Protein AF-A0A957U4Z9-F1 (afdb_monomer)

Foldseek 3Di:
DVLADDCDPPCHRVVLVVQLVVLCVPDDDQSSNQSSSVVSVVVDGPQVLLQLQLQLLQQQQAPPRVDCSSHDDDPCPDDDPDDPDRDDAAELEEADAVRKSKDFFDKAFASGKHKYKYFYDPPQQKKKKKKAWPDAQKWKKKWWDQVRHTPDIDIDRDRIDMAMEGPQPTGMMMMMMHHHRGMTTMMIMIHGAFKEKDWPDDAQLFAAEQEALAFGFKAKIKIFIARHDPPHQTYPDDALVQKWKDWQNHTWDFPHWDADPRITITITGHHRDDGWAFTKMKMFGHRHPDPHGRYIDIHGRRYTYYNFAEAEEEQAEQEQVCPPLCQLVLSLLLQLLLLVRHDALHWYKYFYDFLARPPPIRAIDGQDVVVHSSVVSSVVSVPGHHYHHHEPQRSLQVVLVSLVVHPSPGPAYEYEARELAPHDHPPHCVVRLVSSLVSLFAYEFEHEADNGPQVNSQVSRVSNQFYYYYDHSDDPPDPDNDDDDDDDDDDDCSVSSNVSSSSSSCRVPCRRVRDDPPDDD

Secondary structure (DSSP, 8-state):
-TT-S--STTSTTHHHHHHHHHHTTT--HHHHHHHHHHHTT-S--HHHHHHHHHHHHHHTTSBS-SSGGG----TTTTT-SS--PPP--EEEEEEBBTB-EEEEEEEE-TT-EEEEEEEE-TT--EEEEEEEEEESSEEEEEEEEETTEEEEEEEE--SEEEEEEE-SS--EEEEEEEE-SS-EEEEEEEEEE--EEEEEESBTTB-EE---TTS--EEEEEEEEESSSTTSPBEES--GGGEEEEETTEEEEEEEEEEETTEEEEEEEPPP-SSSEEEEEEEEEEPTTS--EEEEEEEEEEEEE-S--EEEEEEEE-SSGGGSTTHHHHHHHHHHHHHHHPPTT-EEEEEEESSSB-SPPEEEEE--TTTTHHHHHHHHHHH----S---HHHHHHHHHHHHHT-SS--SEEEEEEEE-----SSSPHHHHHHHHHHTTPPEEEEEESTTS-HHHHHHHHHHHT--EEEE------------------PPPTHHHHHHHHHHHHHHHHHHTT--------

Sequence (521 aa):
EQFGTDPDEPELGVDALLRLWEAAVTLDDIAALNQALTTLGAGTNFDAAFRKFVAANWLKDLANQPSSEFNYVDEDEPGNPAAYGPIFPTNLGTISSGAPGVRNDQTITRYGARYYSAVPDANCPVVNATFHTDSGPAFYHIATQKGTTLNSFHSTTAGDWSLSFFNDGLTRVVAMAGSTNAGAQADITVQCVNPTVDIKLPNSGAVAHVGPFNGPGKFLAQVLVTDGSPNGPVVAGLTVNDFKAKVNGQNALVTGGGFIQQQYWLVIQAPNQTLDGIYDLEINLEQSGTATVIGTDTNTASIEYSGNNVDHVLVIDRSGSMSTDEKLVAAKDAGKFYVDI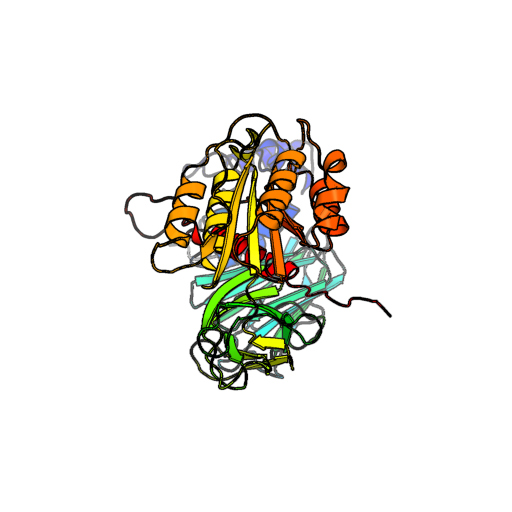TRNSDGLAVVAYNEDVSPPPFDMTSVTTVPDVRGNAKDYIQGLTASGFTSIGDGLDEAVDQRTLSPTGNPICSYVLLSDGMENSSQFWADVQTDVVNSGCPVTAIAFGESSDETLMQNIATATGGAYFYNDVFVSSTVAAAGADILIPAPSATGMRLALGNIYEYAQSDSEGRQRIFSEN

Nearest PDB structures (foldseek):
  8if4-assembly1_A  TM=7.675E-01  e=2.002E-07  Homo sapiens
  8x93-assembly1_B  TM=7.868E-01  e=5.433E-07  Homo sapiens
  8hmb-assembly1_E  TM=7.553E-01  e=1.865E-06  Homo sapiens
  8fd7-assembly1_D  TM=6.341E-01  e=3.163E-06  Oryctolagus cuniculus
  8hma-assembly1_F  TM=6.129E-01  e=1.024E-05  Homo sapiens

pLDDT: mean 82.13, std 17.83, range [22.62, 98.31]

Structure (mmCIF, N/CA/C/O backbone):
data_AF-A0A957U4Z9-F1
#
_entry.id   AF-A0A957U4Z9-F1
#
loop_
_atom_site.group_PDB
_atom_site.id
_atom_site.type_symbol
_atom_site.label_atom_id
_atom_site.label_alt_id
_atom_site.label_comp_id
_atom_site.label_asym_id
_atom_site.label_entity_id
_atom_site.label_seq_id
_atom_site.pdbx_PDB_ins_code
_atom_site.Cartn_x
_atom_site.Cartn_y
_atom_site.Cartn_z
_atom_site.occupancy
_atom_site.B_iso_or_equiv
_atom_site.auth_seq_id
_atom_site.auth_comp_id
_atom_site.auth_asym_id
_atom_site.auth_atom_id
_atom_site.pdbx_PDB_model_num
ATOM 1 N N . GLU A 1 1 ? 9.521 -6.893 -36.440 1.00 68.56 1 GLU A N 1
ATOM 2 C CA . GLU A 1 1 ? 8.417 -7.586 -35.741 1.00 68.56 1 GLU A CA 1
ATOM 3 C C . GLU A 1 1 ? 7.542 -6.594 -34.949 1.00 68.56 1 GLU A C 1
ATOM 5 O O . GLU A 1 1 ? 6.627 -6.037 -35.537 1.00 68.56 1 GLU A O 1
ATOM 10 N N . GLN A 1 2 ? 7.819 -6.280 -33.670 1.00 73.81 2 GLN A N 1
ATOM 11 C CA . GLN A 1 2 ? 6.823 -5.753 -32.694 1.00 73.81 2 GLN A CA 1
ATOM 12 C C . GLN A 1 2 ? 5.907 -4.568 -33.087 1.00 73.81 2 GLN A C 1
ATOM 14 O O . GLN A 1 2 ? 4.799 -4.484 -32.562 1.00 73.81 2 GLN A O 1
ATOM 19 N N . PHE A 1 3 ? 6.352 -3.618 -33.919 1.00 81.31 3 PHE A N 1
ATOM 20 C CA . PHE A 1 3 ? 5.555 -2.429 -34.288 1.00 81.31 3 PHE A CA 1
ATOM 21 C C . PHE A 1 3 ? 4.849 -2.545 -35.640 1.00 81.31 3 PHE A C 1
ATOM 23 O O . PHE A 1 3 ? 4.162 -1.609 -36.050 1.00 81.31 3 PHE A O 1
ATOM 30 N N . GLY A 1 4 ? 5.064 -3.647 -36.351 1.00 79.25 4 GLY A N 1
ATOM 31 C CA . GLY A 1 4 ? 4.357 -3.932 -37.585 1.00 79.25 4 GLY A CA 1
ATOM 32 C C . GLY A 1 4 ? 2.969 -4.513 -37.334 1.00 79.25 4 GLY A C 1
ATOM 33 O O . GLY A 1 4 ? 2.634 -4.925 -36.224 1.00 79.25 4 GLY A O 1
ATOM 34 N N . THR A 1 5 ? 2.147 -4.502 -38.376 1.00 77.81 5 THR A N 1
ATOM 35 C CA . THR A 1 5 ? 0.746 -4.944 -38.336 1.00 77.81 5 THR A CA 1
ATOM 36 C C . THR A 1 5 ? 0.514 -6.300 -38.998 1.00 77.81 5 THR A C 1
ATOM 38 O O . THR A 1 5 ? -0.567 -6.865 -38.838 1.00 77.81 5 THR A O 1
ATOM 41 N N . ASP A 1 6 ? 1.517 -6.829 -39.705 1.00 78.94 6 ASP A N 1
ATOM 42 C CA . ASP A 1 6 ? 1.491 -8.170 -40.291 1.00 78.94 6 ASP A CA 1
ATOM 43 C C . ASP A 1 6 ? 1.859 -9.227 -39.225 1.00 78.94 6 ASP A C 1
ATOM 45 O O . ASP A 1 6 ? 2.954 -9.125 -38.660 1.00 78.94 6 ASP A O 1
ATOM 49 N N . PRO A 1 7 ? 0.967 -10.180 -38.877 1.00 70.94 7 PRO A N 1
ATOM 50 C CA . PRO A 1 7 ? 1.167 -11.108 -37.763 1.00 70.94 7 PRO A CA 1
ATOM 51 C C . PRO A 1 7 ? 1.780 -12.463 -38.159 1.00 70.94 7 PRO A C 1
ATOM 53 O O . PRO A 1 7 ? 2.032 -13.274 -37.267 1.00 70.94 7 PRO A O 1
ATOM 56 N N . ASP A 1 8 ? 1.958 -12.740 -39.455 1.00 74.56 8 ASP A N 1
ATOM 57 C CA . ASP A 1 8 ? 2.297 -14.072 -39.966 1.00 74.56 8 ASP A CA 1
ATOM 58 C C . ASP A 1 8 ? 3.769 -14.168 -40.418 1.00 74.56 8 ASP A C 1
ATOM 60 O O . ASP A 1 8 ? 4.293 -13.294 -41.100 1.00 74.56 8 ASP A O 1
ATOM 64 N N . GLU A 1 9 ? 4.444 -15.268 -40.075 1.00 66.12 9 GLU A N 1
ATOM 65 C CA . GLU A 1 9 ? 5.783 -15.605 -40.587 1.00 66.12 9 GLU A CA 1
ATOM 66 C C . GLU A 1 9 ? 5.729 -16.077 -42.055 1.00 66.12 9 GLU A C 1
ATOM 68 O O . GLU A 1 9 ? 4.879 -16.921 -42.374 1.00 66.12 9 GLU A O 1
ATOM 73 N N . PRO A 1 10 ? 6.667 -15.673 -42.942 1.00 70.19 10 PRO A N 1
ATOM 74 C CA . PRO A 1 10 ? 7.902 -14.908 -42.698 1.00 70.19 10 PRO A CA 1
ATOM 75 C C . PRO A 1 10 ? 7.772 -13.373 -42.802 1.00 70.19 10 PRO A C 1
ATOM 77 O O . PRO A 1 10 ? 8.781 -12.669 -42.878 1.00 70.19 10 PRO A O 1
ATOM 80 N N . GLU A 1 11 ? 6.557 -12.833 -42.893 1.00 73.56 11 GLU A N 1
ATOM 81 C CA . GLU A 1 11 ? 6.304 -11.399 -43.069 1.00 73.56 11 GLU A CA 1
ATOM 82 C C . GLU A 1 11 ? 6.150 -10.610 -41.744 1.00 73.56 11 GLU A C 1
ATOM 84 O O . GLU A 1 11 ? 5.909 -9.399 -41.786 1.00 73.56 11 GLU A O 1
ATOM 89 N N . LEU A 1 12 ? 6.359 -11.249 -40.581 1.00 77.00 12 LEU A N 1
ATOM 90 C CA . LEU A 1 12 ? 6.072 -10.725 -39.237 1.00 77.00 12 LEU A CA 1
ATOM 91 C C . LEU A 1 12 ? 6.651 -9.319 -38.989 1.00 77.00 12 LEU A C 1
ATOM 93 O O . LEU A 1 12 ? 7.830 -9.093 -38.701 1.00 77.00 12 LEU A O 1
ATOM 97 N N . GLY A 1 13 ? 5.771 -8.325 -39.060 1.00 77.31 13 GLY A N 1
ATOM 98 C CA . GLY A 1 13 ? 6.096 -6.913 -38.907 1.00 77.31 13 GLY A CA 1
ATOM 99 C C . GLY A 1 13 ? 7.096 -6.330 -39.918 1.00 77.31 13 GLY A C 1
ATOM 100 O O . GLY A 1 13 ? 7.739 -5.314 -39.625 1.00 77.31 13 GLY A O 1
ATOM 101 N N . VAL A 1 14 ? 7.235 -6.933 -41.104 1.00 84.50 14 VAL A N 1
ATOM 102 C CA . VAL A 1 14 ? 8.032 -6.409 -42.232 1.00 84.50 14 VAL A CA 1
ATOM 103 C C . VAL A 1 14 ? 7.467 -5.079 -42.752 1.00 84.50 14 VAL A C 1
ATOM 105 O O . VAL A 1 14 ? 8.212 -4.222 -43.237 1.00 84.50 14 VAL A O 1
ATOM 108 N N . ASP A 1 15 ? 6.165 -4.839 -42.585 1.00 85.69 15 ASP A N 1
ATOM 109 C CA . ASP A 1 15 ? 5.520 -3.563 -42.901 1.00 85.69 15 ASP A CA 1
ATOM 110 C C . ASP A 1 15 ? 6.114 -2.382 -42.107 1.00 85.69 15 ASP A C 1
ATOM 112 O O . ASP A 1 15 ? 6.201 -1.273 -42.639 1.00 85.69 15 ASP A O 1
ATOM 116 N N . ALA A 1 16 ? 6.630 -2.606 -40.892 1.00 87.62 16 ALA A N 1
ATOM 117 C CA . ALA A 1 16 ? 7.338 -1.570 -40.140 1.00 87.62 16 ALA A CA 1
ATOM 118 C C . ALA A 1 16 ? 8.650 -1.130 -40.819 1.00 87.62 16 ALA A C 1
ATOM 120 O O . ALA A 1 16 ? 8.973 0.063 -40.829 1.00 87.62 16 ALA A O 1
ATOM 121 N N . LEU A 1 17 ? 9.378 -2.062 -41.449 1.00 87.31 17 LEU A N 1
ATOM 122 C CA . LEU A 1 17 ? 10.571 -1.751 -42.246 1.00 87.31 17 LEU A CA 1
ATOM 123 C C . LEU A 1 17 ? 10.201 -0.990 -43.526 1.00 87.31 17 LEU A C 1
ATOM 125 O O . LEU A 1 17 ? 10.903 -0.050 -43.902 1.00 87.31 17 LEU A O 1
ATOM 129 N N . LEU A 1 18 ? 9.071 -1.333 -44.157 1.00 89.56 18 LEU A N 1
ATOM 130 C CA . LEU A 1 18 ? 8.537 -0.574 -45.290 1.00 89.56 18 LEU A CA 1
ATOM 131 C C . LEU A 1 18 ? 8.203 0.871 -44.885 1.00 89.56 18 LEU A C 1
ATOM 133 O O . LEU A 1 18 ? 8.622 1.799 -45.575 1.00 89.56 18 LEU A O 1
ATOM 137 N N . ARG A 1 19 ? 7.530 1.090 -43.745 1.00 91.06 19 ARG A N 1
ATOM 138 C CA . ARG A 1 19 ? 7.235 2.448 -43.245 1.00 91.06 19 ARG A CA 1
ATOM 139 C C . ARG A 1 19 ? 8.490 3.253 -42.929 1.00 91.06 19 ARG A C 1
ATOM 141 O O . ARG A 1 19 ? 8.528 4.451 -43.213 1.00 91.06 19 ARG A O 1
ATOM 148 N N . LEU A 1 20 ? 9.522 2.613 -42.377 1.00 91.88 20 LEU A N 1
ATOM 149 C CA . LEU A 1 20 ? 10.824 3.248 -42.165 1.00 91.88 20 LEU A CA 1
ATOM 150 C C . LEU A 1 20 ? 11.467 3.662 -43.494 1.00 91.88 20 LEU A C 1
ATOM 152 O O . LEU A 1 20 ? 11.928 4.796 -43.616 1.00 91.88 20 LEU A O 1
ATOM 156 N N . TRP A 1 21 ? 11.451 2.781 -44.497 1.00 92.06 21 TRP A N 1
ATOM 157 C CA . TRP A 1 21 ? 11.981 3.071 -45.830 1.00 92.06 21 TRP A CA 1
ATOM 158 C C . TRP A 1 21 ? 11.231 4.220 -46.522 1.00 92.06 21 TRP A C 1
ATOM 160 O O . TRP A 1 21 ? 11.865 5.109 -47.085 1.00 92.06 21 TRP A O 1
ATOM 170 N N . GLU A 1 22 ? 9.896 4.245 -46.446 1.00 93.69 22 GLU A N 1
ATOM 171 C CA . GLU A 1 22 ? 9.065 5.339 -46.970 1.00 93.69 22 GLU A CA 1
ATOM 172 C C . GLU A 1 22 ? 9.407 6.686 -46.310 1.00 93.69 22 GLU A C 1
ATOM 174 O O . GLU A 1 22 ? 9.583 7.691 -47.002 1.00 93.69 22 GLU A O 1
ATOM 179 N N . ALA A 1 23 ? 9.551 6.716 -44.980 1.00 92.75 23 ALA A N 1
ATOM 180 C CA . ALA A 1 23 ? 9.894 7.930 -44.242 1.00 92.75 23 ALA A CA 1
ATOM 181 C C . ALA A 1 23 ? 11.322 8.427 -44.546 1.00 92.75 23 ALA A C 1
ATOM 183 O O . ALA A 1 23 ? 11.536 9.634 -44.710 1.00 92.75 23 ALA A O 1
ATOM 184 N N . ALA A 1 24 ? 12.277 7.501 -44.694 1.00 93.75 24 ALA A N 1
ATOM 185 C CA . ALA A 1 24 ? 13.687 7.780 -44.978 1.00 93.75 24 ALA A CA 1
ATOM 186 C C . ALA A 1 24 ? 13.943 8.460 -46.341 1.00 93.75 24 ALA A C 1
ATOM 188 O O . ALA A 1 24 ? 15.037 8.953 -46.597 1.00 93.75 24 ALA A O 1
ATOM 189 N N . VAL A 1 25 ? 12.936 8.543 -47.219 1.00 93.19 25 VAL A N 1
ATOM 190 C CA . VAL A 1 25 ? 13.009 9.322 -48.472 1.00 93.19 25 VAL A CA 1
ATOM 191 C C . VAL A 1 25 ? 13.071 10.837 -48.211 1.00 93.19 25 VAL A C 1
ATOM 193 O O . VAL A 1 25 ? 13.544 11.588 -49.064 1.00 93.19 25 VAL A O 1
ATOM 196 N N . THR A 1 26 ? 12.569 11.306 -47.062 1.00 92.69 26 THR A N 1
ATOM 197 C CA . THR A 1 26 ? 12.407 12.747 -46.763 1.00 92.69 26 THR A CA 1
ATOM 198 C C . THR A 1 26 ? 12.941 13.188 -45.400 1.00 92.69 26 THR A C 1
ATOM 200 O O . THR A 1 26 ? 13.009 14.389 -45.138 1.00 92.69 26 THR A O 1
ATOM 203 N N . LEU A 1 27 ? 13.316 12.240 -44.542 1.00 93.25 27 LEU A N 1
ATOM 204 C CA . LEU A 1 27 ? 13.799 12.452 -43.180 1.00 93.25 27 LEU A CA 1
ATOM 205 C C . LEU A 1 27 ? 15.026 11.564 -42.937 1.00 93.25 27 LEU A C 1
ATOM 207 O O . LEU A 1 27 ? 15.074 10.448 -43.440 1.00 93.25 27 LEU A O 1
ATOM 211 N N . ASP A 1 28 ? 15.968 12.026 -42.117 1.00 87.25 28 ASP A N 1
ATOM 212 C CA . ASP A 1 28 ? 17.172 11.265 -41.756 1.00 87.25 28 ASP A CA 1
ATOM 213 C C . ASP A 1 28 ? 17.069 10.640 -40.349 1.00 87.25 28 ASP A C 1
ATOM 215 O O . ASP A 1 28 ? 16.304 11.093 -39.487 1.00 87.25 28 ASP A O 1
ATOM 219 N N . ASP A 1 29 ? 17.888 9.613 -40.102 1.00 86.31 29 ASP A N 1
ATOM 220 C CA . ASP A 1 29 ? 18.079 8.941 -38.810 1.00 86.31 29 ASP A CA 1
ATOM 221 C C . ASP A 1 29 ? 16.753 8.653 -38.053 1.00 86.31 29 ASP A C 1
ATOM 223 O O . ASP A 1 29 ? 15.838 7.975 -38.522 1.00 86.31 29 ASP A O 1
ATOM 227 N N . ILE A 1 30 ? 16.653 9.183 -36.833 1.00 89.50 30 ILE A N 1
ATOM 228 C CA . ILE A 1 30 ? 15.582 8.956 -35.861 1.00 89.50 30 ILE A CA 1
ATOM 229 C C . ILE A 1 30 ? 14.307 9.712 -36.253 1.00 89.50 30 ILE A C 1
ATOM 231 O O . ILE A 1 30 ? 13.218 9.339 -35.818 1.00 89.50 30 ILE A O 1
ATOM 235 N N . ALA A 1 31 ? 14.406 10.754 -37.087 1.00 90.56 31 ALA A N 1
ATOM 236 C CA . ALA A 1 31 ? 13.230 11.468 -37.575 1.00 90.56 31 ALA A CA 1
ATOM 237 C C . ALA A 1 31 ? 12.406 10.577 -38.517 1.00 90.56 31 ALA A C 1
ATOM 239 O O . ALA A 1 31 ? 11.185 10.511 -38.367 1.00 90.56 31 ALA A O 1
ATOM 240 N N . ALA A 1 32 ? 13.066 9.821 -39.404 1.00 93.19 32 ALA A N 1
ATOM 241 C CA . ALA A 1 32 ? 12.405 8.820 -40.241 1.00 93.19 32 ALA A CA 1
ATOM 242 C C . ALA A 1 32 ? 11.730 7.727 -39.397 1.00 93.19 32 ALA A C 1
ATOM 244 O O . ALA A 1 32 ? 10.567 7.396 -39.622 1.00 93.19 32 ALA A O 1
ATOM 245 N N . LEU A 1 33 ? 12.421 7.219 -38.373 1.00 91.44 33 LEU A N 1
ATOM 246 C CA . LEU A 1 33 ? 11.884 6.171 -37.502 1.00 91.44 33 LEU A CA 1
ATOM 247 C C . LEU A 1 33 ? 10.695 6.645 -36.652 1.00 91.44 33 LEU A C 1
ATOM 249 O O . LEU A 1 33 ? 9.692 5.943 -36.555 1.00 91.44 33 LEU A O 1
ATOM 253 N N . ASN A 1 34 ? 10.744 7.860 -36.103 1.00 91.31 34 ASN A N 1
ATOM 254 C CA . ASN A 1 34 ? 9.603 8.450 -35.396 1.00 91.31 34 ASN A CA 1
ATOM 255 C C . ASN A 1 34 ? 8.402 8.687 -36.328 1.00 91.31 34 ASN A C 1
ATOM 257 O O . ASN A 1 34 ? 7.260 8.460 -35.924 1.00 91.31 34 ASN A O 1
ATOM 261 N N . GLN A 1 35 ? 8.636 9.095 -37.580 1.00 93.25 35 GLN A N 1
ATOM 262 C CA . GLN A 1 35 ? 7.577 9.223 -38.584 1.00 93.25 35 GLN A CA 1
ATOM 263 C C . GLN A 1 35 ? 6.963 7.860 -38.945 1.00 93.25 35 GLN A C 1
ATOM 265 O O . GLN A 1 35 ? 5.740 7.756 -39.057 1.00 93.25 35 GLN A O 1
ATOM 270 N N . ALA A 1 36 ? 7.776 6.807 -39.072 1.00 91.38 36 ALA A N 1
ATOM 271 C CA . ALA A 1 36 ? 7.303 5.444 -39.304 1.00 91.38 36 ALA A CA 1
ATOM 272 C C . ALA A 1 36 ? 6.439 4.931 -38.138 1.00 91.38 36 ALA A C 1
ATOM 274 O O . ALA A 1 36 ? 5.298 4.537 -38.363 1.00 91.38 36 ALA A O 1
ATOM 275 N N . LEU A 1 37 ? 6.921 5.041 -36.892 1.00 88.62 37 LEU A N 1
ATOM 276 C CA . LEU A 1 37 ? 6.173 4.672 -35.678 1.00 88.62 37 LEU A CA 1
ATOM 277 C C . LEU A 1 37 ? 4.843 5.437 -35.551 1.00 88.62 37 LEU A C 1
ATOM 279 O O . LEU A 1 37 ? 3.821 4.852 -35.195 1.00 88.62 37 LEU A O 1
ATOM 283 N N . THR A 1 38 ? 4.836 6.728 -35.901 1.00 89.94 38 THR A N 1
ATOM 284 C CA . THR A 1 38 ? 3.615 7.554 -35.935 1.00 89.94 38 THR A CA 1
ATOM 285 C C . THR A 1 38 ? 2.633 7.056 -36.999 1.00 89.94 38 THR A C 1
ATOM 287 O O . THR A 1 38 ? 1.434 6.979 -36.748 1.00 89.94 38 THR A O 1
ATOM 290 N N . THR A 1 39 ? 3.138 6.674 -38.176 1.00 89.44 39 THR A N 1
ATOM 291 C CA . THR A 1 39 ? 2.331 6.170 -39.304 1.00 89.44 39 THR A CA 1
ATOM 292 C C . THR A 1 39 ? 1.735 4.786 -39.017 1.00 89.44 39 THR A C 1
ATOM 294 O O . THR A 1 39 ? 0.626 4.500 -39.456 1.00 89.44 39 THR A O 1
ATOM 297 N N . LEU A 1 40 ? 2.442 3.953 -38.247 1.00 87.31 40 LEU A N 1
ATOM 298 C CA . LEU A 1 40 ? 1.971 2.653 -37.745 1.00 87.31 40 LEU A CA 1
ATOM 299 C C . LEU A 1 40 ? 0.978 2.783 -36.575 1.00 87.31 40 LEU A C 1
ATOM 301 O O . LEU A 1 40 ? 0.394 1.791 -36.155 1.00 87.31 40 LEU A O 1
ATOM 305 N N . GLY A 1 41 ? 0.786 3.987 -36.022 1.00 84.00 41 GLY A N 1
ATOM 306 C CA . GLY A 1 41 ? -0.073 4.198 -34.855 1.00 84.00 41 GLY A CA 1
ATOM 307 C C . GLY A 1 41 ? 0.497 3.630 -33.549 1.00 84.00 41 GLY A C 1
ATOM 308 O O . GLY A 1 41 ? -0.249 3.452 -32.593 1.00 84.00 41 GLY A O 1
ATOM 309 N N . ALA A 1 42 ? 1.811 3.384 -33.473 1.00 80.50 42 ALA A N 1
ATOM 310 C CA . ALA A 1 42 ? 2.466 2.657 -32.378 1.00 80.50 42 ALA A CA 1
ATOM 311 C C . ALA A 1 42 ? 2.434 3.357 -30.997 1.00 80.50 42 ALA A C 1
ATOM 313 O O . ALA A 1 42 ? 2.988 2.837 -30.029 1.00 80.50 42 ALA A O 1
ATOM 314 N N . GLY A 1 43 ? 1.855 4.561 -30.894 1.00 81.62 43 GLY A N 1
ATOM 315 C CA . GLY A 1 43 ? 1.706 5.307 -29.635 1.00 81.62 43 GLY A CA 1
ATOM 316 C C . GLY A 1 43 ? 3.023 5.680 -28.937 1.00 81.62 43 GLY A C 1
ATOM 317 O O . GLY A 1 43 ? 3.018 6.016 -27.756 1.00 81.62 43 GLY A O 1
ATOM 318 N N . THR A 1 44 ? 4.157 5.594 -29.637 1.00 84.38 44 THR A N 1
ATOM 319 C CA . THR A 1 44 ? 5.500 5.682 -29.050 1.00 84.38 44 THR A CA 1
ATOM 320 C C . THR A 1 44 ? 6.494 6.370 -29.990 1.00 84.38 44 THR A C 1
ATOM 322 O O . THR A 1 44 ? 6.217 6.583 -31.170 1.00 84.38 44 THR A O 1
ATOM 325 N N . ASN A 1 45 ? 7.673 6.704 -29.468 1.00 86.00 45 ASN A N 1
ATOM 326 C CA . ASN A 1 45 ? 8.811 7.217 -30.232 1.00 86.00 45 ASN A CA 1
ATOM 327 C C . ASN A 1 45 ? 10.043 6.318 -30.036 1.00 86.00 45 ASN A C 1
ATOM 329 O O . ASN A 1 45 ? 10.049 5.441 -29.170 1.00 86.00 45 ASN A O 1
ATOM 333 N N . PHE A 1 46 ? 11.098 6.537 -30.823 1.00 88.12 46 PHE A N 1
ATOM 334 C CA . PHE A 1 46 ? 12.298 5.704 -30.775 1.00 88.12 46 PHE A CA 1
ATOM 335 C C . PHE A 1 46 ? 12.977 5.695 -29.400 1.00 88.12 46 PHE A C 1
ATOM 337 O O . PHE A 1 46 ? 13.399 4.637 -28.952 1.00 88.12 46 PHE A O 1
ATOM 344 N N . ASP A 1 47 ? 13.033 6.823 -28.687 1.00 86.75 47 ASP A N 1
ATOM 345 C CA . ASP A 1 47 ? 13.639 6.873 -27.349 1.00 86.75 47 ASP A CA 1
ATOM 346 C C . ASP A 1 47 ? 12.870 5.995 -26.346 1.00 86.75 47 ASP A C 1
ATOM 348 O O . ASP A 1 47 ? 13.472 5.312 -25.518 1.00 86.75 47 ASP A O 1
ATOM 352 N N . ALA A 1 48 ? 11.536 5.984 -26.420 1.00 85.69 48 ALA A N 1
ATOM 353 C CA . ALA A 1 48 ? 10.686 5.139 -25.588 1.00 85.69 48 ALA A CA 1
ATOM 354 C C . ALA A 1 48 ? 10.739 3.660 -26.009 1.00 85.69 48 ALA A C 1
ATOM 356 O O . ALA A 1 48 ? 10.838 2.790 -25.143 1.00 85.69 48 ALA A O 1
ATOM 357 N N . ALA A 1 49 ? 10.745 3.372 -27.313 1.00 85.50 49 ALA A N 1
ATOM 358 C CA . ALA A 1 49 ? 10.930 2.022 -27.844 1.00 85.50 49 ALA A CA 1
ATOM 359 C C . ALA A 1 49 ? 12.305 1.444 -27.462 1.00 85.50 49 ALA A C 1
ATOM 361 O O . ALA A 1 49 ? 12.381 0.323 -26.970 1.00 85.50 49 ALA A O 1
ATOM 362 N N . PHE A 1 50 ? 13.380 2.227 -27.583 1.00 89.50 50 PHE A N 1
ATOM 363 C CA . PHE A 1 50 ? 14.733 1.832 -27.190 1.00 89.50 50 PHE A CA 1
ATOM 364 C C . PHE A 1 50 ? 14.836 1.548 -25.686 1.00 89.50 50 PHE A C 1
ATOM 366 O O . PHE A 1 50 ? 15.433 0.548 -25.288 1.00 89.50 50 PHE A O 1
ATOM 373 N N . ARG A 1 51 ? 14.196 2.369 -24.837 1.00 89.12 51 ARG A N 1
ATOM 374 C CA . ARG A 1 51 ? 14.087 2.078 -23.398 1.00 89.12 51 ARG A CA 1
ATOM 375 C C . ARG A 1 51 ? 13.435 0.718 -23.148 1.00 89.12 51 ARG A C 1
ATOM 377 O O . ARG A 1 51 ? 13.999 -0.071 -22.394 1.00 89.12 51 ARG A O 1
ATOM 384 N N . LYS A 1 52 ? 12.296 0.420 -23.785 1.00 86.38 52 LYS A N 1
ATOM 385 C CA . LYS A 1 52 ? 11.620 -0.885 -23.653 1.00 86.38 52 LYS A CA 1
ATOM 386 C C . LYS A 1 52 ? 12.490 -2.034 -24.167 1.00 86.38 52 LYS A C 1
ATOM 388 O O . LYS A 1 52 ? 12.651 -3.020 -23.457 1.00 86.38 52 LYS A O 1
ATOM 393 N N . PHE A 1 53 ? 13.126 -1.868 -25.326 1.00 88.12 53 PHE A N 1
ATOM 394 C CA . PHE A 1 53 ? 14.038 -2.847 -25.918 1.00 88.12 53 PHE A CA 1
ATOM 395 C C . PHE A 1 53 ? 15.180 -3.230 -24.963 1.00 88.12 53 PHE A C 1
ATOM 397 O O . PHE A 1 53 ? 15.431 -4.412 -24.751 1.00 88.12 53 PHE A O 1
ATOM 404 N N . VAL A 1 54 ? 15.828 -2.258 -24.308 1.00 92.00 54 VAL A N 1
ATOM 405 C CA . VAL A 1 54 ? 16.881 -2.534 -23.309 1.00 92.00 54 VAL A CA 1
ATOM 406 C C . VAL A 1 54 ? 16.375 -3.422 -22.165 1.00 92.00 54 VAL A C 1
ATOM 408 O O . VAL A 1 54 ? 17.085 -4.332 -21.756 1.00 92.00 54 VAL A O 1
ATOM 411 N N . ALA A 1 55 ? 15.141 -3.237 -21.688 1.00 90.50 55 ALA A N 1
ATOM 412 C CA . ALA A 1 55 ? 14.555 -4.164 -20.718 1.00 90.50 55 ALA A CA 1
ATOM 413 C C . ALA A 1 55 ? 14.231 -5.535 -21.344 1.00 90.50 55 ALA A C 1
ATOM 415 O O . ALA A 1 55 ? 14.592 -6.569 -20.779 1.00 90.50 55 ALA A O 1
ATOM 416 N N . ALA A 1 56 ? 13.601 -5.552 -22.523 1.00 88.12 56 ALA A N 1
ATOM 417 C CA . ALA A 1 56 ? 13.182 -6.765 -23.228 1.00 88.12 56 ALA A CA 1
ATOM 418 C C . ALA A 1 56 ? 14.343 -7.742 -23.474 1.00 88.12 56 ALA A C 1
ATOM 420 O O . ALA A 1 56 ? 14.193 -8.929 -23.207 1.00 88.12 56 ALA A O 1
ATOM 421 N N . ASN A 1 57 ? 15.529 -7.252 -23.863 1.00 88.19 57 ASN A N 1
ATOM 422 C CA . ASN A 1 57 ? 16.708 -8.101 -24.094 1.00 88.19 57 ASN A CA 1
ATOM 423 C C . ASN A 1 57 ? 17.112 -8.974 -22.881 1.00 88.19 57 ASN A C 1
ATOM 425 O O . ASN A 1 57 ? 17.830 -9.953 -23.061 1.00 88.19 57 ASN A O 1
ATOM 429 N N . TRP A 1 58 ? 16.710 -8.610 -21.655 1.00 89.00 58 TRP A N 1
ATOM 430 C CA . TRP A 1 58 ? 16.927 -9.412 -20.442 1.00 89.00 58 TRP A CA 1
ATOM 431 C C . TRP A 1 58 ? 15.642 -10.065 -19.916 1.00 89.00 58 TRP A C 1
ATOM 433 O O . TRP A 1 58 ? 15.684 -11.153 -19.345 1.00 89.00 58 TRP A O 1
ATOM 443 N N . LEU A 1 59 ? 14.493 -9.399 -20.063 1.00 88.75 59 LEU A N 1
ATOM 444 C CA . LEU A 1 59 ? 13.215 -9.911 -19.569 1.00 88.75 59 LEU A CA 1
ATOM 445 C C . LEU A 1 59 ? 12.658 -11.062 -20.419 1.00 88.75 59 LEU A C 1
ATOM 447 O O . LEU A 1 59 ? 11.973 -11.912 -19.853 1.00 88.75 59 LEU A O 1
ATOM 451 N N . LYS A 1 60 ? 12.976 -11.124 -21.722 1.00 84.88 60 LYS A N 1
ATOM 452 C CA . LYS A 1 60 ? 12.482 -12.157 -22.653 1.00 84.88 60 LYS A CA 1
ATOM 453 C C . LYS A 1 60 ? 12.781 -13.591 -22.196 1.00 84.88 60 LYS A C 1
ATOM 455 O O . LYS A 1 60 ? 11.967 -14.485 -22.404 1.00 84.88 60 LYS A O 1
ATOM 460 N N . ASP A 1 61 ? 13.907 -13.785 -21.506 1.00 84.19 61 ASP A N 1
ATOM 461 C CA . ASP A 1 61 ? 14.386 -15.088 -21.026 1.00 84.19 61 ASP A CA 1
ATOM 462 C C . ASP A 1 61 ? 13.724 -15.526 -19.699 1.00 84.19 61 ASP A C 1
ATOM 464 O O . ASP A 1 61 ? 14.072 -16.566 -19.131 1.00 84.19 61 ASP A O 1
ATOM 468 N N . LEU A 1 62 ? 12.799 -14.723 -19.155 1.00 84.81 62 LEU A N 1
ATOM 469 C CA . LEU A 1 62 ? 12.183 -14.934 -17.844 1.00 84.81 62 LEU A CA 1
ATOM 470 C C . LEU A 1 62 ? 10.712 -15.326 -17.951 1.00 84.81 62 LEU A C 1
ATOM 472 O O . LEU A 1 62 ? 9.963 -14.808 -18.779 1.00 84.81 62 LEU A O 1
ATOM 476 N N . ALA A 1 63 ? 10.273 -16.176 -17.025 1.00 86.56 63 ALA A N 1
ATOM 477 C CA . ALA A 1 63 ? 8.852 -16.373 -16.757 1.00 86.56 63 ALA A CA 1
ATOM 478 C C . ALA A 1 63 ? 8.255 -15.150 -16.032 1.00 86.56 63 ALA A C 1
ATOM 480 O O . ALA A 1 63 ? 8.965 -14.440 -15.314 1.00 86.56 63 ALA A O 1
ATOM 481 N N . ASN A 1 64 ? 6.939 -14.953 -16.169 1.00 82.62 64 ASN A N 1
ATOM 482 C CA . ASN A 1 64 ? 6.164 -13.848 -15.580 1.00 82.62 64 ASN A CA 1
ATOM 483 C C . ASN A 1 64 ? 6.629 -12.443 -16.016 1.00 82.62 64 ASN A C 1
ATOM 485 O O . ASN A 1 64 ? 6.775 -11.541 -15.193 1.00 82.62 64 ASN A O 1
ATOM 489 N N . GLN A 1 65 ? 6.856 -12.246 -17.318 1.00 79.00 65 GLN A N 1
ATOM 490 C CA . GLN A 1 65 ? 7.106 -10.915 -17.886 1.00 79.00 65 GLN A CA 1
ATOM 491 C C . GLN A 1 65 ? 5.916 -9.963 -17.636 1.00 79.00 65 GLN A C 1
ATOM 493 O O . GLN A 1 65 ? 4.776 -10.430 -17.596 1.00 79.00 65 GLN A O 1
ATOM 498 N N . PRO A 1 66 ? 6.139 -8.637 -17.500 1.00 70.62 66 PRO A N 1
ATOM 499 C CA . PRO A 1 66 ? 5.069 -7.690 -17.158 1.00 70.62 66 PRO A CA 1
ATOM 500 C C . PRO A 1 66 ? 3.974 -7.586 -18.228 1.00 70.62 66 PRO A C 1
ATOM 502 O O . PRO A 1 66 ? 2.827 -7.274 -17.923 1.00 70.62 66 PRO A O 1
ATOM 505 N N . SER A 1 67 ? 4.339 -7.836 -19.485 1.00 77.56 67 SER A N 1
ATOM 506 C CA . SER A 1 67 ? 3.457 -7.888 -20.648 1.00 77.56 67 SER A CA 1
ATOM 507 C C . SER A 1 67 ? 4.164 -8.657 -21.773 1.00 77.56 67 SER A C 1
ATOM 509 O O . SER A 1 67 ? 5.368 -8.919 -21.699 1.00 77.56 67 SER A O 1
ATOM 511 N N . SER A 1 68 ? 3.443 -8.972 -22.851 1.00 74.00 68 SER A N 1
ATOM 512 C CA . SER A 1 68 ? 4.032 -9.554 -24.064 1.00 74.00 68 SER A CA 1
ATOM 513 C C . SER A 1 68 ? 4.949 -8.593 -24.835 1.00 74.00 68 SER A C 1
ATOM 515 O O . SER A 1 68 ? 5.636 -9.040 -25.744 1.00 74.00 68 SER A O 1
ATOM 517 N N . GLU A 1 69 ? 5.005 -7.299 -24.491 1.00 73.25 69 GLU A N 1
ATOM 518 C CA . GLU A 1 69 ? 5.877 -6.318 -25.166 1.00 73.25 69 GLU A CA 1
ATOM 519 C C . GLU A 1 69 ? 7.366 -6.496 -24.819 1.00 73.25 69 GLU A C 1
ATOM 521 O O . GLU A 1 69 ? 8.238 -5.945 -25.487 1.00 73.25 69 GLU A O 1
ATOM 526 N N . PHE A 1 70 ? 7.667 -7.264 -23.769 1.00 77.25 70 PHE A N 1
ATOM 527 C CA . PHE A 1 70 ? 9.033 -7.633 -23.395 1.00 77.25 70 PHE A CA 1
ATOM 528 C C . PHE A 1 70 ? 9.489 -8.949 -24.035 1.00 77.25 70 PHE A C 1
ATOM 530 O O . PHE A 1 70 ? 10.655 -9.316 -23.891 1.00 77.25 70 PHE A O 1
ATOM 537 N N . ASN A 1 71 ? 8.598 -9.606 -24.781 1.00 73.75 71 ASN A N 1
ATOM 538 C CA . ASN A 1 71 ? 8.896 -10.770 -25.594 1.00 73.75 71 ASN A CA 1
ATOM 539 C C . ASN A 1 71 ? 9.062 -10.346 -27.062 1.00 73.75 71 ASN A C 1
ATOM 541 O O . ASN A 1 71 ? 8.269 -9.565 -27.592 1.00 73.75 71 ASN A O 1
ATOM 545 N N . TYR A 1 72 ? 10.081 -10.869 -27.730 1.00 70.44 72 TYR A N 1
ATOM 546 C CA . TYR A 1 72 ? 10.260 -10.739 -29.171 1.00 70.44 72 TYR A CA 1
ATOM 547 C C . TYR A 1 72 ? 10.907 -12.020 -29.697 1.00 70.44 72 TYR A C 1
ATOM 549 O O . TYR A 1 72 ? 11.693 -12.654 -28.988 1.00 70.44 72 TYR A O 1
ATOM 557 N N . VAL A 1 73 ? 10.540 -12.410 -30.917 1.00 61.25 73 VAL A N 1
ATOM 558 C CA . VAL A 1 73 ? 11.168 -13.542 -31.603 1.00 61.25 73 VAL A CA 1
ATOM 559 C C . VAL A 1 73 ? 12.600 -13.139 -31.946 1.00 61.25 73 VAL A C 1
ATOM 561 O O . VAL A 1 73 ? 12.848 -12.030 -32.411 1.00 61.25 73 VAL A O 1
ATOM 564 N N . ASP A 1 74 ? 13.547 -14.017 -31.634 1.00 60.16 74 ASP A N 1
ATOM 565 C CA . ASP A 1 74 ? 14.947 -13.871 -32.012 1.00 60.16 74 ASP A CA 1
ATOM 566 C C . ASP A 1 74 ? 15.203 -14.908 -33.109 1.00 60.16 74 ASP A C 1
ATOM 568 O O . ASP A 1 74 ? 15.162 -16.110 -32.841 1.00 60.16 74 ASP A O 1
ATOM 572 N N . GLU A 1 75 ? 15.395 -14.446 -34.346 1.00 55.97 75 GLU A N 1
ATOM 573 C CA . GLU A 1 75 ? 15.383 -15.264 -35.577 1.00 55.97 75 GLU A CA 1
ATOM 574 C C . GLU A 1 75 ? 16.487 -16.349 -35.647 1.00 55.97 75 GLU A C 1
ATOM 576 O O . GLU A 1 75 ? 16.553 -17.125 -36.603 1.00 55.97 75 GLU A O 1
ATOM 581 N N . ASP A 1 76 ? 17.372 -16.412 -34.645 1.00 53.44 76 ASP A N 1
ATOM 582 C CA . ASP A 1 76 ? 18.571 -17.259 -34.599 1.00 53.44 76 ASP A CA 1
ATOM 583 C C . ASP A 1 76 ? 18.481 -18.503 -33.674 1.00 53.44 76 ASP A C 1
ATOM 585 O O . ASP A 1 76 ? 19.437 -19.287 -33.599 1.00 53.44 76 ASP A O 1
ATOM 589 N N . GLU A 1 77 ? 17.343 -18.759 -33.016 1.00 48.38 77 GLU A N 1
ATOM 590 C CA . GLU A 1 77 ? 17.120 -19.915 -32.120 1.00 48.38 77 GLU A CA 1
ATOM 591 C C . GLU A 1 77 ? 16.078 -20.918 -32.691 1.00 48.38 77 GLU A C 1
ATOM 593 O O . GLU A 1 77 ? 14.948 -20.511 -32.958 1.00 48.38 77 GLU A O 1
ATOM 598 N N . PRO A 1 78 ? 16.346 -22.244 -32.824 1.00 41.97 78 PRO A N 1
ATOM 599 C CA . PRO A 1 78 ? 17.592 -22.983 -32.610 1.00 41.97 78 PRO A CA 1
ATOM 600 C C . PRO A 1 78 ? 18.169 -23.604 -33.902 1.00 41.97 78 PRO A C 1
ATOM 602 O O . PRO A 1 78 ? 17.536 -24.432 -34.562 1.00 41.97 78 PRO A O 1
ATOM 605 N N . GLY A 1 79 ? 19.441 -23.319 -34.206 1.00 52.03 79 GLY A N 1
ATOM 606 C CA . GLY A 1 79 ? 20.191 -24.043 -35.249 1.00 52.03 79 GLY A CA 1
ATOM 607 C C . GLY A 1 79 ? 21.359 -23.297 -35.903 1.00 52.03 79 GLY A C 1
ATOM 608 O O . GLY A 1 79 ? 22.125 -23.920 -36.645 1.00 52.03 79 GLY A O 1
ATOM 609 N N . ASN A 1 80 ? 21.523 -21.994 -35.648 1.00 42.94 80 ASN A N 1
ATOM 610 C CA . ASN A 1 80 ? 22.534 -21.168 -36.309 1.00 42.94 80 ASN A CA 1
ATOM 611 C C . ASN A 1 80 ? 23.918 -21.237 -35.601 1.00 42.94 80 ASN A C 1
ATOM 613 O O . ASN A 1 80 ? 23.990 -21.058 -34.385 1.00 42.94 80 ASN A O 1
ATOM 617 N N . PRO A 1 81 ? 25.050 -21.464 -36.309 1.00 41.69 81 PRO A N 1
ATOM 618 C CA . PRO A 1 81 ? 26.389 -21.512 -35.698 1.00 41.69 81 PRO A CA 1
ATOM 619 C C . PRO A 1 81 ? 26.961 -20.187 -35.155 1.00 41.69 81 PRO A C 1
ATOM 621 O O . PRO A 1 81 ? 28.109 -20.185 -34.705 1.00 41.69 81 PRO A O 1
ATOM 624 N N . ALA A 1 82 ? 26.231 -19.071 -35.233 1.00 43.22 82 ALA A N 1
ATOM 625 C CA . ALA A 1 82 ? 26.718 -17.741 -34.858 1.00 43.22 82 ALA A CA 1
ATOM 626 C C . ALA A 1 82 ? 25.652 -16.905 -34.125 1.00 43.22 82 ALA A C 1
ATOM 628 O O . ALA A 1 82 ? 25.277 -15.836 -34.591 1.00 43.22 82 ALA A O 1
ATOM 629 N N . ALA A 1 83 ? 25.194 -17.384 -32.966 1.00 40.62 83 ALA A N 1
ATOM 630 C CA . ALA A 1 83 ? 24.264 -16.641 -32.120 1.00 40.62 83 ALA A CA 1
ATOM 631 C C . ALA A 1 83 ? 24.804 -15.249 -31.733 1.00 40.62 83 ALA A C 1
ATOM 633 O O . ALA A 1 83 ? 25.922 -15.128 -31.211 1.00 40.62 83 ALA A O 1
ATOM 634 N N . TYR A 1 84 ? 23.961 -14.220 -31.859 1.00 47.16 84 TYR A N 1
ATOM 635 C CA . TYR A 1 84 ? 24.032 -13.070 -30.961 1.00 47.16 84 TYR A CA 1
ATOM 636 C C . TYR A 1 84 ? 23.663 -13.567 -29.558 1.00 47.16 84 TYR A C 1
ATOM 638 O O . TYR A 1 84 ? 22.500 -13.649 -29.187 1.00 47.16 84 TYR A O 1
ATOM 646 N N . GLY A 1 85 ? 24.683 -14.016 -28.822 1.00 54.91 85 GLY A N 1
ATOM 647 C CA . GLY A 1 85 ? 24.502 -14.747 -27.570 1.00 54.91 85 GLY A CA 1
ATOM 648 C C . GLY A 1 85 ? 23.758 -13.957 -26.483 1.00 54.91 85 GLY A C 1
ATOM 649 O O . GLY A 1 85 ? 23.665 -12.729 -26.561 1.00 54.91 85 GLY A O 1
ATOM 650 N N . PRO A 1 86 ? 23.283 -14.654 -25.432 1.00 66.44 86 PRO A N 1
ATOM 651 C CA . PRO A 1 86 ? 22.507 -14.047 -24.355 1.00 66.44 86 PRO A CA 1
ATOM 652 C C . PRO A 1 86 ? 23.264 -12.889 -23.703 1.00 66.44 86 PRO A C 1
ATOM 654 O O . PRO A 1 86 ? 24.498 -12.856 -23.693 1.00 66.44 86 PRO A O 1
ATOM 657 N N . ILE A 1 87 ? 22.537 -11.947 -23.098 1.00 80.38 87 ILE A N 1
ATOM 658 C CA . ILE A 1 87 ? 23.180 -10.854 -22.370 1.00 80.38 87 ILE A CA 1
ATOM 659 C C . ILE A 1 87 ? 24.055 -11.423 -21.250 1.00 80.38 87 ILE A C 1
ATOM 661 O O . ILE A 1 87 ? 23.589 -12.105 -20.338 1.00 80.38 87 ILE A O 1
ATOM 665 N N . PHE A 1 88 ? 25.337 -11.061 -21.285 1.00 84.75 88 PHE A N 1
ATOM 666 C CA . PHE A 1 88 ? 26.295 -11.328 -20.219 1.00 84.75 88 PHE A CA 1
ATOM 667 C C . PHE A 1 88 ? 26.442 -10.069 -19.347 1.00 84.75 88 PHE A C 1
ATOM 669 O O . PHE A 1 88 ? 27.264 -9.203 -19.662 1.00 84.75 88 PHE A O 1
ATOM 676 N N . PRO A 1 89 ? 25.651 -9.915 -18.264 1.00 92.38 89 PRO A N 1
ATOM 677 C CA . PRO A 1 89 ? 25.760 -8.753 -17.394 1.00 92.38 89 PRO A CA 1
ATOM 678 C C . PRO A 1 89 ? 27.117 -8.721 -16.682 1.00 92.38 89 PRO A C 1
ATOM 680 O O . PRO A 1 89 ? 27.701 -9.748 -16.328 1.00 92.38 89 PRO A O 1
ATOM 683 N N . THR A 1 90 ? 27.604 -7.513 -16.412 1.00 96.25 90 THR A N 1
ATOM 684 C CA . THR A 1 90 ? 28.785 -7.291 -15.579 1.00 96.25 90 THR A CA 1
ATOM 685 C C . THR A 1 90 ? 28.492 -7.779 -14.164 1.00 96.25 90 THR A C 1
ATOM 687 O O . THR A 1 90 ? 27.642 -7.229 -13.465 1.00 96.25 90 THR A O 1
ATOM 690 N N . ASN A 1 91 ? 29.210 -8.811 -13.724 1.00 95.25 91 ASN A N 1
ATOM 691 C CA . ASN A 1 91 ? 29.003 -9.390 -12.404 1.00 95.25 91 ASN A CA 1
ATOM 692 C C . ASN A 1 91 ? 29.474 -8.422 -11.300 1.00 95.25 91 ASN A C 1
ATOM 694 O O . ASN A 1 91 ? 30.641 -8.017 -11.265 1.00 95.25 91 ASN A O 1
ATOM 698 N N . LEU A 1 92 ? 28.560 -8.050 -10.404 1.00 96.06 92 LEU A N 1
ATOM 699 C CA . LEU A 1 92 ? 28.824 -7.249 -9.206 1.00 96.06 92 LEU A CA 1
ATOM 700 C C . LEU A 1 92 ? 29.256 -8.111 -8.007 1.00 96.06 92 LEU A C 1
ATOM 702 O O . LEU A 1 92 ? 29.775 -7.570 -7.037 1.00 96.06 92 LEU A O 1
ATOM 706 N N . GLY A 1 93 ? 29.105 -9.435 -8.101 1.00 93.94 93 GLY A N 1
ATOM 707 C CA . GLY A 1 93 ? 29.412 -10.401 -7.050 1.00 93.94 93 GLY A CA 1
ATOM 708 C C . GLY A 1 93 ? 28.205 -10.752 -6.178 1.00 93.94 93 GLY A C 1
ATOM 709 O O . GLY A 1 93 ? 27.061 -10.390 -6.473 1.00 93.94 93 GLY A O 1
ATOM 710 N N . THR A 1 94 ? 28.476 -11.481 -5.095 1.00 96.69 94 THR A N 1
ATOM 711 C CA . THR A 1 94 ? 27.515 -11.651 -4.003 1.00 96.69 94 THR A CA 1
ATOM 712 C C . THR A 1 94 ? 27.541 -10.397 -3.138 1.00 96.69 94 THR A C 1
ATOM 714 O O . THR A 1 94 ? 28.607 -10.023 -2.650 1.00 96.69 94 THR A O 1
ATOM 717 N N . ILE A 1 95 ? 26.388 -9.760 -2.950 1.00 96.44 95 ILE A N 1
ATOM 718 C CA . ILE A 1 95 ? 26.241 -8.584 -2.087 1.00 96.44 95 ILE A CA 1
ATOM 719 C C . ILE A 1 95 ? 25.842 -9.022 -0.678 1.00 96.44 95 ILE A C 1
ATOM 721 O O . ILE A 1 95 ? 25.001 -9.904 -0.500 1.00 96.44 95 ILE A O 1
ATOM 725 N N . SER A 1 96 ? 26.451 -8.407 0.330 1.00 93.94 96 SER A N 1
ATOM 726 C CA . SER A 1 96 ? 26.150 -8.643 1.745 1.00 93.94 96 SER A CA 1
ATOM 727 C C . SER A 1 96 ? 26.306 -7.345 2.540 1.00 93.94 96 SER A C 1
ATOM 729 O O . SER A 1 96 ? 26.743 -6.325 2.000 1.00 93.94 96 SER A O 1
ATOM 731 N N . SER A 1 97 ? 25.896 -7.339 3.812 1.00 87.88 97 SER A N 1
ATOM 732 C CA . SER A 1 97 ? 25.999 -6.144 4.659 1.00 87.88 97 SER A CA 1
ATOM 733 C C . SER A 1 97 ? 27.452 -5.652 4.725 1.00 87.88 97 SER A C 1
ATOM 735 O O . SER A 1 97 ? 28.348 -6.393 5.126 1.00 87.88 97 SER A O 1
ATOM 737 N N . GLY A 1 98 ? 27.688 -4.398 4.328 1.00 87.75 98 GLY A N 1
ATOM 738 C CA . GLY A 1 98 ? 29.029 -3.803 4.246 1.00 87.75 98 GLY A CA 1
ATOM 739 C C . GLY A 1 98 ? 29.865 -4.203 3.018 1.00 87.75 98 GLY A C 1
ATOM 740 O O . GLY A 1 98 ? 30.997 -3.740 2.897 1.00 87.75 98 GLY A O 1
ATOM 741 N N . ALA A 1 99 ? 29.329 -5.014 2.099 1.00 93.94 99 ALA A N 1
ATOM 742 C CA . ALA A 1 99 ? 29.972 -5.408 0.843 1.00 93.94 99 ALA A CA 1
ATOM 743 C C . ALA A 1 99 ? 29.076 -5.060 -0.369 1.00 93.94 99 ALA A C 1
ATOM 745 O O . ALA A 1 99 ? 28.406 -5.938 -0.924 1.00 93.94 99 ALA A O 1
ATOM 746 N N . PRO A 1 100 ? 29.022 -3.774 -0.770 1.00 95.69 100 PRO A N 1
ATOM 747 C CA . PRO A 1 100 ? 28.203 -3.318 -1.888 1.00 95.69 100 PRO A CA 1
ATOM 748 C C . PRO A 1 100 ? 28.835 -3.653 -3.249 1.00 95.69 100 PRO A C 1
ATOM 750 O O . PRO A 1 100 ? 30.049 -3.567 -3.447 1.00 95.69 100 PRO A O 1
ATOM 753 N N . GLY A 1 101 ? 27.989 -3.976 -4.223 1.00 96.56 101 GLY A N 1
ATOM 754 C CA . GLY A 1 101 ? 28.342 -4.099 -5.631 1.00 96.56 101 GLY A CA 1
ATOM 755 C C . GLY A 1 101 ? 28.296 -2.735 -6.315 1.00 96.56 101 GLY A C 1
ATOM 756 O O . GLY A 1 101 ? 27.228 -2.295 -6.729 1.00 96.56 101 GLY A O 1
ATOM 757 N N . VAL A 1 102 ? 29.451 -2.076 -6.434 1.00 96.69 102 VAL A N 1
ATOM 758 C CA . VAL A 1 102 ? 29.575 -0.683 -6.906 1.00 96.69 102 VAL A CA 1
ATOM 759 C C . VAL A 1 102 ? 30.219 -0.606 -8.295 1.00 96.69 102 VAL A C 1
ATOM 761 O O . VAL A 1 102 ? 31.168 -1.345 -8.596 1.00 96.69 102 VAL A O 1
ATOM 764 N N . ARG A 1 103 ? 29.725 0.296 -9.150 1.00 97.19 103 ARG A N 1
ATOM 765 C CA . ARG A 1 103 ? 30.299 0.666 -10.452 1.00 97.19 103 ARG A CA 1
ATOM 766 C C . ARG A 1 103 ? 30.099 2.156 -10.711 1.00 97.19 103 ARG A C 1
ATOM 768 O O . ARG A 1 103 ? 29.003 2.557 -11.082 1.00 97.19 103 ARG A O 1
ATOM 775 N N . ASN A 1 104 ? 31.176 2.926 -10.586 1.00 96.94 104 ASN A N 1
ATOM 776 C CA . ASN A 1 104 ? 31.149 4.371 -10.805 1.00 96.94 104 ASN A CA 1
ATOM 777 C C . ASN A 1 104 ? 31.604 4.755 -12.218 1.00 96.94 104 ASN A C 1
ATOM 779 O O . ASN A 1 104 ? 32.250 3.944 -12.894 1.00 96.94 104 ASN A O 1
ATOM 783 N N . ASP A 1 105 ? 31.322 5.986 -12.639 1.00 96.50 105 ASP A N 1
ATOM 784 C CA . ASP A 1 105 ? 31.826 6.615 -13.862 1.00 96.50 105 ASP A CA 1
ATOM 785 C C . ASP A 1 105 ? 31.474 5.836 -15.154 1.00 96.50 105 ASP A C 1
ATOM 787 O O . ASP A 1 105 ? 32.208 5.871 -16.150 1.00 96.50 105 ASP A O 1
ATOM 791 N N . GLN A 1 106 ? 30.372 5.080 -15.176 1.00 97.56 106 GLN A N 1
ATOM 792 C CA . GLN A 1 106 ? 30.090 4.118 -16.244 1.00 97.56 106 GLN A CA 1
ATOM 793 C C . GLN A 1 106 ? 29.672 4.814 -17.544 1.00 97.56 106 GLN A C 1
ATOM 795 O O . GLN A 1 106 ? 28.521 5.195 -17.727 1.00 97.56 106 GLN A O 1
ATOM 800 N N . THR A 1 107 ? 30.600 4.934 -18.498 1.00 97.88 107 THR A N 1
ATOM 801 C CA . THR A 1 107 ? 30.326 5.548 -19.807 1.00 97.88 107 THR A CA 1
ATOM 802 C C . THR A 1 107 ? 29.368 4.702 -20.649 1.00 97.88 107 THR A C 1
ATOM 804 O O . THR A 1 107 ? 29.680 3.555 -20.995 1.00 97.88 107 THR A O 1
ATOM 807 N N . ILE A 1 108 ? 28.241 5.283 -21.052 1.00 97.88 108 ILE A N 1
ATOM 808 C CA . ILE A 1 108 ? 27.226 4.695 -21.930 1.00 97.88 108 ILE A CA 1
ATOM 809 C C . ILE A 1 108 ? 27.204 5.496 -23.239 1.00 97.88 108 ILE A C 1
ATOM 811 O O . ILE A 1 108 ? 27.105 6.722 -23.236 1.00 97.88 108 ILE A O 1
ATOM 815 N N . THR A 1 109 ? 27.324 4.824 -24.383 1.00 97.62 109 THR A N 1
ATOM 816 C CA . THR A 1 109 ? 27.268 5.486 -25.696 1.00 97.62 109 THR A CA 1
ATOM 817 C C . THR A 1 109 ? 25.847 5.943 -26.039 1.00 97.62 109 THR A C 1
ATOM 819 O O . THR A 1 109 ? 24.875 5.452 -25.471 1.00 97.62 109 THR A O 1
ATOM 822 N N . ARG A 1 110 ? 25.715 6.860 -27.008 1.00 95.81 110 ARG A N 1
ATOM 823 C CA . ARG A 1 110 ? 24.427 7.207 -27.639 1.00 95.81 110 ARG A CA 1
ATOM 824 C C . ARG A 1 110 ? 23.723 5.926 -28.113 1.00 95.81 110 ARG A C 1
ATOM 826 O O . ARG A 1 110 ? 24.358 5.141 -28.814 1.00 95.81 110 ARG A O 1
ATOM 833 N N . TYR A 1 111 ? 22.467 5.718 -27.712 1.00 95.00 111 TYR A N 1
ATOM 834 C CA . TYR A 1 111 ? 21.714 4.461 -27.895 1.00 95.00 111 TYR A CA 1
ATOM 835 C C . TYR A 1 111 ? 22.497 3.193 -27.504 1.00 95.00 111 TYR A C 1
ATOM 837 O O . TYR A 1 111 ? 22.435 2.161 -28.168 1.00 95.00 111 TYR A O 1
ATOM 845 N N . GLY A 1 112 ? 23.260 3.277 -26.412 1.00 95.75 112 GLY A N 1
ATOM 846 C CA . GLY A 1 112 ? 23.933 2.151 -25.769 1.00 95.75 112 GLY A CA 1
ATOM 847 C C . GLY A 1 112 ? 23.259 1.749 -24.457 1.00 95.75 112 GLY A C 1
ATOM 848 O O . GLY A 1 112 ? 22.504 2.524 -23.866 1.00 95.75 112 GLY A O 1
ATOM 849 N N . ALA A 1 113 ? 23.576 0.545 -23.982 1.00 96.69 113 ALA A N 1
ATOM 850 C CA . ALA A 1 113 ? 23.142 0.039 -22.684 1.00 96.69 113 ALA A CA 1
ATOM 851 C C . ALA A 1 113 ? 24.221 -0.820 -22.015 1.00 96.69 113 ALA A C 1
ATOM 853 O O . ALA A 1 113 ? 25.071 -1.419 -22.678 1.00 96.69 113 ALA A O 1
ATOM 854 N N . ARG A 1 114 ? 24.171 -0.884 -20.685 1.00 97.19 114 ARG A N 1
ATOM 855 C CA . ARG A 1 114 ? 24.991 -1.738 -19.827 1.00 97.19 114 ARG A CA 1
ATOM 856 C C . ARG A 1 114 ? 24.097 -2.478 -18.842 1.00 97.19 114 ARG A C 1
ATOM 858 O O . ARG A 1 114 ? 23.134 -1.918 -18.328 1.00 97.19 114 ARG A O 1
ATOM 865 N N . TYR A 1 115 ? 24.468 -3.719 -18.555 1.00 97.44 115 TYR A N 1
ATOM 866 C CA . TYR A 1 115 ? 23.741 -4.614 -17.662 1.00 97.44 115 TYR A CA 1
ATOM 867 C C . TYR A 1 115 ? 24.682 -5.061 -16.548 1.00 97.44 115 TYR A C 1
ATOM 869 O O . TYR A 1 115 ? 25.843 -5.390 -16.810 1.00 97.44 115 TYR A O 1
ATOM 877 N N . TYR A 1 116 ? 24.183 -5.094 -15.319 1.00 97.75 116 TYR A N 1
ATOM 878 C CA . TYR A 1 116 ? 24.926 -5.438 -14.112 1.00 97.75 116 TYR A CA 1
ATOM 879 C C . TYR A 1 116 ? 24.113 -6.429 -13.291 1.00 97.75 116 TYR A C 1
ATOM 881 O O . TYR A 1 116 ? 22.915 -6.232 -13.119 1.00 97.75 116 TYR A O 1
ATOM 889 N N . SER A 1 117 ? 24.739 -7.481 -12.765 1.00 96.81 117 SER A N 1
ATOM 890 C CA . SER A 1 117 ? 24.040 -8.493 -11.962 1.00 96.81 117 SER A CA 1
ATOM 891 C C . SER A 1 117 ? 24.693 -8.693 -10.603 1.00 96.81 117 SER A C 1
ATOM 893 O O . SER A 1 117 ? 25.887 -8.991 -10.542 1.00 96.81 117 SER A O 1
ATOM 895 N N . ALA A 1 118 ? 23.898 -8.616 -9.541 1.00 97.69 118 ALA A N 1
ATOM 896 C CA . ALA A 1 118 ? 24.274 -8.968 -8.176 1.00 97.69 118 ALA A CA 1
ATOM 897 C C . ALA A 1 118 ? 23.502 -10.209 -7.703 1.00 97.69 118 ALA A C 1
ATOM 899 O O . ALA A 1 118 ? 22.373 -10.453 -8.136 1.00 97.69 118 ALA A O 1
ATOM 900 N N . VAL A 1 119 ? 24.095 -10.975 -6.788 1.00 97.38 119 VAL A N 1
ATOM 901 C CA . VAL A 1 119 ? 23.424 -12.071 -6.070 1.00 97.38 119 VAL A CA 1
ATOM 902 C C . VAL A 1 119 ? 23.288 -11.671 -4.599 1.00 97.38 119 VAL A C 1
ATOM 904 O O . VAL A 1 119 ? 24.315 -11.489 -3.949 1.00 97.38 119 VAL A O 1
ATOM 907 N N . PRO A 1 120 ? 22.074 -11.509 -4.051 1.00 96.12 120 PRO A N 1
ATOM 908 C CA . PRO A 1 120 ? 21.895 -11.265 -2.621 1.00 96.12 120 PRO A CA 1
ATOM 909 C C . PRO A 1 120 ? 22.410 -12.436 -1.775 1.00 96.12 120 PRO A C 1
ATOM 911 O O . PRO A 1 120 ? 22.148 -13.596 -2.093 1.00 96.12 120 PRO A O 1
ATOM 914 N N . ASP A 1 121 ? 23.143 -12.150 -0.698 1.00 94.44 121 ASP A N 1
ATOM 915 C CA . ASP A 1 121 ? 23.447 -13.158 0.323 1.00 94.44 121 ASP A CA 1
ATOM 916 C C . ASP A 1 121 ? 22.171 -13.613 1.056 1.00 94.44 121 ASP A C 1
ATOM 918 O O . ASP A 1 121 ? 21.209 -12.856 1.192 1.00 94.44 121 ASP A O 1
ATOM 922 N N . ALA A 1 122 ? 22.174 -14.832 1.600 1.00 88.81 122 ALA A N 1
ATOM 923 C CA . ALA A 1 122 ? 21.043 -15.373 2.355 1.00 88.81 122 ALA A CA 1
ATOM 924 C C . ALA A 1 122 ? 20.706 -14.573 3.633 1.00 88.81 122 ALA A C 1
ATOM 926 O O . ALA A 1 122 ? 19.583 -14.658 4.120 1.00 88.81 122 ALA A O 1
ATOM 927 N N . ASN A 1 123 ? 21.653 -13.795 4.172 1.00 89.56 123 ASN A N 1
ATOM 928 C CA . ASN A 1 123 ? 21.458 -12.928 5.340 1.00 89.56 123 ASN A CA 1
ATOM 929 C C . ASN A 1 123 ? 21.254 -11.449 4.958 1.00 89.56 123 ASN A C 1
ATOM 931 O O . ASN A 1 123 ? 21.218 -10.591 5.834 1.00 89.56 123 ASN A O 1
ATOM 935 N N . CYS A 1 124 ? 21.161 -11.130 3.665 1.00 93.56 124 CYS A N 1
ATOM 936 C CA . CYS A 1 124 ? 20.776 -9.809 3.175 1.00 93.56 124 CYS A CA 1
ATOM 937 C C . CYS A 1 124 ? 19.276 -9.609 3.456 1.00 93.56 124 CYS A C 1
ATOM 939 O O . CYS A 1 124 ? 18.495 -10.356 2.871 1.00 93.56 124 CYS A O 1
ATOM 941 N N . PRO A 1 125 ? 18.831 -8.675 4.319 1.00 92.44 125 PRO A N 1
ATOM 942 C CA . PRO A 1 125 ? 17.407 -8.559 4.632 1.00 92.44 125 PRO A CA 1
ATOM 943 C C . PRO A 1 125 ? 16.667 -7.704 3.595 1.00 92.44 125 PRO A C 1
ATOM 945 O O . PRO A 1 125 ? 15.581 -8.066 3.141 1.00 92.44 125 PRO A O 1
ATOM 948 N N . VAL A 1 126 ? 17.284 -6.603 3.160 1.00 93.94 126 VAL A N 1
ATOM 949 C CA . VAL A 1 126 ? 16.795 -5.737 2.084 1.00 93.94 126 VAL A CA 1
ATOM 950 C C . VAL A 1 126 ? 17.918 -5.499 1.083 1.00 93.94 126 VAL A C 1
ATOM 952 O O . VAL A 1 126 ? 19.048 -5.188 1.464 1.00 93.94 126 VAL A O 1
ATOM 955 N N . VAL A 1 127 ? 17.597 -5.624 -0.205 1.00 95.69 127 VAL A N 1
ATOM 956 C CA . VAL A 1 127 ? 18.466 -5.184 -1.298 1.00 95.69 127 VAL A CA 1
ATOM 957 C C . VAL A 1 127 ? 18.087 -3.758 -1.663 1.00 95.69 127 VAL A C 1
ATOM 959 O O . VAL A 1 127 ? 16.972 -3.516 -2.114 1.00 95.69 127 VAL A O 1
ATOM 962 N N . ASN A 1 128 ? 19.020 -2.829 -1.510 1.00 95.19 128 ASN A N 1
ATOM 963 C CA . ASN A 1 128 ? 18.899 -1.464 -2.000 1.00 95.19 128 ASN A CA 1
ATOM 964 C C . ASN A 1 128 ? 19.705 -1.309 -3.299 1.00 95.19 128 ASN A C 1
ATOM 966 O O . ASN A 1 128 ? 20.802 -1.858 -3.430 1.00 95.19 128 ASN A O 1
ATOM 970 N N . ALA A 1 129 ? 19.160 -0.572 -4.260 1.00 95.69 129 ALA A N 1
ATOM 971 C CA . ALA A 1 129 ? 19.827 -0.224 -5.504 1.00 95.69 129 ALA A CA 1
ATOM 972 C C . ALA A 1 129 ? 19.721 1.281 -5.750 1.00 95.69 129 ALA A C 1
ATOM 974 O O . ALA A 1 129 ? 18.618 1.831 -5.737 1.00 95.69 129 ALA A O 1
ATOM 975 N N . THR A 1 130 ? 20.859 1.924 -6.004 1.00 95.31 130 THR A N 1
ATOM 976 C CA . THR A 1 130 ? 20.949 3.348 -6.328 1.00 95.31 130 THR A CA 1
ATOM 977 C C . THR A 1 130 ? 21.577 3.568 -7.697 1.00 95.31 130 THR A C 1
ATOM 979 O O . THR A 1 130 ? 22.458 2.823 -8.140 1.00 95.31 130 THR A O 1
ATOM 982 N N . PHE A 1 131 ? 21.100 4.618 -8.352 1.00 96.38 131 PHE A N 1
ATOM 983 C CA . PHE A 1 131 ? 21.527 5.080 -9.660 1.00 96.38 131 PHE A CA 1
ATOM 984 C C . PHE A 1 131 ? 21.709 6.597 -9.597 1.00 96.38 131 PHE A C 1
ATOM 986 O O . PHE A 1 131 ? 20.825 7.297 -9.098 1.00 96.38 131 PHE A O 1
ATOM 993 N N . HIS A 1 132 ? 22.833 7.091 -10.106 1.00 96.69 132 HIS A N 1
ATOM 994 C CA . HIS A 1 132 ? 23.123 8.518 -10.244 1.00 96.69 132 HIS A CA 1
ATOM 995 C C . HIS A 1 132 ? 23.617 8.800 -11.662 1.00 96.69 132 HIS A C 1
ATOM 997 O O . HIS A 1 132 ? 24.341 7.992 -12.237 1.00 96.69 132 HIS A O 1
ATOM 1003 N N . THR A 1 133 ? 23.228 9.943 -12.224 1.00 97.38 133 THR A N 1
ATOM 1004 C CA . THR A 1 133 ? 23.621 10.379 -13.569 1.00 97.38 133 THR A CA 1
ATOM 1005 C C . THR A 1 133 ? 24.595 11.541 -13.469 1.00 97.38 133 THR A C 1
ATOM 1007 O O . THR A 1 133 ? 24.173 12.676 -13.254 1.00 97.38 133 THR A O 1
ATOM 1010 N N . ASP A 1 134 ? 25.880 11.284 -13.704 1.00 96.00 134 ASP A N 1
ATOM 1011 C CA . ASP A 1 134 ? 26.901 12.336 -13.731 1.00 96.00 134 ASP A CA 1
ATOM 1012 C C . ASP A 1 134 ? 26.711 13.257 -14.944 1.00 96.00 134 ASP A C 1
ATOM 1014 O O . ASP A 1 134 ? 26.947 14.467 -14.890 1.00 96.00 134 ASP A O 1
ATOM 1018 N N . SER A 1 135 ? 26.306 12.680 -16.083 1.00 97.19 135 SER A N 1
ATOM 1019 C CA . SER A 1 135 ? 26.052 13.429 -17.315 1.00 97.19 135 SER A CA 1
ATOM 1020 C C . SER A 1 135 ? 25.193 12.672 -18.330 1.00 97.19 135 SER A C 1
ATOM 1022 O O . SER A 1 135 ? 25.184 11.444 -18.380 1.00 97.19 135 SER A O 1
ATOM 1024 N N . GLY A 1 136 ? 24.531 13.424 -19.214 1.00 95.06 136 GLY A N 1
ATOM 1025 C CA . GLY A 1 136 ? 23.809 12.889 -20.372 1.00 95.06 136 GLY A CA 1
ATOM 1026 C C . GLY A 1 136 ? 22.394 12.363 -20.079 1.00 95.06 136 GLY A C 1
ATOM 1027 O O . GLY A 1 136 ? 21.917 12.428 -18.948 1.00 95.06 136 GLY A O 1
ATOM 1028 N N . PRO A 1 137 ? 21.679 11.879 -21.112 1.00 93.94 137 PRO A N 1
ATOM 1029 C CA . PRO A 1 137 ? 20.279 11.470 -21.028 1.00 93.94 137 PRO A CA 1
ATOM 1030 C C . PRO A 1 137 ? 20.162 9.986 -20.645 1.00 93.94 137 PRO A C 1
ATOM 1032 O O . PRO A 1 137 ? 19.662 9.164 -21.429 1.00 93.94 137 PRO A O 1
ATOM 1035 N N . ALA A 1 138 ? 20.672 9.652 -19.458 1.00 95.44 138 ALA A N 1
ATOM 1036 C CA . ALA A 1 138 ? 20.613 8.304 -18.913 1.00 95.44 138 ALA A CA 1
ATOM 1037 C C . ALA A 1 138 ? 19.171 7.875 -18.583 1.00 95.44 138 ALA A C 1
ATOM 1039 O O . ALA A 1 138 ? 18.281 8.691 -18.337 1.00 95.44 138 ALA A O 1
ATOM 1040 N N . PHE A 1 139 ? 18.948 6.567 -18.571 1.00 93.75 139 PHE A N 1
ATOM 1041 C CA . PHE A 1 139 ? 17.749 5.933 -18.037 1.00 93.75 139 PHE A CA 1
ATOM 1042 C C . PHE A 1 139 ? 18.124 4.611 -17.377 1.00 93.75 139 PHE A C 1
ATOM 1044 O O . PHE A 1 139 ? 19.124 3.986 -17.746 1.00 93.75 139 PHE A O 1
ATOM 1051 N N . TYR A 1 140 ? 17.292 4.161 -16.442 1.00 95.50 140 TYR A N 1
ATOM 1052 C CA . TYR A 1 140 ? 17.586 2.985 -15.635 1.00 95.50 140 TYR A CA 1
ATOM 1053 C C . TYR A 1 140 ? 16.412 2.025 -15.591 1.00 95.50 140 TYR A C 1
ATOM 1055 O O . TYR A 1 140 ? 15.257 2.440 -15.496 1.00 95.50 140 TYR A O 1
ATOM 1063 N N . HIS A 1 141 ? 16.736 0.738 -15.586 1.00 94.50 141 HIS A N 1
ATOM 1064 C CA . HIS A 1 141 ? 15.804 -0.327 -15.244 1.00 94.50 141 HIS A CA 1
ATOM 1065 C C . HIS A 1 141 ? 16.397 -1.206 -14.157 1.00 94.50 141 HIS A C 1
ATOM 1067 O O . HIS A 1 141 ? 17.616 -1.357 -14.054 1.00 94.50 141 HIS A O 1
ATOM 1073 N N . ILE A 1 142 ? 15.533 -1.848 -13.384 1.00 95.19 142 ILE A N 1
ATOM 1074 C CA . ILE A 1 142 ? 15.939 -2.875 -12.435 1.00 95.19 142 ILE A CA 1
ATOM 1075 C C . ILE A 1 142 ? 14.944 -4.029 -12.437 1.00 95.19 142 ILE A C 1
ATOM 1077 O O . ILE A 1 142 ? 13.733 -3.820 -12.430 1.00 95.19 142 ILE A O 1
ATOM 1081 N N . ALA A 1 143 ? 15.476 -5.248 -12.450 1.00 93.50 143 ALA A N 1
ATOM 1082 C CA . ALA A 1 143 ? 14.721 -6.487 -12.357 1.00 93.50 143 ALA A CA 1
ATOM 1083 C C . ALA A 1 143 ? 15.213 -7.314 -11.162 1.00 93.50 143 ALA A C 1
ATOM 1085 O O . ALA A 1 143 ? 16.417 -7.530 -11.007 1.00 93.50 143 ALA A O 1
ATOM 1086 N N . THR A 1 144 ? 14.297 -7.819 -10.338 1.00 94.56 144 THR A N 1
ATOM 1087 C CA . THR A 1 144 ? 14.601 -8.824 -9.306 1.00 94.56 144 THR A CA 1
ATOM 1088 C C . THR A 1 144 ? 14.088 -10.192 -9.750 1.00 94.56 144 THR A C 1
ATOM 1090 O O . THR A 1 144 ? 13.097 -10.279 -10.476 1.00 94.56 144 THR A O 1
ATOM 1093 N N . GLN A 1 145 ? 14.771 -11.273 -9.370 1.00 93.75 145 GLN A N 1
ATOM 1094 C CA . GLN A 1 145 ? 14.495 -12.622 -9.879 1.00 93.75 145 GLN A CA 1
ATOM 1095 C C . GLN A 1 145 ? 14.454 -13.669 -8.766 1.00 93.75 145 GLN A C 1
ATOM 1097 O O . GLN A 1 145 ? 15.264 -13.628 -7.837 1.00 93.75 145 GLN A O 1
ATOM 1102 N N . LYS A 1 146 ? 13.572 -14.661 -8.931 1.00 93.12 146 LYS A N 1
ATOM 1103 C CA . LYS A 1 146 ? 13.566 -15.919 -8.173 1.00 93.12 146 LYS A CA 1
ATOM 1104 C C . LYS A 1 146 ? 13.741 -17.083 -9.152 1.00 93.12 146 LYS A C 1
ATOM 1106 O O . LYS A 1 146 ? 12.821 -17.453 -9.882 1.00 93.12 146 LYS A O 1
ATOM 1111 N N . GLY A 1 147 ? 14.951 -17.633 -9.217 1.00 92.31 147 GLY A N 1
ATOM 1112 C CA . GLY A 1 147 ? 15.347 -18.588 -10.252 1.00 92.31 147 GLY A CA 1
ATOM 1113 C C . GLY A 1 147 ? 15.260 -17.961 -11.648 1.00 92.31 147 GLY A C 1
ATOM 1114 O O . GLY A 1 147 ? 15.886 -16.938 -11.910 1.00 92.31 147 GLY A O 1
ATOM 1115 N N . THR A 1 148 ? 14.466 -18.573 -12.526 1.00 89.56 148 THR A N 1
ATOM 1116 C CA . THR A 1 148 ? 14.170 -18.107 -13.896 1.00 89.56 148 THR A CA 1
ATOM 1117 C C . THR A 1 148 ? 12.899 -17.250 -13.987 1.00 89.56 148 THR A C 1
ATOM 1119 O O . THR A 1 148 ? 12.428 -16.957 -15.083 1.00 89.56 148 THR A O 1
ATOM 1122 N N . THR A 1 149 ? 12.305 -16.874 -12.851 1.00 90.25 149 THR A N 1
ATOM 1123 C CA . THR A 1 149 ? 11.059 -16.094 -12.797 1.00 90.25 149 THR A CA 1
ATOM 1124 C C . THR A 1 149 ? 11.359 -14.648 -12.426 1.00 90.25 149 THR A C 1
ATOM 1126 O O . THR A 1 149 ? 12.112 -14.388 -11.480 1.00 90.25 149 THR A O 1
ATOM 1129 N N . LEU A 1 150 ? 10.758 -13.704 -13.150 1.00 90.25 150 LEU A N 1
ATOM 1130 C CA . LEU A 1 150 ? 10.754 -12.293 -12.784 1.00 90.25 150 LEU A CA 1
ATOM 1131 C C . LEU A 1 150 ? 9.925 -12.093 -11.507 1.00 90.25 150 LEU A C 1
ATOM 1133 O O . LEU A 1 150 ? 8.791 -12.556 -11.416 1.00 90.25 150 LEU A O 1
ATOM 1137 N N . ASN A 1 151 ? 10.498 -11.410 -10.517 1.00 88.94 151 ASN A N 1
ATOM 1138 C CA . ASN A 1 151 ? 9.831 -11.094 -9.253 1.00 88.94 151 ASN A CA 1
ATOM 1139 C C . ASN A 1 151 ? 9.331 -9.644 -9.215 1.00 88.94 151 ASN A C 1
ATOM 1141 O O . ASN A 1 151 ? 8.208 -9.386 -8.797 1.00 88.94 151 ASN A O 1
ATOM 1145 N N . SER A 1 152 ? 10.145 -8.696 -9.678 1.00 86.62 152 SER A N 1
ATOM 1146 C CA . SER A 1 152 ? 9.726 -7.309 -9.892 1.00 86.62 152 SER A CA 1
ATOM 1147 C C . SER A 1 152 ? 10.512 -6.681 -11.035 1.00 86.62 152 SER A C 1
ATOM 1149 O O . SER A 1 152 ? 11.652 -7.074 -11.298 1.00 86.62 152 SER A O 1
ATOM 1151 N N . PHE A 1 153 ? 9.911 -5.694 -11.695 1.00 90.00 153 PHE A N 1
ATOM 1152 C CA . PHE A 1 153 ? 10.556 -4.859 -12.700 1.00 90.00 153 PHE A CA 1
ATOM 1153 C C . PHE A 1 153 ? 10.140 -3.403 -12.504 1.00 90.00 153 PHE A C 1
ATOM 1155 O O . PHE A 1 153 ? 8.957 -3.115 -12.329 1.00 90.00 153 PHE A O 1
ATOM 1162 N N . HIS A 1 154 ? 11.110 -2.494 -12.552 1.00 86.88 154 HIS A N 1
ATOM 1163 C CA . HIS A 1 154 ? 10.882 -1.055 -12.476 1.00 86.88 154 HIS A CA 1
ATOM 1164 C C . HIS A 1 154 ? 11.770 -0.330 -13.491 1.00 86.88 154 HIS A C 1
ATOM 1166 O O . HIS A 1 154 ? 12.874 -0.783 -13.797 1.00 86.88 154 HIS A O 1
ATOM 1172 N N . SER A 1 155 ? 11.310 0.831 -13.953 1.00 87.38 155 SER A N 1
ATOM 1173 C CA . SER A 1 155 ? 11.995 1.679 -14.934 1.00 87.38 155 SER A CA 1
ATOM 1174 C C . SER A 1 155 ? 11.906 3.154 -14.552 1.00 87.38 155 SER A C 1
ATOM 1176 O O . SER A 1 155 ? 10.861 3.586 -14.063 1.00 87.38 155 SER A O 1
ATOM 1178 N N . THR A 1 156 ? 12.932 3.947 -14.857 1.00 88.38 156 THR A N 1
ATOM 1179 C CA . THR A 1 156 ? 12.905 5.408 -14.700 1.00 88.38 156 THR A CA 1
ATOM 1180 C C . THR A 1 156 ? 13.710 6.131 -15.781 1.00 88.38 156 THR A C 1
ATOM 1182 O O . THR A 1 156 ? 14.602 5.566 -16.416 1.00 88.38 156 THR A O 1
ATOM 1185 N N . THR A 1 157 ? 13.433 7.425 -15.934 1.00 87.19 157 THR A N 1
ATOM 1186 C CA . THR A 1 157 ? 14.288 8.401 -16.632 1.00 87.19 157 THR A CA 1
ATOM 1187 C C . THR A 1 157 ? 14.755 9.526 -15.700 1.00 87.19 157 THR A C 1
ATOM 1189 O O . THR A 1 157 ? 15.195 10.571 -16.172 1.00 87.19 157 THR A O 1
ATOM 1192 N N . ALA A 1 158 ? 14.601 9.359 -14.382 1.00 78.62 158 ALA A N 1
ATOM 1193 C CA . ALA A 1 158 ? 15.150 10.278 -13.391 1.00 78.62 158 ALA A CA 1
ATOM 1194 C C . ALA A 1 158 ? 16.680 10.144 -13.327 1.00 78.62 158 ALA A C 1
ATOM 1196 O O . ALA A 1 158 ? 17.210 9.038 -13.435 1.00 78.62 158 ALA A O 1
ATOM 1197 N N . GLY A 1 159 ? 17.371 11.274 -13.144 1.00 80.56 159 GLY A N 1
ATOM 1198 C CA . GLY A 1 159 ? 18.832 11.301 -13.046 1.00 80.56 159 GLY A CA 1
ATOM 1199 C C . GLY A 1 159 ? 19.353 10.626 -11.774 1.00 80.56 159 GLY A C 1
ATOM 1200 O O . GLY A 1 159 ? 20.338 9.893 -11.835 1.00 80.56 159 GLY A O 1
ATOM 1201 N N . ASP A 1 160 ? 18.642 10.830 -10.666 1.00 87.50 160 ASP A N 1
ATOM 1202 C CA . ASP A 1 160 ? 18.840 10.168 -9.380 1.00 87.50 160 ASP A CA 1
ATOM 1203 C C . ASP A 1 160 ? 17.679 9.213 -9.109 1.00 87.50 160 ASP A C 1
ATOM 1205 O O . ASP A 1 160 ? 16.509 9.585 -9.249 1.00 87.50 160 ASP A O 1
ATOM 1209 N N . TRP A 1 161 ? 17.986 7.983 -8.702 1.00 90.25 161 TRP A N 1
ATOM 1210 C CA . TRP A 1 161 ? 16.970 6.992 -8.365 1.00 90.25 161 TRP A CA 1
ATOM 1211 C C . TRP A 1 161 ? 17.467 6.005 -7.317 1.00 90.25 161 TRP A C 1
ATOM 1213 O O . TRP A 1 161 ? 18.605 5.543 -7.362 1.00 90.25 161 TRP A O 1
ATOM 1223 N N . SER A 1 162 ? 16.592 5.661 -6.376 1.00 89.75 162 SER A N 1
ATOM 1224 C CA . SER A 1 162 ? 16.861 4.693 -5.318 1.00 89.75 162 SER A CA 1
ATOM 1225 C C . SER A 1 162 ? 15.623 3.828 -5.118 1.00 89.75 162 SER A C 1
ATOM 1227 O O . SER A 1 162 ? 14.506 4.345 -5.072 1.00 89.75 162 SER A O 1
ATOM 1229 N N . LEU A 1 163 ? 15.815 2.515 -5.025 1.00 88.31 163 LEU A N 1
ATOM 1230 C CA . LEU A 1 163 ? 14.766 1.534 -4.757 1.00 88.31 163 LEU A CA 1
ATOM 1231 C C . LEU A 1 163 ? 15.270 0.492 -3.767 1.00 88.31 163 LEU A C 1
ATOM 1233 O O . LEU A 1 163 ? 16.446 0.127 -3.783 1.00 88.31 163 LEU A O 1
ATOM 1237 N N . SER A 1 164 ? 14.358 -0.032 -2.954 1.00 91.38 164 SER A N 1
ATOM 1238 C CA . SER A 1 164 ? 14.654 -1.096 -2.000 1.00 91.38 164 SER A CA 1
ATOM 1239 C C . SER A 1 164 ? 13.655 -2.237 -2.127 1.00 91.38 164 SER A C 1
ATOM 1241 O O . SER A 1 164 ? 12.457 -2.013 -2.278 1.00 91.38 164 SER A O 1
ATOM 1243 N N . PHE A 1 165 ? 14.157 -3.465 -2.051 1.00 90.44 165 PHE A N 1
ATOM 1244 C CA . PHE A 1 165 ? 13.402 -4.700 -2.229 1.00 90.44 165 PHE A CA 1
ATOM 1245 C C . PHE A 1 165 ? 13.643 -5.619 -1.042 1.00 90.44 165 PHE A C 1
ATOM 1247 O O . PHE A 1 165 ? 14.792 -5.881 -0.677 1.00 90.44 165 PHE A O 1
ATOM 1254 N N . PHE A 1 166 ? 12.574 -6.150 -0.463 1.00 91.62 166 PHE A N 1
ATOM 1255 C CA . PHE A 1 166 ? 12.693 -7.196 0.539 1.00 91.62 166 PHE A CA 1
ATOM 1256 C C . PHE A 1 166 ? 13.297 -8.469 -0.072 1.00 91.62 166 PHE A C 1
ATOM 1258 O O . PHE A 1 166 ? 12.888 -8.906 -1.152 1.00 91.62 166 PHE A O 1
ATOM 1265 N N . ASN A 1 167 ? 14.279 -9.072 0.603 1.00 92.25 167 ASN A N 1
ATOM 1266 C CA . ASN A 1 167 ? 14.922 -10.290 0.117 1.00 92.25 167 ASN A CA 1
ATOM 1267 C C . ASN A 1 167 ? 14.127 -11.548 0.500 1.00 92.25 167 ASN A C 1
ATOM 1269 O O . ASN A 1 167 ? 14.567 -12.383 1.292 1.00 92.25 167 ASN A O 1
ATOM 1273 N N . ASP A 1 168 ? 12.960 -11.710 -0.113 1.00 88.69 168 ASP A N 1
ATOM 1274 C CA . ASP A 1 168 ? 12.151 -12.926 -0.025 1.00 88.69 168 ASP A CA 1
ATOM 1275 C C . ASP A 1 168 ? 12.713 -14.039 -0.942 1.00 88.69 168 ASP A C 1
ATOM 1277 O O . ASP A 1 168 ? 12.083 -14.485 -1.903 1.00 88.69 168 ASP A O 1
ATOM 1281 N N . GLY A 1 169 ? 13.964 -14.443 -0.705 1.00 89.94 169 GLY A N 1
ATOM 1282 C CA . GLY A 1 169 ? 14.650 -15.471 -1.496 1.00 89.94 169 GLY A CA 1
ATOM 1283 C C . GLY A 1 169 ? 15.005 -15.034 -2.923 1.00 89.94 169 GLY A C 1
ATOM 1284 O O . GLY A 1 169 ? 14.891 -15.828 -3.861 1.00 89.94 169 GLY A O 1
ATOM 1285 N N . LEU A 1 170 ? 15.424 -13.777 -3.109 1.00 93.31 170 LEU A N 1
ATOM 1286 C CA . LEU A 1 170 ? 15.875 -13.271 -4.405 1.00 93.31 170 LEU A CA 1
ATOM 1287 C C . LEU A 1 170 ? 17.191 -13.948 -4.808 1.00 93.31 170 LEU A C 1
ATOM 1289 O O . LEU A 1 170 ? 18.200 -13.857 -4.113 1.00 93.31 170 LEU A O 1
ATOM 1293 N N . THR A 1 171 ? 17.212 -14.594 -5.972 1.00 95.75 171 THR A N 1
ATOM 1294 C CA . THR A 1 171 ? 18.409 -15.284 -6.483 1.00 95.75 171 THR A CA 1
ATOM 1295 C C . THR A 1 171 ? 19.322 -14.370 -7.292 1.00 95.75 171 THR A C 1
ATOM 1297 O O . THR A 1 171 ? 20.491 -14.692 -7.506 1.00 95.75 171 THR A O 1
ATOM 1300 N N . ARG A 1 172 ? 18.785 -13.258 -7.809 1.00 95.62 172 ARG A N 1
ATOM 1301 C CA . ARG A 1 172 ? 19.531 -12.266 -8.588 1.00 95.62 172 ARG A CA 1
ATOM 1302 C C . ARG A 1 172 ? 18.797 -10.928 -8.617 1.00 95.62 172 ARG A C 1
ATOM 1304 O O . ARG A 1 172 ? 17.569 -10.884 -8.666 1.00 95.62 172 ARG A O 1
ATOM 1311 N N . VAL A 1 173 ? 19.572 -9.851 -8.655 1.00 96.94 173 VAL A N 1
ATOM 1312 C CA . VAL A 1 173 ? 19.111 -8.501 -8.992 1.00 96.94 173 VAL A CA 1
ATOM 1313 C C . VAL A 1 173 ? 19.914 -8.014 -10.191 1.00 96.94 173 VAL A C 1
ATOM 1315 O O . VAL A 1 173 ? 21.138 -8.159 -10.217 1.00 96.94 173 VAL A O 1
ATOM 1318 N N . VAL A 1 174 ? 19.227 -7.485 -11.202 1.00 97.25 174 VAL A N 1
ATOM 1319 C CA . VAL A 1 174 ? 19.826 -7.008 -12.451 1.00 97.25 174 VAL A CA 1
ATOM 1320 C C . VAL A 1 174 ? 19.487 -5.544 -12.655 1.00 97.25 174 VAL A C 1
ATOM 1322 O O . VAL A 1 174 ? 18.333 -5.190 -12.874 1.00 97.25 174 VAL A O 1
ATOM 1325 N N . ALA A 1 175 ? 20.517 -4.710 -12.581 1.00 97.56 175 ALA A N 1
ATOM 1326 C CA . ALA A 1 175 ? 20.461 -3.284 -12.845 1.00 97.56 175 ALA A CA 1
ATOM 1327 C C . ALA A 1 175 ? 20.883 -3.023 -14.297 1.00 97.56 175 ALA A C 1
ATOM 1329 O O . ALA A 1 175 ? 21.870 -3.585 -14.779 1.00 97.56 175 ALA A O 1
ATOM 1330 N N . MET A 1 176 ? 20.140 -2.177 -15.001 1.00 97.44 176 MET A N 1
ATOM 1331 C CA . MET A 1 176 ? 20.372 -1.836 -16.402 1.00 97.44 176 MET A CA 1
ATOM 1332 C C . MET A 1 176 ? 20.466 -0.319 -16.513 1.00 97.44 176 MET A C 1
ATOM 1334 O O . MET A 1 176 ? 19.601 0.385 -15.999 1.00 97.44 176 MET A O 1
ATOM 1338 N N . ALA A 1 177 ? 21.496 0.179 -17.185 1.00 97.69 177 ALA A N 1
ATOM 1339 C CA . ALA A 1 177 ? 21.693 1.602 -17.428 1.00 97.69 177 ALA A CA 1
ATOM 1340 C C . ALA A 1 177 ? 21.856 1.828 -18.932 1.00 97.69 177 ALA A C 1
ATOM 1342 O O . ALA A 1 177 ? 22.719 1.215 -19.564 1.00 97.69 177 ALA A O 1
ATOM 1343 N N . GLY A 1 178 ? 21.020 2.683 -19.513 1.00 97.12 178 GLY A N 1
ATOM 1344 C CA . GLY A 1 178 ? 21.048 3.023 -20.932 1.00 97.12 178 GLY A CA 1
ATOM 1345 C C . GLY A 1 178 ? 21.127 4.525 -21.164 1.00 97.12 178 GLY A C 1
ATOM 1346 O O . GLY A 1 178 ? 20.928 5.315 -20.247 1.00 97.12 178 GLY A O 1
ATOM 1347 N N . SER A 1 179 ? 21.421 4.923 -22.400 1.00 96.75 179 SER A N 1
ATOM 1348 C CA . SER A 1 179 ? 21.389 6.325 -22.826 1.00 96.75 179 SER A CA 1
ATOM 1349 C C . SER A 1 179 ? 20.691 6.462 -24.169 1.00 96.75 179 SER A C 1
ATOM 1351 O O . SER A 1 179 ? 20.735 5.550 -24.993 1.00 96.75 179 SER A O 1
ATOM 1353 N N . THR A 1 180 ? 20.043 7.601 -24.398 1.00 93.12 180 THR A N 1
ATOM 1354 C CA . THR A 1 180 ? 19.278 7.867 -25.627 1.00 93.12 180 THR A CA 1
ATOM 1355 C C . THR A 1 180 ? 20.056 8.745 -26.611 1.00 93.12 180 THR A C 1
ATOM 1357 O O . THR A 1 180 ? 21.068 8.314 -27.166 1.00 93.12 180 THR A O 1
ATOM 1360 N N . ASN A 1 181 ? 19.597 9.976 -26.845 1.00 87.44 181 ASN A N 1
ATOM 1361 C CA . ASN A 1 181 ? 19.996 10.816 -27.975 1.00 87.44 181 ASN A CA 1
ATOM 1362 C C . ASN A 1 181 ? 21.435 11.374 -27.908 1.00 87.44 181 ASN A C 1
ATOM 1364 O O . ASN A 1 181 ? 21.943 11.837 -28.934 1.00 87.44 181 ASN A O 1
ATOM 1368 N N . ALA A 1 182 ? 22.121 11.229 -26.770 1.00 94.50 182 ALA A N 1
ATOM 1369 C CA . ALA A 1 182 ? 23.545 11.499 -26.565 1.00 94.50 182 ALA A CA 1
ATOM 1370 C C . ALA A 1 182 ? 24.201 10.389 -25.714 1.00 94.50 182 ALA A C 1
ATOM 1372 O O . ALA A 1 182 ? 23.524 9.480 -25.237 1.00 94.50 182 ALA A O 1
ATOM 1373 N N . GLY A 1 183 ? 25.524 10.440 -25.532 1.00 96.94 183 GLY A N 1
ATOM 1374 C CA . GLY A 1 183 ? 26.203 9.603 -24.533 1.00 96.94 183 GLY A CA 1
ATOM 1375 C C . GLY A 1 183 ? 25.915 10.078 -23.105 1.00 96.94 183 GLY A C 1
ATOM 1376 O O . GLY A 1 183 ? 25.578 11.246 -22.908 1.00 96.94 183 GLY A O 1
ATOM 1377 N N . ALA A 1 184 ? 26.064 9.179 -22.136 1.00 97.81 184 ALA A N 1
ATOM 1378 C CA . ALA A 1 184 ? 25.865 9.446 -20.715 1.00 97.81 184 ALA A CA 1
ATOM 1379 C C . ALA A 1 184 ? 26.962 8.807 -19.853 1.00 97.81 184 ALA A C 1
ATOM 1381 O O . ALA A 1 184 ? 27.725 7.951 -20.313 1.00 97.81 184 ALA A O 1
ATOM 1382 N N . GLN A 1 185 ? 27.016 9.219 -18.594 1.00 98.31 185 GLN A N 1
ATOM 1383 C CA . GLN A 1 185 ? 27.848 8.643 -17.547 1.00 98.31 185 GLN A CA 1
ATOM 1384 C C . GLN A 1 185 ? 26.988 8.475 -16.291 1.00 98.31 185 GLN A C 1
ATOM 1386 O O . GLN A 1 185 ? 26.160 9.344 -16.004 1.00 98.31 185 GLN A O 1
ATOM 1391 N N . ALA A 1 186 ? 27.135 7.331 -15.623 1.00 97.44 186 ALA A N 1
ATOM 1392 C CA . ALA A 1 186 ? 26.319 6.974 -14.474 1.00 97.44 186 ALA A CA 1
ATOM 1393 C C . ALA A 1 186 ? 27.077 6.146 -13.430 1.00 97.44 186 ALA A C 1
ATOM 1395 O O . ALA A 1 186 ? 27.895 5.286 -13.778 1.00 97.44 186 ALA A O 1
ATOM 1396 N N . ASP A 1 187 ? 26.686 6.312 -12.172 1.00 97.88 187 ASP A N 1
ATOM 1397 C CA . ASP A 1 187 ? 27.042 5.435 -11.062 1.00 97.88 187 ASP A CA 1
ATOM 1398 C C . ASP A 1 187 ? 25.900 4.447 -10.786 1.00 97.88 187 ASP A C 1
ATOM 1400 O O . ASP A 1 187 ? 24.720 4.805 -10.791 1.00 97.88 187 ASP A O 1
ATOM 1404 N N . ILE A 1 188 ? 26.254 3.189 -10.514 1.00 97.81 188 ILE A N 1
ATOM 1405 C CA . ILE A 1 188 ? 25.326 2.124 -10.123 1.00 97.81 188 ILE A CA 1
ATOM 1406 C C . ILE A 1 188 ? 25.859 1.447 -8.861 1.00 97.81 188 ILE A C 1
ATOM 1408 O O . ILE A 1 188 ? 26.976 0.920 -8.853 1.00 97.81 188 ILE A O 1
ATOM 1412 N N . THR A 1 189 ? 25.040 1.394 -7.812 1.00 97.12 189 THR A N 1
ATOM 1413 C CA . THR A 1 189 ? 25.312 0.604 -6.605 1.00 97.12 189 THR A CA 1
ATOM 1414 C C . THR A 1 189 ? 24.156 -0.343 -6.326 1.00 97.12 189 THR A C 1
ATOM 1416 O O . THR A 1 189 ? 22.999 0.058 -6.342 1.00 97.12 189 THR A O 1
ATOM 1419 N N . VAL A 1 190 ? 24.466 -1.605 -6.027 1.00 97.31 190 VAL A N 1
ATOM 1420 C CA . VAL A 1 190 ? 23.509 -2.573 -5.471 1.00 97.31 190 VAL A CA 1
ATOM 1421 C C . VAL A 1 190 ? 24.096 -3.123 -4.177 1.00 97.31 190 VAL A C 1
ATOM 1423 O O . VAL A 1 190 ? 25.241 -3.569 -4.156 1.00 97.31 190 VAL A O 1
ATOM 1426 N N . GLN A 1 191 ? 23.348 -3.068 -3.082 1.00 95.62 191 GLN A N 1
ATOM 1427 C CA . GLN A 1 191 ? 23.867 -3.313 -1.737 1.00 95.62 191 GLN A CA 1
ATOM 1428 C C . GLN A 1 191 ? 22.830 -3.961 -0.818 1.00 95.62 191 GLN A C 1
ATOM 1430 O O . GLN A 1 191 ? 21.630 -3.907 -1.076 1.00 95.62 191 GLN A O 1
ATOM 1435 N N . CYS A 1 192 ? 23.303 -4.560 0.273 1.00 95.25 192 CYS A N 1
ATOM 1436 C CA . CYS A 1 192 ? 22.450 -5.068 1.341 1.00 95.25 192 CYS A CA 1
ATOM 1437 C C . CYS A 1 192 ? 22.409 -4.080 2.498 1.00 95.25 192 CYS A C 1
ATOM 1439 O O . CYS A 1 192 ? 23.458 -3.651 2.983 1.00 95.25 192 CYS A O 1
ATOM 1441 N N . VAL A 1 193 ? 21.200 -3.769 2.947 1.00 93.00 193 VAL A N 1
ATOM 1442 C CA . VAL A 1 193 ? 20.920 -2.796 4.004 1.00 93.00 193 VAL A CA 1
ATOM 1443 C C . VAL A 1 193 ? 19.967 -3.396 5.031 1.00 93.00 193 VAL A C 1
ATOM 1445 O O . VAL A 1 193 ? 19.215 -4.319 4.716 1.00 93.00 193 VAL A O 1
ATOM 1448 N N . ASN A 1 194 ? 20.004 -2.877 6.257 1.00 91.69 194 ASN A N 1
ATOM 1449 C CA . ASN A 1 194 ? 19.084 -3.275 7.319 1.00 91.69 194 ASN A CA 1
ATOM 1450 C C . ASN A 1 194 ? 17.876 -2.333 7.307 1.00 91.69 194 ASN A C 1
ATOM 1452 O O . ASN A 1 194 ? 18.090 -1.121 7.334 1.00 91.69 194 ASN A O 1
ATOM 1456 N N . PRO A 1 195 ? 16.634 -2.846 7.279 1.00 93.75 195 PRO A N 1
ATOM 1457 C CA . PRO A 1 195 ? 15.463 -1.987 7.247 1.00 93.75 195 PRO A CA 1
ATOM 1458 C C . PRO A 1 195 ? 15.288 -1.210 8.555 1.00 93.75 195 PRO A C 1
ATOM 1460 O O . PRO A 1 195 ? 15.630 -1.687 9.638 1.00 93.75 195 PRO A O 1
ATOM 1463 N N . THR A 1 196 ? 14.660 -0.043 8.459 1.00 93.31 196 THR A N 1
ATOM 1464 C CA . THR A 1 196 ? 14.048 0.633 9.607 1.00 93.31 196 THR A CA 1
ATOM 1465 C C . THR A 1 196 ? 12.538 0.502 9.496 1.00 93.31 196 THR A C 1
ATOM 1467 O O . THR A 1 196 ? 11.969 0.732 8.432 1.00 93.31 196 THR A O 1
ATOM 1470 N N . VAL A 1 197 ? 11.909 0.102 10.599 1.00 94.12 197 VAL A N 1
ATOM 1471 C CA . VAL A 1 197 ? 10.456 0.094 10.787 1.00 94.12 197 VAL A CA 1
ATOM 1472 C C . VAL A 1 197 ? 10.104 1.362 11.563 1.00 94.12 197 VAL A C 1
ATOM 1474 O O . VAL A 1 197 ? 10.865 1.762 12.439 1.00 94.12 197 VAL A O 1
ATOM 1477 N N . ASP A 1 198 ? 8.994 2.002 11.218 1.00 92.31 198 ASP A N 1
ATOM 1478 C CA . ASP A 1 198 ? 8.511 3.229 11.856 1.00 92.31 198 ASP A CA 1
ATOM 1479 C C . ASP A 1 198 ? 6.975 3.200 11.851 1.00 92.31 198 ASP A C 1
ATOM 1481 O O . ASP A 1 198 ? 6.328 3.260 10.797 1.00 92.31 198 ASP A O 1
ATOM 1485 N N . ILE A 1 199 ? 6.383 3.017 13.030 1.00 91.25 199 ILE A N 1
ATOM 1486 C CA . ILE A 1 199 ? 4.939 2.967 13.232 1.00 91.25 199 ILE A CA 1
ATOM 1487 C C . ILE A 1 199 ? 4.427 4.409 13.196 1.00 91.25 199 ILE A C 1
ATOM 1489 O O . ILE A 1 199 ? 4.492 5.158 14.169 1.00 91.25 199 ILE A O 1
ATOM 1493 N N . LYS A 1 200 ? 3.845 4.812 12.069 1.00 84.12 200 LYS A N 1
ATOM 1494 C CA . LYS A 1 200 ? 3.240 6.141 11.927 1.00 84.12 200 LYS A CA 1
ATOM 1495 C C . LYS A 1 200 ? 1.962 6.273 12.744 1.00 84.12 200 LYS A C 1
ATOM 1497 O O . LYS A 1 200 ? 1.706 7.341 13.304 1.00 84.12 200 LYS A O 1
ATOM 1502 N N . LEU A 1 201 ? 1.165 5.207 12.803 1.00 77.44 201 LEU A N 1
ATOM 1503 C CA . LEU A 1 201 ? -0.053 5.104 13.606 1.00 77.44 201 LEU A CA 1
ATOM 1504 C C . LEU A 1 201 ? -0.304 3.649 14.031 1.00 77.44 201 LEU A C 1
ATOM 1506 O O . LEU A 1 201 ? 0.098 2.744 13.300 1.00 77.44 201 LEU A O 1
ATOM 1510 N N . PRO A 1 202 ? -1.024 3.418 15.141 1.00 81.19 202 PRO A N 1
ATOM 1511 C CA . PRO A 1 202 ? -1.395 4.409 16.149 1.00 81.19 202 PRO A CA 1
ATOM 1512 C C . PRO A 1 202 ? -0.175 4.849 16.966 1.00 81.19 202 PRO A C 1
ATOM 1514 O O . PRO A 1 202 ? 0.847 4.164 16.994 1.00 81.19 202 PRO A O 1
ATOM 1517 N N . ASN A 1 203 ? -0.261 6.012 17.607 1.00 80.62 203 ASN A N 1
ATOM 1518 C CA . ASN A 1 203 ? 0.813 6.590 18.421 1.00 80.62 203 ASN A CA 1
ATOM 1519 C C . ASN A 1 203 ? 0.225 7.338 19.633 1.00 80.62 203 ASN A C 1
ATOM 1521 O O . ASN A 1 203 ? -0.992 7.412 19.774 1.00 80.62 203 ASN A O 1
ATOM 1525 N N . SER A 1 204 ? 1.060 7.900 20.507 1.00 76.44 204 SER A N 1
ATOM 1526 C CA . SER A 1 204 ? 0.610 8.549 21.752 1.00 76.44 204 SER A CA 1
ATOM 1527 C C . SER A 1 204 ? -0.212 9.838 21.574 1.00 76.44 204 SER A C 1
ATOM 1529 O O . SER A 1 204 ? -0.863 10.268 22.523 1.00 76.44 204 SER A O 1
ATOM 1531 N N . GLY A 1 205 ? -0.216 10.451 20.384 1.00 67.38 205 GLY A N 1
ATOM 1532 C CA . GLY A 1 205 ? -1.149 11.528 20.017 1.00 67.38 205 GLY A CA 1
ATOM 1533 C C . GLY A 1 205 ? -2.428 11.033 19.326 1.00 67.38 205 GLY A C 1
ATOM 1534 O O . GLY A 1 205 ? -3.383 11.789 19.197 1.00 67.38 205 GLY A O 1
ATOM 1535 N N . ALA A 1 206 ? -2.452 9.771 18.891 1.00 66.81 206 ALA A N 1
ATOM 1536 C CA . ALA A 1 206 ? -3.484 9.175 18.046 1.00 66.81 206 ALA A CA 1
ATOM 1537 C C . ALA A 1 206 ? -3.678 7.684 18.402 1.00 66.81 206 ALA A C 1
ATOM 1539 O O . ALA A 1 206 ? -3.321 6.780 17.637 1.00 66.81 206 ALA A O 1
ATOM 1540 N N . VAL A 1 207 ? -4.212 7.444 19.601 1.00 74.31 207 VAL A N 1
ATOM 1541 C CA . VAL A 1 207 ? -4.265 6.150 20.311 1.00 74.31 207 VAL A CA 1
ATOM 1542 C C . VAL A 1 207 ? -5.434 5.276 19.833 1.00 74.31 207 VAL A C 1
ATOM 1544 O O . VAL A 1 207 ? -6.575 5.656 20.026 1.00 74.31 207 VAL A O 1
ATOM 1547 N N . ALA A 1 208 ? -5.210 4.099 19.242 1.00 76.88 208 ALA A N 1
ATOM 1548 C CA . ALA A 1 208 ? -6.316 3.271 18.729 1.00 76.88 208 ALA A CA 1
ATOM 1549 C C . ALA A 1 208 ? -7.201 2.680 19.841 1.00 76.88 208 ALA A C 1
ATOM 1551 O O . ALA A 1 208 ? -6.676 2.051 20.760 1.00 76.88 208 ALA A O 1
ATOM 1552 N N . HIS A 1 209 ? -8.530 2.815 19.727 1.00 81.25 209 HIS A N 1
ATOM 1553 C CA . HIS A 1 209 ? -9.485 2.356 20.744 1.00 81.25 209 HIS A CA 1
ATOM 1554 C C . HIS A 1 209 ? -10.045 0.968 20.411 1.00 81.25 209 HIS A C 1
ATOM 1556 O O . HIS A 1 209 ? -10.994 0.803 19.645 1.00 81.25 209 HIS A O 1
ATOM 1562 N N . VAL A 1 210 ? -9.499 -0.069 21.039 1.00 82.44 210 VAL A N 1
ATOM 1563 C CA . VAL A 1 210 ? -9.839 -1.463 20.705 1.00 82.44 210 VAL A CA 1
ATOM 1564 C C . VAL A 1 210 ? -11.026 -2.020 21.495 1.00 82.44 210 VAL A C 1
ATOM 1566 O O . VAL A 1 210 ? -11.430 -3.155 21.266 1.00 82.44 210 VAL A O 1
ATOM 1569 N N . GLY A 1 211 ? -11.639 -1.240 22.386 1.00 80.25 211 GLY A N 1
ATOM 1570 C CA . GLY A 1 211 ? -12.742 -1.701 23.238 1.00 80.25 211 GLY A CA 1
ATOM 1571 C C . GLY A 1 211 ? -12.253 -2.399 24.518 1.00 80.25 211 GLY A C 1
ATOM 1572 O O . GLY A 1 211 ? -11.094 -2.234 24.896 1.00 80.25 211 GLY A O 1
ATOM 1573 N N . PRO A 1 212 ? -13.105 -3.160 25.226 1.00 85.88 212 PRO A N 1
ATOM 1574 C CA . PRO A 1 212 ? -12.787 -3.656 26.562 1.00 85.88 212 PRO A CA 1
ATOM 1575 C C . PRO A 1 212 ? -11.696 -4.736 26.560 1.00 85.88 212 PRO A C 1
ATOM 1577 O O . PRO A 1 212 ? -11.627 -5.588 25.671 1.00 85.88 212 PRO A O 1
ATOM 1580 N N . PHE A 1 213 ? -10.896 -4.765 27.627 1.00 90.81 213 PHE A N 1
ATOM 1581 C CA . PHE A 1 213 ? -9.738 -5.654 27.807 1.00 90.81 213 PHE A CA 1
ATOM 1582 C C . PHE A 1 213 ? -9.983 -7.157 27.598 1.00 90.81 213 PHE A C 1
ATOM 1584 O O . PHE A 1 213 ? -9.036 -7.903 27.346 1.00 90.81 213 PHE A O 1
ATOM 1591 N N . ASN A 1 214 ? -11.227 -7.617 27.746 1.00 87.50 214 ASN A N 1
ATOM 1592 C CA . ASN A 1 214 ? -11.631 -9.025 27.717 1.00 87.50 214 ASN A CA 1
ATOM 1593 C C . ASN A 1 214 ? -12.399 -9.441 26.448 1.00 87.50 214 ASN A C 1
ATOM 1595 O O . ASN A 1 214 ? -12.870 -10.579 26.371 1.00 87.50 214 ASN A O 1
ATOM 1599 N N . GLY A 1 215 ? -12.536 -8.538 25.477 1.00 84.00 215 GLY A N 1
ATOM 1600 C CA . GLY A 1 215 ? -13.128 -8.812 24.170 1.00 84.00 215 GLY A CA 1
ATOM 1601 C C . GLY A 1 215 ? -12.840 -7.694 23.167 1.00 84.00 215 GLY A C 1
ATOM 1602 O O . GLY A 1 215 ? -13.793 -7.116 22.644 1.00 84.00 215 GLY A O 1
ATOM 1603 N N . PRO A 1 216 ? -11.561 -7.352 22.927 1.00 86.50 216 PRO A N 1
ATOM 1604 C CA . PRO A 1 216 ? -11.193 -6.225 22.091 1.00 86.50 216 PRO A CA 1
ATOM 1605 C C . PRO A 1 216 ? -11.384 -6.541 20.599 1.00 86.50 216 PRO A C 1
ATOM 1607 O O . PRO A 1 216 ? -11.297 -7.691 20.155 1.00 86.50 216 PRO A O 1
ATOM 1610 N N . GLY A 1 217 ? -11.630 -5.499 19.815 1.00 79.19 217 GLY A N 1
ATOM 1611 C CA . GLY A 1 217 ? -11.739 -5.544 18.363 1.00 79.19 217 GLY A CA 1
ATOM 1612 C C . GLY A 1 217 ? -10.386 -5.524 17.648 1.00 79.19 217 GLY A C 1
ATOM 1613 O O . GLY A 1 217 ? -9.346 -5.932 18.177 1.00 79.19 217 GLY A O 1
ATOM 1614 N N . LYS A 1 218 ? -10.421 -5.043 16.408 1.00 79.12 218 LYS A N 1
ATOM 1615 C CA . LYS A 1 218 ? -9.240 -4.831 15.570 1.00 79.12 218 LYS A CA 1
ATOM 1616 C C . LYS A 1 218 ? -8.818 -3.364 15.588 1.00 79.12 218 LYS A C 1
ATOM 1618 O O . LYS A 1 218 ? -9.584 -2.509 16.023 1.00 79.12 218 LYS A O 1
ATOM 1623 N N . PHE A 1 219 ? -7.602 -3.099 15.132 1.00 74.75 219 PHE A N 1
ATOM 1624 C CA . PHE A 1 219 ? -7.105 -1.760 14.856 1.00 74.75 219 PHE A CA 1
ATOM 1625 C C . PHE A 1 219 ? -6.139 -1.769 13.673 1.00 74.75 219 PHE A C 1
ATOM 1627 O O . PHE A 1 219 ? -5.387 -2.727 13.459 1.00 74.75 219 PHE A O 1
ATOM 1634 N N . LEU A 1 220 ? -6.099 -0.639 12.972 1.00 75.75 220 LEU A N 1
ATOM 1635 C CA . LEU A 1 220 ? -5.144 -0.382 11.910 1.00 75.75 220 LEU A CA 1
ATOM 1636 C C . LEU A 1 220 ? -3.809 0.081 12.490 1.00 75.75 220 LEU A C 1
ATOM 1638 O O . LEU A 1 220 ? -3.783 1.014 13.292 1.00 75.75 220 LEU A O 1
ATOM 1642 N N . ALA A 1 221 ? -2.702 -0.468 11.994 1.00 81.44 221 ALA A N 1
ATOM 1643 C CA . ALA A 1 221 ? -1.391 0.165 12.093 1.00 81.44 221 ALA A CA 1
ATOM 1644 C C . ALA A 1 221 ? -0.893 0.637 10.720 1.00 81.44 221 ALA A C 1
ATOM 1646 O O . ALA A 1 221 ? -0.934 -0.113 9.746 1.00 81.44 221 ALA A O 1
ATOM 1647 N N . GLN A 1 222 ? -0.383 1.867 10.653 1.00 83.44 222 GLN A N 1
ATOM 1648 C CA . GLN A 1 222 ? 0.392 2.372 9.521 1.00 83.44 222 GLN A CA 1
ATOM 1649 C C . GLN A 1 222 ? 1.874 2.243 9.838 1.00 83.44 222 GLN A C 1
ATOM 1651 O O . GLN A 1 222 ? 2.354 2.802 10.824 1.00 83.44 222 GLN A O 1
ATOM 1656 N N . VAL A 1 223 ? 2.597 1.542 8.976 1.00 87.62 223 VAL A N 1
ATOM 1657 C CA . VAL A 1 223 ? 4.007 1.213 9.144 1.00 87.62 223 VAL A CA 1
ATOM 1658 C C . VAL A 1 223 ? 4.769 1.679 7.912 1.00 87.62 223 VAL A C 1
ATOM 1660 O O . VAL A 1 223 ? 4.560 1.192 6.799 1.00 87.62 223 VAL A O 1
ATOM 1663 N N . LEU A 1 224 ? 5.675 2.628 8.105 1.00 88.44 224 LEU A N 1
ATOM 1664 C CA . LEU A 1 224 ? 6.685 2.965 7.116 1.00 88.44 224 LEU A CA 1
ATOM 1665 C C . LEU A 1 224 ? 7.853 1.983 7.285 1.00 88.44 224 LEU A C 1
ATOM 1667 O O . LEU A 1 224 ? 8.306 1.741 8.403 1.00 88.44 224 LEU A O 1
ATOM 1671 N N . VAL A 1 225 ? 8.337 1.409 6.182 1.00 90.81 225 VAL A N 1
ATOM 1672 C CA . VAL A 1 225 ? 9.543 0.570 6.186 1.00 90.81 225 VAL A CA 1
ATOM 1673 C C . VAL A 1 225 ? 10.525 1.124 5.169 1.00 90.81 225 VAL A C 1
ATOM 1675 O O . VAL A 1 225 ? 10.241 1.105 3.973 1.00 90.81 225 VAL A O 1
ATOM 1678 N N . THR A 1 226 ? 11.671 1.613 5.628 1.00 91.06 226 THR A N 1
ATOM 1679 C CA . THR A 1 226 ? 12.721 2.184 4.773 1.00 91.06 226 THR A CA 1
ATOM 1680 C C . THR A 1 226 ? 13.992 1.343 4.801 1.00 91.06 226 THR A C 1
ATOM 1682 O O . THR A 1 226 ? 14.126 0.388 5.564 1.00 91.06 226 THR A O 1
ATOM 1685 N N . ASP A 1 227 ? 14.943 1.705 3.948 1.00 85.12 227 ASP A N 1
ATOM 1686 C CA . ASP A 1 227 ? 16.233 1.045 3.731 1.00 85.12 227 ASP A CA 1
ATOM 1687 C C . ASP A 1 227 ? 17.273 1.221 4.862 1.00 85.12 227 ASP A C 1
ATOM 1689 O O . ASP A 1 227 ? 18.447 0.910 4.668 1.00 85.12 227 ASP A O 1
ATOM 1693 N N . GLY A 1 228 ? 16.861 1.743 6.021 1.00 84.44 228 GLY A N 1
ATOM 1694 C CA . GLY A 1 228 ? 17.745 2.148 7.119 1.00 84.44 228 GLY A CA 1
ATOM 1695 C C . GLY A 1 228 ? 17.931 3.667 7.235 1.00 84.44 228 GLY A C 1
ATOM 1696 O O . GLY A 1 228 ? 18.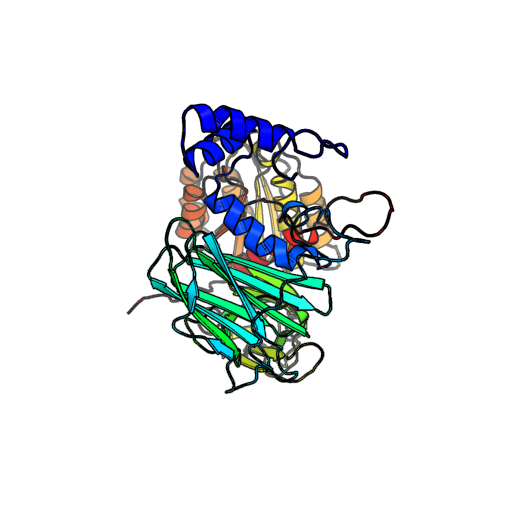422 4.151 8.254 1.00 84.44 228 GLY A O 1
ATOM 1697 N N . SER A 1 229 ? 17.522 4.437 6.220 1.00 79.81 229 SER A N 1
ATOM 1698 C CA . SER A 1 229 ? 17.456 5.902 6.265 1.00 79.81 229 SER A CA 1
ATOM 1699 C C . SER A 1 229 ? 16.017 6.385 6.507 1.00 79.81 229 SER A C 1
ATOM 1701 O O . SER A 1 229 ? 15.110 5.925 5.812 1.00 79.81 229 SER A O 1
ATOM 1703 N N . PRO A 1 230 ? 15.761 7.363 7.401 1.00 68.56 230 PRO A N 1
ATOM 1704 C CA . PRO A 1 230 ? 14.425 7.952 7.576 1.00 68.56 230 PRO A CA 1
ATOM 1705 C C . PRO A 1 230 ? 13.849 8.592 6.302 1.00 68.56 230 PRO A C 1
ATOM 1707 O O . PRO A 1 230 ? 12.635 8.661 6.142 1.00 68.56 230 PRO A O 1
ATOM 1710 N N . ASN A 1 231 ? 14.727 9.028 5.390 1.00 73.69 231 ASN A N 1
ATOM 1711 C CA . ASN A 1 231 ? 14.383 9.617 4.091 1.00 73.69 231 ASN A CA 1
ATOM 1712 C C . ASN A 1 231 ? 14.750 8.686 2.916 1.00 73.69 231 ASN A C 1
ATOM 1714 O O . ASN A 1 231 ? 14.877 9.140 1.779 1.00 73.69 231 ASN A O 1
ATOM 1718 N N . GLY A 1 232 ? 15.027 7.409 3.194 1.00 74.88 232 GLY A N 1
ATOM 1719 C CA . GLY A 1 232 ? 15.372 6.418 2.180 1.00 74.88 232 GLY A CA 1
ATOM 1720 C C . GLY A 1 232 ? 14.156 5.940 1.381 1.00 74.88 232 GLY A C 1
ATOM 1721 O O . GLY A 1 232 ? 13.016 6.178 1.788 1.00 74.88 232 GLY A O 1
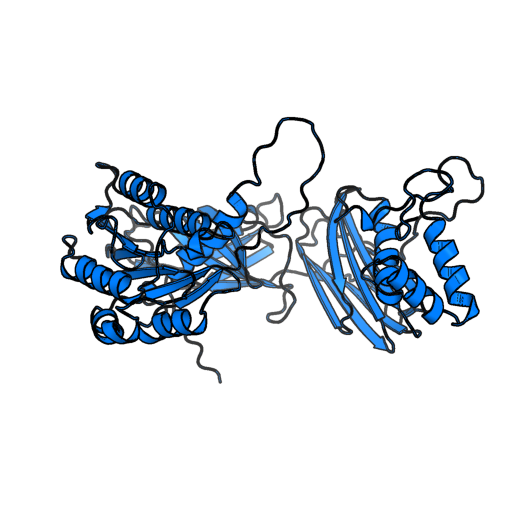ATOM 1722 N N . PRO A 1 233 ? 14.369 5.239 0.253 1.00 79.25 233 PRO A N 1
ATOM 1723 C CA . PRO A 1 233 ? 13.287 4.566 -0.452 1.00 79.25 233 PRO A CA 1
ATOM 1724 C C . PRO A 1 233 ? 12.553 3.594 0.473 1.00 79.25 233 PRO A C 1
ATOM 1726 O O . PRO A 1 233 ? 13.155 2.867 1.273 1.00 79.25 233 PRO A O 1
ATOM 1729 N N . VAL A 1 234 ? 11.238 3.542 0.302 1.00 83.62 234 VAL A N 1
ATOM 1730 C CA . VAL A 1 234 ? 10.396 2.560 0.977 1.00 83.62 234 VAL A CA 1
ATOM 1731 C C . VAL A 1 234 ? 10.688 1.170 0.418 1.00 83.62 234 VAL A C 1
ATOM 1733 O O . VAL A 1 234 ? 10.813 0.979 -0.793 1.00 83.62 234 VAL A O 1
ATOM 1736 N N . VAL A 1 235 ? 10.821 0.195 1.314 1.00 84.94 235 VAL A N 1
ATOM 1737 C CA . VAL A 1 235 ? 11.093 -1.200 0.965 1.00 84.94 235 VAL A CA 1
ATOM 1738 C C . VAL A 1 235 ? 9.853 -1.793 0.310 1.00 84.94 235 VAL A C 1
ATOM 1740 O O . VAL A 1 235 ? 8.810 -1.907 0.948 1.00 84.94 235 VAL A O 1
ATOM 1743 N N . ALA A 1 236 ? 9.960 -2.181 -0.957 1.00 77.06 236 ALA A N 1
ATOM 1744 C CA . ALA A 1 236 ? 8.908 -2.842 -1.718 1.00 77.06 236 ALA A CA 1
ATOM 1745 C C . ALA A 1 236 ? 8.961 -4.374 -1.569 1.00 77.06 236 ALA A C 1
ATOM 1747 O O . ALA A 1 236 ? 10.001 -4.957 -1.250 1.00 77.06 236 ALA A O 1
ATOM 1748 N N . GLY A 1 237 ? 7.839 -5.034 -1.868 1.00 71.62 237 GLY A N 1
ATOM 1749 C CA . GLY A 1 237 ? 7.734 -6.499 -1.896 1.00 71.62 237 GLY A CA 1
ATOM 1750 C C . GLY A 1 237 ? 7.465 -7.161 -0.541 1.00 71.62 237 GLY A C 1
ATOM 1751 O O . GLY A 1 237 ? 7.543 -8.381 -0.457 1.00 71.62 237 GLY A O 1
ATOM 1752 N N . LEU A 1 238 ? 7.145 -6.384 0.498 1.00 80.00 238 LEU A N 1
ATOM 1753 C CA . LEU A 1 238 ? 6.690 -6.918 1.783 1.00 80.00 238 LEU A CA 1
ATOM 1754 C C . LEU A 1 238 ? 5.215 -7.324 1.721 1.00 80.00 238 LEU A C 1
ATOM 1756 O O . LEU A 1 238 ? 4.399 -6.697 1.040 1.00 80.00 238 LEU A O 1
ATOM 1760 N N . THR A 1 239 ? 4.867 -8.347 2.490 1.00 80.50 239 THR A N 1
ATOM 1761 C CA . THR A 1 239 ? 3.506 -8.839 2.690 1.00 80.50 239 THR A CA 1
ATOM 1762 C C . THR A 1 239 ? 3.101 -8.710 4.157 1.00 80.50 239 THR A C 1
ATOM 1764 O O . THR A 1 239 ? 3.933 -8.577 5.052 1.00 80.50 239 THR A O 1
ATOM 1767 N N . VAL A 1 240 ? 1.803 -8.818 4.443 1.00 77.88 240 VAL A N 1
ATOM 1768 C CA . VAL A 1 240 ? 1.285 -8.801 5.826 1.00 77.88 240 VAL A CA 1
ATOM 1769 C C . VAL A 1 240 ? 1.838 -9.938 6.697 1.00 77.88 240 VAL A C 1
ATOM 1771 O O . VAL A 1 240 ? 1.855 -9.816 7.919 1.00 77.88 240 VAL A O 1
ATOM 1774 N N . ASN A 1 241 ? 2.314 -11.028 6.082 1.00 82.38 241 ASN A N 1
ATOM 1775 C CA . ASN A 1 241 ? 2.872 -12.182 6.786 1.00 82.38 241 ASN A CA 1
ATOM 1776 C C . ASN A 1 241 ? 4.289 -11.932 7.315 1.00 82.38 241 ASN A C 1
ATOM 1778 O O . ASN A 1 241 ? 4.714 -12.643 8.224 1.00 82.38 241 ASN A O 1
ATOM 1782 N N . ASP A 1 242 ? 4.999 -10.937 6.779 1.00 87.81 242 ASP A N 1
ATOM 1783 C CA . ASP A 1 242 ? 6.365 -10.586 7.185 1.00 87.81 242 ASP A CA 1
ATOM 1784 C C . ASP A 1 242 ? 6.380 -9.761 8.485 1.00 87.81 242 ASP A C 1
ATOM 1786 O O . ASP A 1 242 ? 7.397 -9.673 9.169 1.00 87.81 242 ASP A O 1
ATOM 1790 N N . PHE A 1 243 ? 5.229 -9.214 8.885 1.00 94.00 243 PHE A N 1
ATOM 1791 C CA . PHE A 1 243 ? 5.066 -8.461 10.127 1.00 94.00 243 PHE A CA 1
ATOM 1792 C C . PHE A 1 243 ? 4.573 -9.349 11.282 1.00 94.00 243 PHE A C 1
ATOM 1794 O O . PHE A 1 243 ? 3.816 -10.305 11.083 1.00 94.00 243 PHE A O 1
ATOM 1801 N N . LYS A 1 244 ? 4.972 -9.019 12.516 1.00 96.38 244 LYS A N 1
ATOM 1802 C CA . LYS A 1 244 ? 4.399 -9.542 13.770 1.00 96.38 244 LYS A CA 1
ATOM 1803 C C . LYS A 1 244 ? 4.155 -8.402 14.744 1.00 96.38 244 LYS A C 1
ATOM 1805 O O . LYS A 1 244 ? 5.092 -7.716 15.152 1.00 96.38 244 LYS A O 1
ATOM 1810 N N . ALA A 1 245 ? 2.902 -8.239 15.150 1.00 97.06 245 ALA A N 1
ATOM 1811 C CA . ALA A 1 245 ? 2.505 -7.242 16.128 1.00 97.06 245 ALA A CA 1
ATOM 1812 C C . ALA A 1 245 ? 2.465 -7.832 17.546 1.00 97.06 245 ALA A C 1
ATOM 1814 O O . ALA A 1 245 ? 2.147 -9.009 17.745 1.00 97.06 245 ALA A O 1
ATOM 1815 N N . LYS A 1 246 ? 2.732 -6.995 18.547 1.00 97.88 246 LYS A N 1
ATOM 1816 C CA . LYS A 1 246 ? 2.433 -7.265 19.954 1.00 97.88 246 LYS A CA 1
ATOM 1817 C C . LYS A 1 246 ? 1.794 -6.038 20.588 1.00 97.88 246 LYS A C 1
ATOM 1819 O O . LYS A 1 246 ? 2.187 -4.917 20.287 1.00 97.88 246 LYS A O 1
ATOM 1824 N N . VAL A 1 247 ? 0.862 -6.251 21.512 1.00 97.12 247 VAL A N 1
ATOM 1825 C CA . VAL A 1 247 ? 0.319 -5.189 22.370 1.00 97.12 247 VAL A CA 1
ATOM 1826 C C . VAL A 1 247 ? 0.597 -5.561 23.818 1.00 97.12 247 VAL A C 1
ATOM 1828 O O . VAL A 1 247 ? 0.230 -6.657 24.251 1.00 97.12 247 VAL A O 1
ATOM 1831 N N . ASN A 1 248 ? 1.270 -4.680 24.563 1.00 95.56 248 ASN A N 1
ATOM 1832 C CA . ASN A 1 248 ? 1.741 -4.962 25.929 1.00 95.56 248 ASN A CA 1
ATOM 1833 C C . ASN A 1 248 ? 2.608 -6.245 26.018 1.00 95.56 248 ASN A C 1
ATOM 1835 O O . ASN A 1 248 ? 2.467 -7.059 26.932 1.00 95.56 248 ASN A O 1
ATOM 1839 N N . GLY A 1 249 ? 3.437 -6.499 25.000 1.00 93.81 249 GLY A N 1
ATOM 1840 C CA . GLY A 1 249 ? 4.254 -7.716 24.885 1.00 93.81 249 GLY A CA 1
ATOM 1841 C C . GLY A 1 249 ? 3.486 -9.014 24.578 1.00 93.81 249 GLY A C 1
ATOM 1842 O O . GLY A 1 249 ? 4.121 -10.050 24.383 1.00 93.81 249 GLY A O 1
ATOM 1843 N N . GLN A 1 250 ? 2.150 -8.989 24.492 1.00 96.50 250 GLN A N 1
ATOM 1844 C CA . GLN A 1 250 ? 1.343 -10.130 24.048 1.00 96.50 250 GLN A CA 1
ATOM 1845 C C . GLN A 1 250 ? 1.194 -10.136 22.525 1.00 96.50 250 GLN A C 1
ATOM 1847 O O . GLN A 1 250 ? 0.917 -9.096 21.934 1.00 96.50 250 GLN A O 1
ATOM 1852 N N . ASN A 1 251 ? 1.320 -11.304 21.891 1.00 96.50 251 ASN A N 1
ATOM 1853 C CA . ASN A 1 251 ? 1.183 -11.447 20.438 1.00 96.50 251 ASN A CA 1
ATOM 1854 C C . ASN A 1 251 ? -0.203 -10.995 19.951 1.00 96.50 251 ASN A C 1
ATOM 1856 O O . ASN A 1 251 ? -1.224 -11.515 20.403 1.00 96.50 251 ASN A O 1
ATOM 1860 N N . ALA A 1 252 ? -0.217 -10.081 18.984 1.00 95.44 252 ALA A N 1
ATOM 1861 C CA . ALA A 1 252 ? -1.403 -9.578 18.308 1.00 95.44 252 ALA A CA 1
ATOM 1862 C C . ALA A 1 252 ? -1.429 -10.124 16.871 1.00 95.44 252 ALA A C 1
ATOM 1864 O O . ALA A 1 252 ? -0.410 -10.123 16.174 1.00 95.44 252 ALA A O 1
ATOM 1865 N N . LEU A 1 253 ? -2.573 -10.644 16.422 1.00 89.94 253 LEU A N 1
ATOM 1866 C CA . LEU A 1 253 ? -2.654 -11.318 15.125 1.00 89.94 253 LEU A CA 1
ATOM 1867 C C . LEU A 1 253 ? -2.840 -10.290 14.006 1.00 89.94 253 LEU A C 1
ATOM 1869 O O . LEU A 1 253 ? -3.874 -9.632 13.944 1.00 89.94 253 LEU A O 1
ATOM 1873 N N . VAL A 1 254 ? -1.881 -10.199 13.083 1.00 85.38 254 VAL A N 1
ATOM 1874 C CA . VAL A 1 254 ? -2.076 -9.489 11.810 1.00 85.38 254 VAL A CA 1
ATOM 1875 C C . VAL A 1 254 ? -3.065 -10.307 10.970 1.00 85.38 254 VAL A C 1
ATOM 1877 O O . VAL A 1 254 ? -2.789 -11.453 10.624 1.00 85.38 254 VAL A O 1
ATOM 1880 N N . THR A 1 255 ? -4.248 -9.752 10.697 1.00 76.50 255 THR A N 1
ATOM 1881 C CA . THR A 1 255 ? -5.356 -10.443 10.002 1.00 76.50 255 THR A CA 1
ATOM 1882 C C . THR A 1 255 ? -5.519 -10.048 8.535 1.00 76.50 255 THR A C 1
ATOM 1884 O O . THR A 1 255 ? -6.242 -10.719 7.803 1.00 76.50 255 THR A O 1
ATOM 1887 N N . GLY A 1 256 ? -4.866 -8.971 8.102 1.00 73.19 256 GLY A N 1
ATOM 1888 C CA . GLY A 1 256 ? -4.956 -8.422 6.752 1.00 73.19 256 GLY A CA 1
ATOM 1889 C C . GLY A 1 256 ? -4.138 -7.140 6.625 1.00 73.19 256 GLY A C 1
ATOM 1890 O O . GLY A 1 256 ? -3.429 -6.764 7.560 1.00 73.19 256 GLY A O 1
ATOM 1891 N N . GLY A 1 257 ? -4.223 -6.483 5.469 1.00 68.56 257 GLY A N 1
ATOM 1892 C CA . GLY A 1 257 ? -3.470 -5.262 5.189 1.00 68.56 257 GLY A CA 1
ATOM 1893 C C . GLY A 1 257 ? -3.056 -5.104 3.725 1.00 68.56 257 GLY A C 1
ATOM 1894 O O . GLY A 1 257 ? -3.293 -5.986 2.901 1.00 68.56 257 GLY A O 1
ATOM 1895 N N . GLY A 1 258 ? -2.422 -3.978 3.399 1.00 65.69 258 GLY A N 1
ATOM 1896 C CA . GLY A 1 258 ? -1.980 -3.647 2.042 1.00 65.69 258 GLY A CA 1
ATOM 1897 C C . GLY A 1 258 ? -0.952 -2.515 1.998 1.00 65.69 258 GLY A C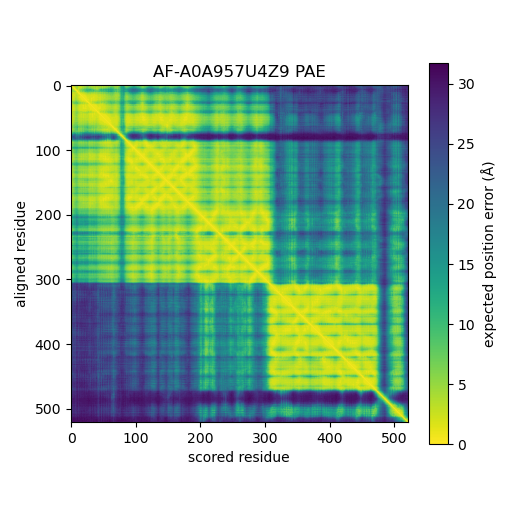 1
ATOM 1898 O O . GLY A 1 258 ? -0.568 -1.975 3.032 1.00 65.69 258 GLY A O 1
ATOM 1899 N N . PHE A 1 259 ? -0.507 -2.152 0.795 1.00 66.00 259 PHE A N 1
ATOM 1900 C CA . PHE A 1 259 ? 0.448 -1.065 0.566 1.00 66.00 259 PHE A CA 1
ATOM 1901 C C . PHE A 1 259 ? -0.267 0.142 -0.051 1.00 66.00 259 PHE A C 1
ATOM 1903 O O . PHE A 1 259 ? -0.823 0.032 -1.142 1.00 66.00 259 PHE A O 1
ATOM 1910 N N . ILE A 1 260 ? -0.281 1.277 0.651 1.00 59.19 260 ILE A N 1
ATOM 1911 C CA . ILE A 1 260 ? -1.015 2.495 0.271 1.00 59.19 260 ILE A CA 1
ATOM 1912 C C . ILE A 1 260 ? -0.134 3.713 0.558 1.00 59.19 260 ILE A C 1
ATOM 1914 O O . ILE A 1 260 ? 0.425 3.826 1.646 1.00 59.19 260 ILE A O 1
ATOM 1918 N N . GLN A 1 261 ? -0.016 4.628 -0.413 1.00 62.00 261 GLN A N 1
ATOM 1919 C CA . GLN A 1 261 ? 0.741 5.889 -0.293 1.00 62.00 261 GLN A CA 1
ATOM 1920 C C . GLN A 1 261 ? 2.149 5.715 0.319 1.00 62.00 261 GLN A C 1
ATOM 1922 O O . GLN A 1 261 ? 2.565 6.462 1.202 1.00 62.00 261 GLN A O 1
ATOM 1927 N N . GLN A 1 262 ? 2.894 4.713 -0.161 1.00 72.31 262 GLN A N 1
ATOM 1928 C CA . GLN A 1 262 ? 4.239 4.364 0.322 1.00 72.31 262 GLN A CA 1
ATOM 1929 C C . GLN A 1 262 ? 4.307 3.891 1.793 1.00 72.31 262 GLN A C 1
ATOM 1931 O O . GLN A 1 262 ? 5.361 3.952 2.416 1.00 72.31 262 GLN A O 1
ATOM 1936 N N . GLN A 1 263 ? 3.207 3.394 2.361 1.00 76.38 263 GLN A N 1
ATOM 1937 C CA . GLN A 1 263 ? 3.161 2.819 3.710 1.00 76.38 263 GLN A CA 1
ATOM 1938 C C . GLN A 1 263 ? 2.468 1.455 3.695 1.00 76.38 263 GLN A C 1
ATOM 1940 O O . GLN A 1 263 ? 1.615 1.181 2.849 1.00 76.38 263 GLN A O 1
ATOM 1945 N N . TYR A 1 264 ? 2.814 0.605 4.658 1.00 76.12 264 TYR A N 1
ATOM 1946 C CA . TYR A 1 264 ? 2.155 -0.672 4.907 1.00 76.12 264 TYR A CA 1
ATOM 1947 C C . TYR A 1 264 ? 1.072 -0.493 5.962 1.00 76.12 264 TYR A C 1
ATOM 1949 O O . TYR A 1 264 ? 1.323 -0.023 7.066 1.00 76.12 264 TYR A O 1
ATOM 1957 N N . TRP A 1 265 ? -0.149 -0.842 5.594 1.00 79.12 265 TRP A N 1
ATOM 1958 C CA . TRP A 1 265 ? -1.348 -0.705 6.406 1.00 79.12 265 TRP A CA 1
ATOM 1959 C C . TRP A 1 265 ? -1.716 -2.108 6.880 1.00 79.12 265 TRP A C 1
ATOM 1961 O O . TRP A 1 265 ? -1.890 -2.993 6.045 1.00 79.12 265 TRP A O 1
ATOM 1971 N N . LEU A 1 266 ? -1.751 -2.337 8.192 1.00 78.12 266 LEU A N 1
ATOM 1972 C CA . LEU A 1 266 ? -1.881 -3.659 8.811 1.00 78.12 266 LEU A CA 1
ATOM 1973 C C . LEU A 1 266 ? -3.123 -3.713 9.703 1.00 78.12 266 LEU A C 1
ATOM 1975 O O . LEU A 1 266 ? -3.233 -2.936 10.647 1.00 78.12 266 LEU A O 1
ATOM 1979 N N . VAL A 1 267 ? -4.012 -4.671 9.444 1.00 78.12 267 VAL A N 1
ATOM 1980 C CA . VAL A 1 267 ? -5.257 -4.886 10.197 1.00 78.12 267 VAL A CA 1
ATOM 1981 C C . VAL A 1 267 ? -4.986 -5.869 11.338 1.00 78.12 267 VAL A C 1
ATOM 1983 O O . VAL A 1 267 ? -4.909 -7.085 11.113 1.00 78.12 267 VAL A O 1
ATOM 1986 N N . ILE A 1 268 ? -4.824 -5.380 12.565 1.00 82.88 268 ILE A N 1
ATOM 1987 C CA . ILE A 1 268 ? -4.335 -6.165 13.706 1.00 82.88 268 ILE A CA 1
ATOM 1988 C C . ILE A 1 268 ? -5.476 -6.464 14.684 1.00 82.88 268 ILE A C 1
ATOM 1990 O O . ILE A 1 268 ? -6.143 -5.567 15.184 1.00 82.88 268 ILE A O 1
ATOM 1994 N N . GLN A 1 269 ? -5.681 -7.739 15.013 1.00 87.12 269 GLN A N 1
ATOM 1995 C CA . GLN A 1 269 ? -6.553 -8.151 16.113 1.00 87.12 269 GLN A CA 1
ATOM 1996 C C . GLN A 1 269 ? -5.835 -7.927 17.447 1.00 87.12 269 GLN A C 1
ATOM 1998 O O . GLN A 1 269 ? -4.807 -8.559 17.717 1.00 87.12 269 GLN A O 1
ATOM 2003 N N . ALA A 1 270 ? -6.403 -7.073 18.299 1.00 91.75 270 ALA A N 1
ATOM 2004 C CA . ALA A 1 270 ? -5.881 -6.839 19.636 1.00 91.75 270 ALA A CA 1
ATOM 2005 C C . ALA A 1 270 ? -6.010 -8.105 20.516 1.00 91.75 270 ALA A C 1
ATOM 2007 O O . ALA A 1 270 ? -7.028 -8.804 20.442 1.00 91.75 270 ALA A O 1
ATOM 2008 N N . PRO A 1 271 ? -4.996 -8.435 21.336 1.00 96.00 271 PRO A N 1
ATOM 2009 C CA . PRO A 1 271 ? -5.063 -9.530 22.297 1.00 96.00 271 PRO A CA 1
ATOM 2010 C C . PRO A 1 271 ? -5.782 -9.100 23.583 1.00 96.00 271 PRO A C 1
ATOM 2012 O O . PRO A 1 271 ? -5.724 -7.939 23.980 1.00 96.00 271 PRO A O 1
ATOM 2015 N N . ASN A 1 272 ? -6.400 -10.052 24.286 1.00 94.50 272 ASN A N 1
ATOM 2016 C CA . ASN A 1 272 ? -6.971 -9.792 25.611 1.00 94.50 272 ASN A CA 1
ATOM 2017 C C . ASN A 1 272 ? -5.890 -9.305 26.592 1.00 94.50 272 ASN A C 1
ATOM 2019 O O . ASN A 1 272 ? -4.833 -9.927 26.719 1.00 94.50 272 ASN A O 1
ATOM 2023 N N . GLN A 1 273 ? -6.180 -8.242 27.337 1.00 94.88 273 GLN A N 1
ATOM 2024 C CA . GLN A 1 273 ? -5.336 -7.745 28.426 1.00 94.88 273 GLN A CA 1
ATOM 2025 C C . GLN A 1 273 ? -5.884 -8.212 29.784 1.00 94.88 273 GLN A C 1
ATOM 2027 O O . GLN A 1 273 ? -6.744 -9.091 29.861 1.00 94.88 273 GLN A O 1
ATOM 2032 N N . THR A 1 274 ? -5.350 -7.679 30.884 1.00 93.50 274 THR A N 1
ATOM 2033 C CA . THR A 1 274 ? -5.807 -8.003 32.248 1.00 93.50 274 THR A CA 1
ATOM 2034 C C . THR A 1 274 ? -6.783 -6.978 32.822 1.00 93.50 274 THR A C 1
ATOM 2036 O O . THR A 1 274 ? -7.551 -7.327 33.718 1.00 93.50 274 THR A O 1
ATOM 2039 N N . LEU A 1 275 ? -6.736 -5.738 32.330 1.00 93.44 275 LEU A N 1
ATOM 2040 C CA . LEU A 1 275 ? -7.544 -4.585 32.727 1.00 93.44 275 LEU A CA 1
ATOM 2041 C C . LEU A 1 275 ? -7.674 -3.632 31.528 1.00 93.44 275 LEU A C 1
ATOM 2043 O O . LEU A 1 275 ? -6.874 -3.707 30.596 1.00 93.44 275 LEU A O 1
ATOM 2047 N N . ASP A 1 276 ? -8.655 -2.731 31.578 1.00 92.62 276 ASP A N 1
ATOM 2048 C CA . ASP A 1 276 ? -8.711 -1.567 30.686 1.00 92.62 276 ASP A CA 1
ATOM 2049 C C . ASP A 1 276 ? -7.534 -0.613 30.975 1.00 92.62 276 ASP A C 1
ATOM 2051 O O . ASP A 1 276 ? -7.046 -0.523 32.109 1.00 92.62 276 ASP A O 1
ATOM 2055 N N . GLY A 1 277 ? -7.075 0.103 29.950 1.00 93.12 277 GLY A N 1
ATOM 2056 C CA . GLY A 1 277 ? -5.904 0.975 30.007 1.00 93.12 277 GLY A CA 1
ATOM 2057 C C . GLY A 1 277 ? -5.245 1.181 28.643 1.00 93.12 277 GLY A C 1
ATOM 2058 O O . GLY A 1 277 ? -5.629 0.560 27.653 1.00 93.12 277 GLY A O 1
ATOM 2059 N N . ILE A 1 278 ? -4.237 2.054 28.600 1.00 93.31 278 ILE A N 1
ATOM 2060 C CA . ILE A 1 278 ? -3.464 2.342 27.386 1.00 93.31 278 ILE A CA 1
ATOM 2061 C C . ILE A 1 278 ? -2.144 1.563 27.420 1.00 93.31 278 ILE A C 1
ATOM 2063 O O . ILE A 1 278 ? -1.440 1.578 28.431 1.00 93.31 278 ILE A O 1
ATOM 2067 N N . TYR A 1 279 ? -1.811 0.898 26.315 1.00 96.38 279 TYR A N 1
ATOM 2068 C CA . TYR A 1 279 ? -0.655 0.016 26.181 1.00 96.38 279 TYR A CA 1
ATOM 2069 C C . TYR A 1 279 ? 0.191 0.325 24.944 1.00 96.38 279 TYR A C 1
ATOM 2071 O O . TYR A 1 279 ? -0.254 0.977 23.998 1.00 96.38 279 TYR A O 1
ATOM 2079 N N . ASP A 1 280 ? 1.418 -0.188 24.955 1.00 97.25 280 ASP A N 1
ATOM 2080 C CA . ASP A 1 280 ? 2.383 -0.041 23.870 1.00 97.25 280 ASP A CA 1
ATOM 2081 C C . ASP A 1 280 ? 2.098 -1.038 22.733 1.00 97.25 280 ASP A C 1
ATOM 2083 O O . ASP A 1 280 ? 1.791 -2.211 22.986 1.00 97.25 280 ASP A O 1
ATOM 2087 N N . LEU A 1 281 ? 2.256 -0.574 21.492 1.00 97.62 281 LEU A N 1
ATOM 2088 C CA . LEU A 1 281 ? 2.255 -1.377 20.270 1.00 97.62 281 LEU A CA 1
ATOM 2089 C C . LEU A 1 281 ? 3.696 -1.585 19.810 1.00 97.62 281 LEU A C 1
ATOM 2091 O O . LEU A 1 281 ? 4.398 -0.620 19.526 1.00 97.62 281 LEU A O 1
ATOM 2095 N N . GLU A 1 282 ? 4.108 -2.839 19.669 1.00 98.25 282 GLU A N 1
ATOM 2096 C CA . GLU A 1 282 ? 5.370 -3.236 19.047 1.00 98.25 282 GLU A CA 1
ATOM 2097 C C . GLU A 1 282 ? 5.069 -3.903 17.701 1.00 98.25 282 GLU A C 1
ATOM 2099 O O . GLU A 1 282 ? 4.224 -4.801 17.631 1.00 98.25 282 GLU A O 1
ATOM 2104 N N . ILE A 1 283 ? 5.762 -3.501 16.635 1.00 97.81 283 ILE A N 1
ATOM 2105 C CA . ILE A 1 283 ? 5.699 -4.171 15.331 1.00 97.81 283 ILE A CA 1
ATOM 2106 C C . ILE A 1 283 ? 7.106 -4.591 14.927 1.00 97.81 283 ILE A C 1
ATOM 2108 O O . ILE A 1 283 ? 7.994 -3.766 14.724 1.00 97.81 283 ILE A O 1
ATOM 2112 N N . ASN A 1 284 ? 7.274 -5.902 14.782 1.00 97.12 284 ASN A N 1
ATOM 2113 C CA . ASN A 1 284 ? 8.474 -6.534 14.264 1.00 97.12 284 ASN A CA 1
ATOM 2114 C C . ASN A 1 284 ? 8.279 -6.822 12.776 1.00 97.12 284 ASN A C 1
ATOM 2116 O O . ASN A 1 284 ? 7.230 -7.328 12.373 1.00 97.12 284 ASN A O 1
ATOM 2120 N N . LEU A 1 285 ? 9.313 -6.567 11.988 1.00 95.75 285 LEU A N 1
ATOM 2121 C CA . LEU A 1 285 ? 9.499 -7.105 10.650 1.00 95.75 285 LEU A CA 1
ATOM 2122 C C . LEU A 1 285 ? 10.454 -8.301 10.746 1.00 95.75 285 LEU A C 1
ATOM 2124 O O . LEU A 1 285 ? 11.560 -8.176 11.280 1.00 95.75 285 LEU A O 1
ATOM 2128 N N . GLU A 1 286 ? 10.035 -9.454 10.237 1.00 93.69 286 GLU A N 1
ATOM 2129 C CA . GLU A 1 286 ? 10.809 -10.696 10.229 1.00 93.69 286 GLU A CA 1
ATOM 2130 C C . GLU A 1 286 ? 11.441 -10.957 8.854 1.00 93.69 286 GLU A C 1
ATOM 2132 O O . GLU A 1 286 ? 10.917 -10.563 7.814 1.00 93.69 286 GLU A O 1
ATOM 2137 N N . GLN A 1 287 ? 12.583 -11.644 8.832 1.00 89.38 287 GLN A N 1
ATOM 2138 C CA . GLN A 1 287 ? 13.160 -12.177 7.600 1.00 89.38 287 GLN A CA 1
ATOM 2139 C C . GLN A 1 287 ? 12.273 -13.304 7.051 1.00 89.38 287 GLN A C 1
ATOM 2141 O O . GLN A 1 287 ? 11.911 -14.217 7.801 1.00 89.38 287 GLN A O 1
ATOM 2146 N N . SER A 1 288 ? 11.989 -13.277 5.742 1.00 81.81 288 SER A N 1
ATOM 2147 C CA . SER A 1 288 ? 11.040 -14.193 5.091 1.00 81.81 288 SER A CA 1
ATOM 2148 C C . SER A 1 288 ? 11.279 -15.661 5.455 1.00 81.81 288 SER A C 1
ATOM 2150 O O . SER A 1 288 ? 12.409 -16.158 5.432 1.00 81.81 288 SER A O 1
ATOM 2152 N N . GLY A 1 289 ? 10.196 -16.359 5.804 1.00 80.44 289 GLY A N 1
ATOM 2153 C CA . GLY A 1 289 ? 10.218 -17.775 6.172 1.00 80.44 289 GLY A CA 1
ATOM 2154 C C . GLY A 1 289 ? 10.890 -18.090 7.515 1.00 80.44 289 GLY A C 1
ATOM 2155 O O . GLY A 1 289 ? 11.078 -19.267 7.829 1.00 80.44 289 GLY A O 1
ATOM 2156 N N . THR A 1 290 ? 11.251 -17.083 8.316 1.00 86.88 290 THR A N 1
ATOM 2157 C CA . THR A 1 290 ? 11.909 -17.246 9.623 1.00 86.88 290 THR A CA 1
ATOM 2158 C C . THR A 1 290 ? 11.197 -16.451 10.723 1.00 86.88 290 THR A C 1
ATOM 2160 O O . THR A 1 290 ? 10.307 -15.659 10.446 1.00 86.88 290 THR A O 1
ATOM 2163 N N . ALA A 1 291 ? 11.620 -16.647 11.976 1.00 89.12 291 ALA A N 1
ATOM 2164 C CA . ALA A 1 291 ? 11.250 -15.800 13.117 1.00 89.12 291 ALA A CA 1
ATOM 2165 C C . ALA A 1 291 ? 12.385 -14.821 13.509 1.00 89.12 291 ALA A C 1
ATOM 2167 O O . ALA A 1 291 ? 12.488 -14.392 14.659 1.00 89.12 291 ALA A O 1
ATOM 2168 N N . THR A 1 292 ? 13.315 -14.536 12.588 1.00 91.88 292 THR A N 1
ATOM 2169 C CA . THR A 1 292 ? 14.426 -13.606 12.832 1.00 91.88 292 THR A CA 1
ATOM 2170 C C . THR A 1 292 ? 13.939 -12.184 12.592 1.00 91.88 292 THR A C 1
ATOM 2172 O O . THR A 1 292 ? 13.708 -11.797 11.449 1.00 91.88 292 THR A O 1
ATOM 2175 N N . VAL A 1 293 ? 13.809 -11.395 13.659 1.00 94.69 293 VAL A N 1
ATOM 2176 C CA . VAL A 1 293 ? 13.478 -9.965 13.567 1.00 94.69 293 VAL A CA 1
ATOM 2177 C C . VAL A 1 293 ? 14.639 -9.202 12.920 1.00 94.69 293 VAL A C 1
ATOM 2179 O O . VAL A 1 293 ? 15.769 -9.260 13.403 1.00 94.69 293 VAL A O 1
ATOM 2182 N N . ILE A 1 294 ? 14.348 -8.481 11.837 1.00 93.19 294 ILE A N 1
ATOM 2183 C CA . ILE A 1 294 ? 15.305 -7.675 11.054 1.00 93.19 294 ILE A CA 1
ATOM 2184 C C . ILE A 1 294 ? 15.052 -6.168 11.156 1.00 93.19 294 ILE A C 1
ATOM 2186 O O . ILE A 1 294 ? 15.919 -5.376 10.797 1.00 93.19 294 ILE A O 1
ATOM 2190 N N . GLY A 1 295 ? 13.888 -5.777 11.669 1.00 94.44 295 GLY A N 1
ATOM 2191 C CA . GLY A 1 295 ? 13.546 -4.411 12.041 1.00 94.44 295 GLY A CA 1
ATOM 2192 C C . GLY A 1 295 ? 12.418 -4.445 13.066 1.00 94.44 295 GLY A C 1
ATOM 2193 O O . GLY A 1 295 ? 11.596 -5.356 13.052 1.00 94.44 295 GLY A O 1
ATOM 2194 N N . THR A 1 296 ? 12.384 -3.486 13.982 1.00 96.31 296 THR A N 1
ATOM 2195 C CA . THR A 1 296 ? 11.309 -3.365 14.971 1.00 96.31 296 THR A CA 1
ATOM 2196 C C . THR A 1 296 ? 11.117 -1.908 15.329 1.00 96.31 296 THR A C 1
ATOM 2198 O O . THR A 1 296 ? 12.079 -1.142 15.310 1.00 96.31 296 THR A O 1
ATOM 2201 N N . ASP A 1 297 ? 9.895 -1.564 15.705 1.00 96.94 297 ASP A N 1
ATOM 2202 C CA . ASP A 1 297 ? 9.571 -0.290 16.331 1.00 96.94 297 ASP A CA 1
ATOM 2203 C C . ASP A 1 297 ? 8.490 -0.478 17.405 1.00 96.94 297 ASP A C 1
ATOM 2205 O O . ASP A 1 297 ? 7.778 -1.491 17.416 1.00 96.94 297 ASP A O 1
ATOM 2209 N N . THR A 1 298 ? 8.401 0.473 18.334 1.00 97.25 298 THR A N 1
ATOM 2210 C CA . THR A 1 298 ? 7.474 0.436 19.466 1.00 97.25 298 THR A CA 1
ATOM 2211 C C . THR A 1 298 ? 6.898 1.820 19.744 1.00 97.25 298 THR A C 1
ATOM 2213 O O . THR A 1 298 ? 7.559 2.671 20.341 1.00 97.25 298 THR A O 1
ATOM 2216 N N . ASN A 1 299 ? 5.618 2.010 19.424 1.00 94.25 299 ASN A N 1
ATOM 2217 C CA . ASN A 1 299 ? 4.882 3.198 19.836 1.00 94.25 299 ASN A CA 1
ATOM 2218 C C . ASN A 1 299 ? 4.295 3.001 21.228 1.00 94.25 299 ASN A C 1
ATOM 2220 O O . ASN A 1 299 ? 3.378 2.197 21.431 1.00 94.25 299 ASN A O 1
ATOM 2224 N N . THR A 1 300 ? 4.802 3.772 22.186 1.00 94.81 300 THR A N 1
ATOM 2225 C CA . THR A 1 300 ? 4.320 3.742 23.565 1.00 94.81 300 THR A CA 1
ATOM 2226 C C . THR A 1 300 ? 2.937 4.374 23.700 1.00 94.81 300 THR A C 1
ATOM 2228 O O . THR A 1 300 ? 2.592 5.298 22.963 1.00 94.81 300 THR A O 1
ATOM 2231 N N . ALA A 1 301 ? 2.146 3.857 24.645 1.00 91.06 301 ALA A N 1
ATOM 2232 C CA . ALA A 1 301 ? 0.799 4.323 24.976 1.00 91.06 301 ALA A CA 1
ATOM 2233 C C . ALA A 1 301 ? -0.081 4.599 23.735 1.00 91.06 301 ALA A C 1
ATOM 2235 O O . ALA A 1 301 ? -0.646 5.681 23.592 1.00 91.06 301 ALA A O 1
ATOM 2236 N N . SER A 1 302 ? -0.166 3.628 22.823 1.00 89.31 302 SER A N 1
ATOM 2237 C CA . SER A 1 302 ? -0.765 3.777 21.489 1.00 89.31 302 SER A CA 1
ATOM 2238 C C . SER A 1 302 ? -2.015 2.926 21.250 1.00 89.31 302 SER A C 1
ATOM 2240 O O . SER A 1 302 ? -2.717 3.170 20.272 1.00 89.31 302 SER A O 1
ATOM 2242 N N . ILE A 1 303 ? -2.341 1.980 22.139 1.00 91.19 303 ILE A N 1
ATOM 2243 C CA . ILE A 1 303 ? -3.567 1.168 22.083 1.00 91.19 303 ILE A CA 1
ATOM 2244 C C . ILE A 1 303 ? -4.362 1.347 23.379 1.00 91.19 303 ILE A C 1
ATOM 2246 O O . ILE A 1 303 ? -3.916 0.882 24.427 1.00 91.19 303 ILE A O 1
ATOM 2250 N N . GLU A 1 304 ? -5.534 1.980 23.327 1.00 89.56 304 GLU A N 1
ATOM 2251 C CA . GLU A 1 304 ? -6.451 2.084 24.465 1.00 89.56 304 GLU A CA 1
ATOM 2252 C C . GLU A 1 304 ? -7.469 0.944 24.458 1.00 89.56 304 GLU A C 1
ATOM 2254 O O . GLU A 1 304 ? -8.195 0.722 23.488 1.00 89.56 304 GLU A O 1
ATOM 2259 N N . TYR A 1 305 ? -7.574 0.278 25.603 1.00 91.12 305 TYR A N 1
ATOM 2260 C CA . TYR A 1 305 ? -8.667 -0.616 25.937 1.00 91.12 305 TYR A CA 1
ATOM 2261 C C . TYR A 1 305 ? -9.591 0.122 26.898 1.00 91.12 305 TYR A C 1
ATOM 2263 O O . TYR A 1 305 ? -9.171 0.504 27.992 1.00 91.12 305 TYR A O 1
ATOM 2271 N N . SER A 1 306 ? -10.835 0.339 26.489 1.00 84.88 306 SER A N 1
ATOM 2272 C CA . SER A 1 306 ? -11.860 0.980 27.306 1.00 84.88 306 SER A CA 1
ATOM 2273 C C . SER A 1 306 ? -13.240 0.420 26.968 1.00 84.88 306 SER A C 1
ATOM 2275 O O . SER A 1 306 ? -13.537 0.088 25.822 1.00 84.88 306 SER A O 1
ATOM 2277 N N . GLY A 1 307 ? -14.119 0.333 27.966 1.00 77.12 307 GLY A N 1
ATOM 2278 C CA . GLY A 1 307 ? -15.525 -0.043 27.774 1.00 77.12 307 GLY A CA 1
ATOM 2279 C C . GLY A 1 307 ? -16.399 1.006 27.065 1.00 77.12 307 GLY A C 1
ATOM 2280 O O . GLY A 1 307 ? -17.620 0.908 27.152 1.00 77.12 307 GLY A O 1
ATOM 2281 N N . ASN A 1 308 ? -15.817 2.023 26.416 1.00 77.25 308 ASN A N 1
ATOM 2282 C CA . ASN A 1 308 ? -16.568 3.060 25.711 1.00 77.25 308 ASN A CA 1
ATOM 2283 C C . ASN A 1 308 ? -16.984 2.571 24.316 1.00 77.25 308 ASN A C 1
ATOM 2285 O O . ASN A 1 308 ? -16.153 2.365 23.425 1.00 77.25 308 ASN A O 1
ATOM 2289 N N . ASN A 1 309 ? -18.290 2.417 24.127 1.00 81.56 309 ASN A N 1
ATOM 2290 C CA . ASN A 1 309 ? -18.890 2.101 22.839 1.00 81.56 309 ASN A CA 1
ATOM 2291 C C . ASN A 1 309 ? -19.086 3.360 21.970 1.00 81.56 309 ASN A C 1
ATOM 2293 O O . ASN A 1 309 ? -19.179 4.479 22.483 1.00 81.56 309 ASN A O 1
ATOM 2297 N N . VAL A 1 310 ? -19.121 3.161 20.651 1.00 84.56 310 VAL A N 1
ATOM 2298 C CA . VAL A 1 310 ? -19.233 4.210 19.623 1.00 84.56 310 VAL A CA 1
ATOM 2299 C C . VAL A 1 310 ? -20.543 4.028 18.859 1.00 84.56 310 VAL A C 1
ATOM 2301 O O . VAL A 1 310 ? -20.915 2.901 18.551 1.00 84.56 310 VAL A O 1
ATOM 2304 N N . ASP A 1 311 ? -21.246 5.115 18.541 1.00 90.62 311 ASP A N 1
ATOM 2305 C CA . ASP A 1 311 ? -22.357 5.103 17.582 1.00 90.62 311 ASP A CA 1
ATOM 2306 C C . ASP A 1 311 ? -21.862 5.397 16.167 1.00 90.62 311 ASP A C 1
ATOM 2308 O O . ASP A 1 311 ? -21.374 6.490 15.877 1.00 90.62 311 ASP A O 1
ATOM 2312 N N . HIS A 1 312 ? -22.028 4.430 15.274 1.00 90.00 312 HIS A N 1
ATOM 2313 C CA . HIS A 1 312 ? -21.624 4.528 13.883 1.00 90.00 312 HIS A CA 1
ATOM 2314 C C . HIS A 1 312 ? -22.820 4.788 12.966 1.00 90.00 312 HIS A C 1
ATOM 2316 O O . HIS A 1 312 ? -23.794 4.033 12.991 1.00 90.00 312 HIS A O 1
ATOM 2322 N N . VAL A 1 313 ? -22.715 5.793 12.093 1.00 94.50 313 VAL A N 1
ATOM 2323 C CA . VAL A 1 313 ? -23.682 6.017 11.008 1.00 94.50 313 VAL A CA 1
ATOM 2324 C C . VAL A 1 313 ? -22.979 5.922 9.658 1.00 94.50 313 VAL A C 1
ATOM 2326 O O . VAL A 1 313 ? -22.101 6.723 9.335 1.00 94.50 313 VAL A O 1
ATOM 2329 N N . LEU A 1 314 ? -23.378 4.935 8.858 1.00 94.25 314 LEU A N 1
ATOM 2330 C CA . LEU A 1 314 ? -22.973 4.816 7.459 1.00 94.25 314 LEU A CA 1
ATOM 2331 C C . LEU A 1 314 ? -23.942 5.610 6.583 1.00 94.25 314 LEU A C 1
ATOM 2333 O O . LEU A 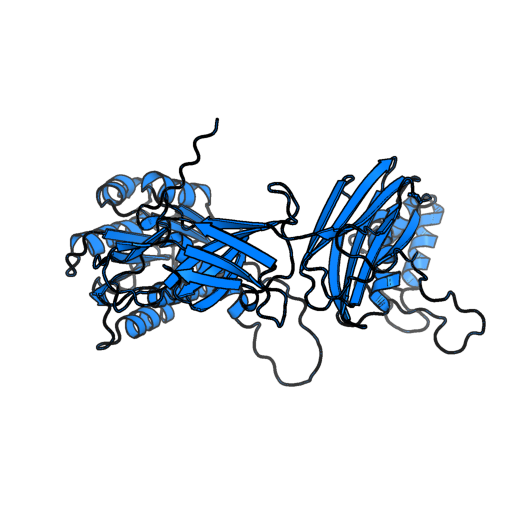1 314 ? -25.135 5.323 6.598 1.00 94.25 314 LEU A O 1
ATOM 2337 N N . VAL A 1 315 ? -23.436 6.563 5.804 1.00 96.25 315 VAL A N 1
ATOM 2338 C CA . VAL A 1 315 ? -24.219 7.436 4.920 1.00 96.25 315 VAL A CA 1
ATOM 2339 C C . VAL A 1 315 ? -23.813 7.143 3.477 1.00 96.25 315 VAL A C 1
ATOM 2341 O O . VAL A 1 315 ? -22.732 7.527 3.034 1.00 96.25 315 VAL A O 1
ATOM 2344 N N . ILE A 1 316 ? -24.647 6.390 2.756 1.00 95.00 316 ILE A N 1
ATOM 2345 C CA . ILE A 1 316 ? -24.296 5.784 1.465 1.00 95.00 316 ILE A CA 1
ATOM 2346 C C . ILE A 1 316 ? -25.075 6.437 0.321 1.00 95.00 316 ILE A C 1
ATOM 2348 O O . ILE A 1 316 ? -26.291 6.276 0.203 1.00 95.00 316 ILE A O 1
ATOM 2352 N N . ASP A 1 317 ? -24.343 7.116 -0.556 1.00 94.12 317 ASP A N 1
ATOM 2353 C CA . ASP A 1 317 ? -24.833 7.640 -1.825 1.00 94.12 317 ASP A CA 1
ATOM 2354 C C . ASP A 1 317 ? -25.222 6.489 -2.755 1.00 94.12 317 ASP A C 1
ATOM 2356 O O . ASP A 1 317 ? -24.455 5.549 -3.006 1.00 94.12 317 ASP A O 1
ATOM 2360 N N . ARG A 1 318 ? -26.440 6.572 -3.278 1.00 94.56 318 ARG A N 1
ATOM 2361 C CA . ARG A 1 318 ? -26.972 5.656 -4.281 1.00 94.56 318 ARG A CA 1
ATOM 2362 C C . ARG A 1 318 ? -27.593 6.392 -5.472 1.00 94.56 318 ARG A C 1
ATOM 2364 O O . ARG A 1 318 ? -28.497 5.856 -6.116 1.00 94.56 318 ARG A O 1
ATOM 2371 N N . SER A 1 319 ? -27.107 7.593 -5.764 1.00 92.75 319 SER A N 1
ATOM 2372 C CA . SER A 1 319 ? -27.437 8.390 -6.948 1.00 92.75 319 SER A CA 1
ATOM 2373 C C . SER A 1 319 ? -27.109 7.668 -8.264 1.00 92.75 319 SER A C 1
ATOM 2375 O O . SER A 1 319 ? -26.477 6.606 -8.302 1.00 92.75 319 SER A O 1
ATOM 2377 N N . GLY A 1 320 ? -27.566 8.223 -9.389 1.00 88.38 320 GLY A N 1
ATOM 2378 C CA . GLY A 1 320 ? -27.366 7.625 -10.710 1.00 88.38 320 GLY A CA 1
ATOM 2379 C C . GLY A 1 320 ? -25.898 7.488 -11.138 1.00 88.38 320 GLY A C 1
ATOM 2380 O O . GLY A 1 320 ? -25.567 6.524 -11.832 1.00 88.38 320 GLY A O 1
ATOM 2381 N N . SER A 1 321 ? -25.009 8.396 -10.721 1.00 86.12 321 SER A N 1
ATOM 2382 C CA . SER A 1 321 ? -23.577 8.365 -11.069 1.00 86.12 321 SER A CA 1
ATOM 2383 C C . SER A 1 321 ? -22.832 7.206 -10.407 1.00 86.12 321 SER A C 1
ATOM 2385 O O . SER A 1 321 ? -21.963 6.600 -11.030 1.00 86.12 321 SER A O 1
ATOM 2387 N N . MET A 1 322 ? -23.270 6.774 -9.221 1.00 86.12 322 MET A N 1
ATOM 2388 C CA . MET A 1 322 ? -22.741 5.589 -8.535 1.00 86.12 322 MET A CA 1
ATOM 2389 C C . MET A 1 322 ? -22.993 4.267 -9.300 1.00 86.12 322 MET A C 1
ATOM 2391 O O . MET A 1 322 ? -22.489 3.215 -8.902 1.00 86.12 322 MET A O 1
ATOM 2395 N N . SER A 1 323 ? -23.758 4.283 -10.402 1.00 85.69 323 SER A N 1
ATOM 2396 C CA . SER A 1 323 ? -23.966 3.111 -11.270 1.00 85.69 323 SER A CA 1
ATOM 2397 C C . SER A 1 323 ? -22.800 2.792 -12.215 1.00 85.69 323 SER A C 1
ATOM 2399 O O . SER A 1 323 ? -22.738 1.663 -12.710 1.00 85.69 323 SER A O 1
ATOM 2401 N N . THR A 1 324 ? -21.896 3.742 -12.482 1.00 77.19 324 THR A N 1
ATOM 2402 C CA . THR A 1 324 ? -20.741 3.526 -13.369 1.00 77.19 324 THR A CA 1
ATOM 2403 C C . THR A 1 324 ? -19.543 2.971 -12.602 1.00 77.19 324 THR A C 1
ATOM 2405 O O . THR A 1 324 ? -19.503 3.019 -11.373 1.00 77.19 324 THR A O 1
ATOM 2408 N N . ASP A 1 325 ? -18.583 2.397 -13.335 1.00 74.12 325 ASP A N 1
ATOM 2409 C CA . ASP A 1 325 ? -17.217 2.094 -12.868 1.00 74.12 325 ASP A CA 1
ATOM 2410 C C . ASP A 1 325 ? -17.137 1.309 -11.546 1.00 74.12 325 ASP A C 1
ATOM 2412 O O . ASP A 1 325 ? -16.223 1.478 -10.747 1.00 74.12 325 ASP A O 1
ATOM 2416 N N . GLU A 1 326 ? -18.142 0.464 -11.298 1.00 77.62 326 GLU A N 1
ATOM 2417 C CA . GLU A 1 326 ? -18.328 -0.308 -10.064 1.00 77.62 326 GLU A CA 1
ATOM 2418 C C . GLU A 1 326 ? -18.387 0.537 -8.766 1.00 77.62 326 GLU A C 1
ATOM 2420 O O . GLU A 1 326 ? -18.331 -0.027 -7.672 1.00 77.62 326 GLU A O 1
ATOM 2425 N N . LYS A 1 327 ? -18.608 1.862 -8.839 1.00 80.69 327 LYS A N 1
ATOM 2426 C CA . LYS A 1 327 ? -18.624 2.785 -7.682 1.00 80.69 327 LYS A CA 1
ATOM 2427 C C . LYS A 1 327 ? -19.564 2.335 -6.555 1.00 80.69 327 LYS A C 1
ATOM 2429 O O . LYS A 1 327 ? -19.126 2.194 -5.415 1.00 80.69 327 LYS A O 1
ATOM 2434 N N . LEU A 1 328 ? -20.834 2.026 -6.848 1.00 86.44 328 LEU A N 1
ATOM 2435 C CA . LEU A 1 328 ? -21.770 1.501 -5.838 1.00 86.44 328 LEU A CA 1
ATOM 2436 C C . LEU A 1 328 ? -21.367 0.106 -5.330 1.00 86.44 328 LEU A C 1
ATOM 2438 O O . LEU A 1 328 ? -21.661 -0.237 -4.188 1.00 86.44 328 LEU A O 1
ATOM 2442 N N . VAL A 1 329 ? -20.699 -0.721 -6.140 1.00 82.50 329 VAL A N 1
ATOM 2443 C CA . VAL A 1 329 ? -20.198 -2.031 -5.685 1.00 82.50 329 VAL A CA 1
ATOM 2444 C C . VAL A 1 329 ? -19.072 -1.825 -4.671 1.00 82.50 329 VAL A C 1
ATOM 2446 O O . VAL A 1 329 ? -19.109 -2.428 -3.597 1.00 82.50 329 VAL A O 1
ATOM 2449 N N . ALA A 1 330 ? -18.146 -0.910 -4.964 1.00 76.12 330 ALA A N 1
ATOM 2450 C CA . ALA A 1 330 ? -17.096 -0.485 -4.052 1.00 76.12 330 ALA A CA 1
ATOM 2451 C C . ALA A 1 330 ? -17.689 0.097 -2.755 1.00 76.12 330 ALA A C 1
ATOM 2453 O O . ALA A 1 330 ? -17.353 -0.393 -1.680 1.00 76.12 330 ALA A O 1
ATOM 2454 N N . ALA A 1 331 ? -18.642 1.036 -2.836 1.00 82.81 331 ALA A N 1
ATOM 2455 C CA . ALA A 1 331 ? -19.327 1.638 -1.682 1.00 82.81 331 ALA A CA 1
ATOM 2456 C C . ALA A 1 331 ? -20.144 0.628 -0.842 1.00 82.81 331 ALA A C 1
ATOM 2458 O O . ALA A 1 331 ? -20.229 0.745 0.382 1.00 82.81 331 ALA A O 1
ATOM 2459 N N . LYS A 1 332 ? -20.694 -0.425 -1.460 1.00 85.69 332 LYS A N 1
ATOM 2460 C CA . LYS A 1 332 ? -21.333 -1.532 -0.731 1.00 85.69 332 LYS A CA 1
ATOM 2461 C C . LYS A 1 332 ? -20.333 -2.410 0.005 1.00 85.69 332 LYS A C 1
ATOM 2463 O O . LYS A 1 332 ? -20.582 -2.783 1.148 1.00 85.69 332 LYS A O 1
ATOM 2468 N N . ASP A 1 333 ? -19.245 -2.812 -0.644 1.00 79.44 333 ASP A N 1
ATOM 2469 C CA . ASP A 1 333 ? -18.255 -3.696 -0.019 1.00 79.44 333 ASP A CA 1
ATOM 2470 C C . ASP A 1 333 ? -17.468 -2.979 1.084 1.00 79.44 333 ASP A C 1
ATOM 2472 O O . ASP A 1 333 ? -17.236 -3.563 2.143 1.00 79.44 333 ASP A O 1
ATOM 2476 N N . ALA A 1 334 ? -17.201 -1.691 0.880 1.00 74.19 334 ALA A N 1
ATOM 2477 C CA . ALA A 1 334 ? -16.870 -0.698 1.892 1.00 74.19 334 ALA A CA 1
ATOM 2478 C C . ALA A 1 334 ? -17.811 -0.722 3.108 1.00 74.19 334 ALA A C 1
ATOM 2480 O O . ALA A 1 334 ? -17.384 -1.049 4.214 1.00 74.19 334 ALA A O 1
ATOM 2481 N N . GLY A 1 335 ? -19.102 -0.426 2.906 1.00 82.94 335 GLY A N 1
ATOM 2482 C CA . GLY A 1 335 ? -20.082 -0.380 3.991 1.00 82.94 335 GLY A CA 1
ATOM 2483 C C . GLY A 1 335 ? -20.164 -1.702 4.758 1.00 82.94 335 GLY A C 1
ATOM 2484 O O . GLY A 1 335 ? -20.149 -1.710 5.984 1.00 82.94 335 GLY A O 1
ATOM 2485 N N . LYS A 1 336 ? -20.151 -2.848 4.061 1.00 82.94 336 LYS A N 1
ATOM 2486 C CA . LYS A 1 336 ? -20.132 -4.177 4.703 1.00 82.94 336 LYS A CA 1
ATOM 2487 C C . LYS A 1 336 ? -18.864 -4.430 5.523 1.00 82.94 336 LYS A C 1
ATOM 2489 O O . LYS A 1 336 ? -18.964 -5.072 6.566 1.00 82.94 336 LYS A O 1
ATOM 2494 N N . PHE A 1 337 ? -17.698 -3.976 5.054 1.00 75.69 337 PHE A N 1
ATOM 2495 C CA . PHE A 1 337 ? -16.450 -4.057 5.817 1.00 75.69 337 PHE A CA 1
ATOM 2496 C C . PHE A 1 337 ? -16.535 -3.198 7.080 1.00 75.69 337 PHE A C 1
ATOM 2498 O O . PHE A 1 337 ? -16.167 -3.659 8.156 1.00 75.69 337 PHE A O 1
ATOM 2505 N N . TYR A 1 338 ? -17.095 -1.991 6.978 1.00 76.94 338 TYR A N 1
ATOM 2506 C CA . TYR A 1 338 ? -17.305 -1.143 8.145 1.00 76.94 338 TYR A CA 1
ATOM 2507 C C . TYR A 1 338 ? -18.289 -1.775 9.151 1.00 76.94 338 TYR A C 1
ATOM 2509 O O . TYR A 1 338 ? -18.061 -1.763 10.358 1.00 76.94 338 TYR A O 1
ATOM 2517 N N . VAL A 1 339 ? -19.345 -2.442 8.674 1.00 84.00 339 VAL A N 1
ATOM 2518 C CA . VAL A 1 339 ? -20.223 -3.249 9.540 1.00 84.00 339 VAL A CA 1
ATOM 2519 C C . VAL A 1 339 ? -19.451 -4.385 10.238 1.00 84.00 339 VAL A C 1
ATOM 2521 O O . VAL A 1 339 ? -19.745 -4.692 11.393 1.00 84.00 339 VAL A O 1
ATOM 2524 N N . ASP A 1 340 ? -18.450 -4.994 9.591 1.00 79.19 340 ASP A N 1
ATOM 2525 C CA . ASP A 1 340 ? -17.609 -6.050 10.182 1.00 79.19 340 ASP A CA 1
ATOM 2526 C C . ASP A 1 340 ? -16.646 -5.567 11.282 1.00 79.19 340 ASP A C 1
ATOM 2528 O O . ASP A 1 340 ? -16.318 -6.360 12.166 1.00 79.19 340 ASP A O 1
ATOM 2532 N N . ILE A 1 341 ? -16.200 -4.305 11.254 1.00 72.00 341 ILE A N 1
ATOM 2533 C CA . ILE A 1 341 ? -15.280 -3.745 12.267 1.00 72.00 341 ILE A CA 1
ATOM 2534 C C . ILE A 1 341 ? -15.998 -3.170 13.501 1.00 72.00 341 ILE A C 1
ATOM 2536 O O . ILE A 1 341 ? -15.365 -3.025 14.547 1.00 72.00 341 ILE A O 1
ATOM 2540 N N . THR A 1 342 ? -17.318 -2.934 13.437 1.00 79.62 342 THR A N 1
ATOM 2541 C CA . THR A 1 342 ? -18.124 -2.583 14.628 1.00 79.62 342 THR A CA 1
ATOM 2542 C C . THR A 1 342 ? -17.996 -3.645 15.725 1.00 79.62 342 THR A C 1
ATOM 2544 O O . THR A 1 342 ? -18.059 -4.852 15.459 1.00 79.62 342 THR A O 1
ATOM 2547 N N . ARG A 1 343 ? -17.855 -3.233 16.989 1.00 77.69 343 ARG A N 1
ATOM 2548 C CA . ARG A 1 343 ? -17.755 -4.142 18.143 1.00 77.69 343 ARG A CA 1
ATOM 2549 C C . ARG A 1 343 ? -19.158 -4.448 18.670 1.00 77.69 343 ARG A C 1
ATOM 2551 O O . ARG A 1 343 ? -20.142 -3.824 18.288 1.00 77.69 343 ARG A O 1
ATOM 2558 N N . ASN A 1 344 ? -19.293 -5.460 19.527 1.00 81.69 344 ASN A N 1
ATOM 2559 C CA . ASN A 1 344 ? -20.572 -5.655 20.216 1.00 81.69 344 ASN A CA 1
ATOM 2560 C C . ASN A 1 344 ? -20.819 -4.476 21.178 1.00 81.69 344 ASN A C 1
ATOM 2562 O O . ASN A 1 344 ? -19.874 -3.951 21.766 1.00 81.69 344 ASN A O 1
ATOM 2566 N N . SER A 1 345 ? -22.087 -4.096 21.333 1.00 84.00 345 SER A N 1
ATOM 2567 C CA . SER A 1 345 ? -22.568 -2.911 22.061 1.00 84.00 345 SER A CA 1
ATOM 2568 C C . SER A 1 345 ? -22.324 -1.543 21.396 1.00 84.00 345 SER A C 1
ATOM 2570 O O . SER A 1 345 ? -22.955 -0.572 21.815 1.00 84.00 345 SER A O 1
ATOM 2572 N N . ASP A 1 346 ? -21.513 -1.446 20.334 1.00 87.88 346 ASP A N 1
ATOM 2573 C CA . ASP A 1 346 ? -21.470 -0.236 19.494 1.00 87.88 346 ASP A CA 1
ATOM 2574 C C . ASP A 1 346 ? -22.844 0.005 18.844 1.00 87.88 346 ASP A C 1
ATOM 2576 O O . ASP A 1 346 ? -23.626 -0.930 18.672 1.00 87.88 346 ASP A O 1
ATOM 2580 N N . GLY A 1 347 ? -23.174 1.250 18.516 1.00 92.56 347 GLY A N 1
ATOM 2581 C CA . GLY A 1 347 ? -24.351 1.586 17.718 1.00 92.56 347 GLY A CA 1
ATOM 2582 C C . GLY A 1 347 ? -24.048 1.463 16.232 1.00 92.56 347 GLY A C 1
ATOM 2583 O O . GLY A 1 347 ? -22.941 1.776 15.799 1.00 92.56 347 GLY A O 1
ATOM 2584 N N . LEU A 1 348 ? -25.022 1.015 15.447 1.00 94.88 348 LEU A N 1
ATOM 2585 C CA . LEU A 1 348 ? -24.925 0.960 13.994 1.00 94.88 348 LEU A CA 1
ATOM 2586 C C . LEU A 1 348 ? -26.242 1.407 13.356 1.00 94.88 348 LEU A C 1
ATOM 2588 O O . LEU A 1 348 ? -27.284 0.799 13.606 1.00 94.88 348 LEU A O 1
ATOM 2592 N N . ALA A 1 349 ? -26.150 2.414 12.489 1.00 96.81 349 ALA A N 1
ATOM 2593 C CA . ALA A 1 349 ? -27.189 2.845 11.560 1.00 96.81 349 ALA A CA 1
ATOM 2594 C C . ALA A 1 349 ? -26.660 2.845 10.114 1.00 96.81 349 ALA A C 1
ATOM 2596 O O . ALA A 1 349 ? -25.460 3.033 9.880 1.00 96.81 349 ALA A O 1
ATOM 2597 N N . VAL A 1 350 ? -27.554 2.666 9.135 1.00 97.38 350 VAL A N 1
ATOM 2598 C CA . VAL A 1 350 ? -27.232 2.814 7.703 1.00 97.38 350 VAL A CA 1
ATOM 2599 C C . VAL A 1 350 ? -28.283 3.676 7.008 1.00 97.38 350 VAL A C 1
ATOM 2601 O O . VAL A 1 350 ? -29.405 3.235 6.759 1.00 97.38 350 VAL A O 1
ATOM 2604 N N . VAL A 1 351 ? -27.882 4.888 6.642 1.00 97.50 351 VAL A N 1
ATOM 2605 C CA . VAL A 1 351 ? -28.642 5.844 5.836 1.00 97.50 351 VAL A CA 1
ATOM 2606 C C . VAL A 1 351 ? -28.247 5.657 4.371 1.00 97.50 351 VAL A C 1
ATOM 2608 O O . VAL A 1 351 ? -27.062 5.603 4.044 1.00 97.50 351 VAL A O 1
ATOM 2611 N N . ALA A 1 352 ? -29.227 5.538 3.477 1.00 96.00 352 ALA A N 1
ATOM 2612 C CA . ALA A 1 352 ? -28.996 5.458 2.035 1.00 96.00 352 ALA A CA 1
ATOM 2613 C C . ALA A 1 352 ? -29.795 6.556 1.332 1.00 96.00 352 ALA A C 1
ATOM 2615 O O . ALA A 1 352 ? -30.983 6.706 1.613 1.00 96.00 352 ALA A O 1
ATOM 2616 N N . TYR A 1 353 ? -29.154 7.314 0.439 1.00 96.06 353 TYR A N 1
ATOM 2617 C CA . TYR A 1 353 ? -29.744 8.537 -0.112 1.00 96.06 353 TYR A CA 1
ATOM 2618 C C . TYR A 1 353 ? -29.486 8.736 -1.616 1.00 96.06 353 TYR A C 1
ATOM 2620 O O . TYR A 1 353 ? -28.500 8.250 -2.175 1.00 96.06 353 TYR A O 1
ATOM 2628 N N . ASN A 1 354 ? -30.396 9.466 -2.260 1.00 92.31 354 ASN A N 1
ATOM 2629 C CA . ASN A 1 354 ? -30.290 9.999 -3.624 1.00 92.31 354 ASN A CA 1
ATOM 2630 C C . ASN A 1 354 ? -30.754 11.470 -3.606 1.00 92.31 354 ASN A C 1
ATOM 2632 O O . ASN A 1 354 ? -30.086 12.278 -2.972 1.00 92.31 354 ASN A O 1
ATOM 2636 N N . GLU A 1 355 ? -31.878 11.843 -4.233 1.00 90.31 355 GLU A N 1
ATOM 2637 C CA . GLU A 1 355 ? -32.570 13.122 -3.966 1.00 90.31 355 GLU A CA 1
ATOM 2638 C C . GLU A 1 355 ? -33.317 13.174 -2.625 1.00 90.31 355 GLU A C 1
ATOM 2640 O O . GLU A 1 355 ? -33.809 14.234 -2.262 1.00 90.31 355 GLU A O 1
ATOM 2645 N N . ASP A 1 356 ? -33.445 12.035 -1.948 1.00 91.25 356 ASP A N 1
ATOM 2646 C CA . ASP A 1 356 ? -34.106 11.852 -0.660 1.00 91.25 356 ASP A CA 1
ATOM 2647 C C . ASP A 1 356 ? -33.497 10.646 0.083 1.00 91.25 356 ASP A C 1
ATOM 2649 O O . ASP A 1 356 ? -32.740 9.858 -0.498 1.00 91.25 356 ASP A O 1
ATOM 2653 N N . VAL A 1 357 ? -33.831 10.472 1.368 1.00 93.62 357 VAL A N 1
ATOM 2654 C CA . VAL A 1 357 ? -33.511 9.245 2.122 1.00 93.62 357 VAL A CA 1
ATOM 2655 C C . VAL A 1 357 ? -34.511 8.151 1.747 1.00 93.62 357 VAL A C 1
ATOM 2657 O O . VAL A 1 357 ? -35.619 8.055 2.281 1.00 93.62 357 VAL A O 1
ATOM 2660 N N . SER A 1 358 ? -34.123 7.333 0.774 1.00 88.19 358 SER A N 1
ATOM 2661 C CA . SER A 1 358 ? -34.959 6.281 0.203 1.00 88.19 358 SER A CA 1
ATOM 2662 C C . SER A 1 358 ? -34.075 5.128 -0.285 1.00 88.19 358 SER A C 1
ATOM 2664 O O . SER A 1 358 ? -33.224 5.351 -1.149 1.00 88.19 358 SER A O 1
ATOM 2666 N N . PRO A 1 359 ? -34.237 3.878 0.196 1.00 92.12 359 PRO A N 1
ATOM 2667 C CA . PRO A 1 359 ? -35.258 3.395 1.132 1.00 92.12 359 PRO A CA 1
ATOM 2668 C C . PRO A 1 359 ? -35.099 3.949 2.566 1.00 92.12 359 PRO A C 1
ATOM 2670 O O . PRO A 1 359 ? -34.058 4.522 2.876 1.00 92.12 359 PRO A O 1
ATOM 2673 N N . PRO A 1 360 ? -36.109 3.760 3.446 1.00 95.56 360 PRO A N 1
ATOM 2674 C CA . PRO A 1 360 ? -36.006 4.124 4.859 1.00 95.56 360 PRO A CA 1
ATOM 2675 C C . PRO A 1 360 ? -34.771 3.492 5.519 1.00 95.56 360 PRO A C 1
ATOM 2677 O O . PRO A 1 360 ? -34.470 2.333 5.204 1.00 95.56 360 PRO A O 1
ATOM 2680 N N . PRO A 1 361 ? -34.088 4.216 6.423 1.00 95.88 361 PRO A N 1
ATOM 2681 C CA . PRO A 1 361 ? -32.798 3.816 6.968 1.00 95.88 361 PRO A CA 1
ATOM 268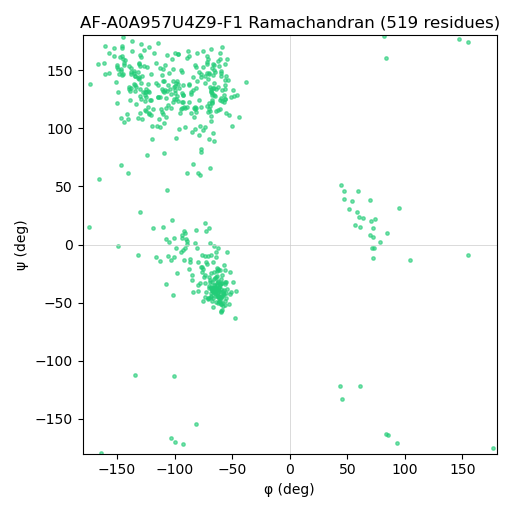2 C C . PRO A 1 361 ? -32.857 2.496 7.745 1.00 95.88 361 PRO A C 1
ATOM 2684 O O . PRO A 1 361 ? -33.890 2.075 8.270 1.00 95.88 361 PRO A O 1
ATOM 2687 N N . PHE A 1 362 ? -31.697 1.852 7.866 1.00 96.44 362 PHE A N 1
ATOM 2688 C CA . PHE A 1 362 ? -31.476 0.871 8.918 1.00 96.44 362 PHE A CA 1
ATOM 2689 C C . PHE A 1 362 ? -31.262 1.641 10.227 1.00 96.44 362 PHE A C 1
ATOM 2691 O O . PHE A 1 362 ? -30.168 2.163 10.452 1.00 96.44 362 PHE A O 1
ATOM 2698 N N . ASP A 1 363 ? -32.320 1.744 11.033 1.00 96.25 363 ASP A N 1
ATOM 2699 C CA . ASP A 1 363 ? -32.343 2.531 12.271 1.00 96.25 363 ASP A CA 1
ATOM 2700 C C . ASP A 1 363 ? -31.223 2.154 13.254 1.00 96.25 363 ASP A C 1
ATOM 2702 O O . ASP A 1 363 ? -30.876 0.979 13.416 1.00 96.25 363 ASP A O 1
ATOM 2706 N N . MET A 1 364 ? -30.718 3.161 13.970 1.00 96.06 364 MET A N 1
ATOM 2707 C CA . MET A 1 364 ? -29.676 3.043 14.985 1.00 96.06 364 MET A CA 1
ATOM 2708 C C . MET A 1 364 ? -30.019 1.978 16.029 1.00 96.06 364 MET A C 1
ATOM 2710 O O . MET A 1 364 ? -30.902 2.141 16.875 1.00 96.06 364 MET A O 1
ATOM 2714 N N . THR A 1 365 ? -29.260 0.885 16.013 1.00 94.81 365 THR A N 1
ATOM 2715 C CA . THR A 1 365 ? -29.401 -0.217 16.967 1.00 94.81 365 THR A CA 1
ATOM 2716 C C . THR A 1 365 ? -28.051 -0.623 17.538 1.00 94.81 365 THR A C 1
ATOM 2718 O O . THR A 1 365 ? -27.023 -0.576 16.866 1.00 94.81 365 THR A O 1
ATOM 2721 N N . SER A 1 366 ? -28.056 -1.085 18.789 1.00 92.62 366 SER A N 1
ATOM 2722 C CA . SER A 1 366 ? -26.865 -1.670 19.402 1.00 92.62 366 SER A CA 1
ATOM 2723 C C . SER A 1 366 ? -26.506 -2.995 18.720 1.00 92.62 366 SER A C 1
ATOM 2725 O O . SER A 1 366 ? -27.353 -3.878 18.537 1.00 92.62 366 SER A O 1
ATOM 2727 N N . VAL A 1 367 ? -25.242 -3.132 18.334 1.00 90.31 367 VAL A N 1
ATOM 2728 C CA . VAL A 1 367 ? -24.687 -4.272 17.615 1.00 90.31 367 VAL A CA 1
ATOM 2729 C C . VAL A 1 367 ? -24.601 -5.480 18.540 1.00 90.31 367 VAL A C 1
ATOM 2731 O O . VAL A 1 367 ? -23.897 -5.491 19.552 1.00 90.31 367 VAL A O 1
ATOM 2734 N N . THR A 1 368 ? -25.302 -6.545 18.162 1.00 86.38 368 THR A N 1
ATOM 2735 C CA . THR A 1 368 ? -25.327 -7.816 18.890 1.00 86.38 368 THR A CA 1
ATOM 2736 C C . THR A 1 368 ? -25.046 -8.991 17.952 1.00 86.38 368 THR A C 1
ATOM 2738 O O . THR A 1 368 ? -25.107 -8.871 16.729 1.00 86.38 368 THR A O 1
ATOM 2741 N N . THR A 1 369 ? -24.669 -10.132 18.535 1.00 80.44 369 THR A N 1
ATOM 2742 C CA . THR A 1 369 ? -24.475 -11.402 17.808 1.00 80.44 369 THR A CA 1
ATOM 2743 C C . THR A 1 369 ? -25.788 -12.177 17.647 1.00 80.44 369 THR A C 1
ATOM 2745 O O . THR A 1 369 ? -25.927 -12.977 16.726 1.00 80.44 369 THR A O 1
ATOM 2748 N N . VAL A 1 370 ? -26.749 -11.968 18.553 1.00 77.75 370 VAL A N 1
ATOM 2749 C CA . VAL A 1 370 ? -28.110 -12.515 18.480 1.00 77.75 370 VAL A CA 1
ATOM 2750 C C . VAL A 1 370 ? -29.077 -11.430 18.982 1.00 77.75 370 VAL A C 1
ATOM 2752 O O . VAL A 1 370 ? -29.045 -11.142 20.181 1.00 77.75 370 VAL A O 1
ATOM 2755 N N . PRO A 1 371 ? -29.941 -10.849 18.124 1.00 83.88 371 PRO A N 1
ATOM 2756 C CA . PRO A 1 371 ? -30.026 -11.061 16.670 1.00 83.88 371 PRO A CA 1
ATOM 2757 C C . PRO A 1 371 ? -28.729 -10.675 15.937 1.00 83.88 371 PRO A C 1
ATOM 2759 O O . PRO A 1 371 ? -27.924 -9.917 16.464 1.00 83.88 371 PRO A O 1
ATOM 2762 N N . ASP A 1 372 ? -28.518 -11.194 14.725 1.00 89.94 372 ASP A N 1
ATOM 2763 C CA . ASP A 1 372 ? -27.344 -10.842 13.913 1.00 89.94 372 ASP A CA 1
ATOM 2764 C C . ASP A 1 372 ? -27.529 -9.461 13.261 1.00 89.94 372 ASP A C 1
ATOM 2766 O O . ASP A 1 372 ? -27.948 -9.328 12.111 1.00 89.94 372 ASP A O 1
ATOM 2770 N N . VAL A 1 373 ? -27.245 -8.412 14.036 1.00 92.81 373 VAL A N 1
ATOM 2771 C CA . VAL A 1 373 ? -27.360 -7.014 13.593 1.00 92.81 373 VAL A CA 1
ATOM 2772 C C . VAL A 1 373 ? -26.427 -6.730 12.413 1.00 92.81 373 VAL A C 1
ATOM 2774 O O . VAL A 1 373 ? -26.819 -6.029 11.481 1.00 92.81 373 VAL A O 1
ATOM 2777 N N . ARG A 1 374 ? -25.222 -7.319 12.411 1.00 89.88 374 ARG A N 1
ATOM 2778 C CA . ARG A 1 374 ? -24.245 -7.140 11.327 1.00 89.88 374 ARG A CA 1
ATOM 2779 C C . ARG A 1 374 ? -24.723 -7.800 10.036 1.00 89.88 374 ARG A C 1
ATOM 2781 O O . ARG A 1 374 ? -24.634 -7.182 8.981 1.00 89.88 374 ARG A O 1
ATOM 2788 N N . GLY A 1 375 ? -25.258 -9.020 10.108 1.00 90.75 375 GLY A N 1
ATOM 2789 C CA . GLY A 1 375 ? -25.894 -9.692 8.972 1.00 90.75 375 GLY A CA 1
ATOM 2790 C C . GLY A 1 375 ? -27.023 -8.849 8.375 1.00 90.75 375 GLY A C 1
ATOM 2791 O O . GLY A 1 375 ? -26.981 -8.522 7.191 1.00 90.75 375 GLY A O 1
ATOM 2792 N N . ASN A 1 376 ? -27.957 -8.388 9.213 1.00 94.06 376 ASN A N 1
ATOM 2793 C CA . ASN A 1 376 ? -29.091 -7.570 8.773 1.00 94.06 376 ASN A CA 1
ATOM 2794 C C . ASN A 1 376 ? -28.653 -6.257 8.087 1.00 94.06 376 ASN A C 1
ATOM 2796 O O . ASN A 1 376 ? -29.181 -5.909 7.031 1.00 94.06 376 ASN A O 1
ATOM 2800 N N . ALA A 1 377 ? -27.670 -5.544 8.649 1.00 94.12 377 ALA A N 1
ATOM 2801 C CA . ALA A 1 377 ? -27.144 -4.312 8.056 1.00 94.12 377 ALA A CA 1
ATOM 2802 C C . ALA A 1 377 ? -26.417 -4.571 6.720 1.00 94.12 377 ALA A C 1
ATOM 2804 O O . ALA A 1 377 ? -26.561 -3.801 5.770 1.00 94.12 377 ALA A O 1
ATOM 2805 N N . LYS A 1 378 ? -25.681 -5.685 6.595 1.00 92.88 378 LYS A N 1
ATOM 2806 C CA . LYS A 1 378 ? -25.052 -6.090 5.324 1.00 92.88 378 LYS A CA 1
ATOM 2807 C C . LYS A 1 378 ? -26.072 -6.454 4.251 1.00 92.88 378 LYS A C 1
ATOM 2809 O O . LYS A 1 378 ? -25.843 -6.121 3.089 1.00 92.88 378 LYS A O 1
ATOM 2814 N N . ASP A 1 379 ? -27.168 -7.112 4.621 1.00 94.62 379 ASP A N 1
ATOM 2815 C CA . ASP A 1 379 ? -28.255 -7.450 3.699 1.00 94.62 379 ASP A CA 1
ATOM 2816 C C . ASP A 1 379 ? -28.976 -6.184 3.208 1.00 94.62 379 ASP A C 1
ATOM 2818 O O . ASP A 1 379 ? -29.234 -6.053 2.008 1.00 94.62 379 ASP A O 1
ATOM 2822 N N . TYR A 1 380 ? -29.198 -5.204 4.095 1.00 96.56 380 TYR A N 1
ATOM 2823 C CA . TYR A 1 380 ? -29.693 -3.870 3.733 1.00 96.56 380 TYR A CA 1
ATOM 2824 C C . TYR A 1 380 ? -28.763 -3.175 2.720 1.00 96.56 380 TYR A C 1
ATOM 2826 O O . TYR A 1 380 ? -29.199 -2.821 1.622 1.00 96.56 380 TYR A O 1
ATOM 2834 N N . ILE A 1 381 ? -27.460 -3.080 3.022 1.00 93.25 381 ILE A N 1
ATOM 2835 C CA . ILE A 1 381 ? -26.443 -2.501 2.121 1.00 93.25 381 ILE A CA 1
ATOM 2836 C C . ILE A 1 381 ? -26.400 -3.247 0.776 1.00 93.25 381 ILE A C 1
ATOM 2838 O O . ILE A 1 381 ? -26.324 -2.635 -0.292 1.00 93.25 381 ILE A O 1
ATOM 2842 N N . GLN A 1 382 ? -26.477 -4.580 0.791 1.00 91.88 382 GLN A N 1
ATOM 2843 C CA . GLN A 1 382 ? -26.473 -5.388 -0.427 1.00 91.88 382 GLN A CA 1
ATOM 2844 C C . GLN A 1 382 ? -27.696 -5.109 -1.315 1.00 91.88 382 GLN A C 1
ATOM 2846 O O . GLN A 1 382 ? -27.555 -5.144 -2.543 1.00 91.88 382 GLN A O 1
ATOM 2851 N N . GLY A 1 383 ? -28.851 -4.794 -0.722 1.00 92.81 383 GLY A N 1
ATOM 2852 C CA . GLY A 1 383 ? -30.101 -4.480 -1.416 1.00 92.81 383 GLY A CA 1
ATOM 2853 C C . GLY A 1 383 ? -30.147 -3.121 -2.128 1.00 92.81 383 GLY A C 1
ATOM 2854 O O . GLY A 1 383 ? -30.995 -2.940 -3.001 1.00 92.81 383 GLY A O 1
ATOM 2855 N N . LEU A 1 384 ? -29.241 -2.185 -1.816 1.00 93.69 384 LEU A N 1
ATOM 2856 C CA . LEU A 1 384 ? -29.235 -0.844 -2.422 1.00 93.69 384 LEU A CA 1
ATOM 2857 C C . LEU A 1 384 ? -29.068 -0.903 -3.954 1.00 93.69 384 LEU A C 1
ATOM 2859 O O . LEU A 1 384 ? -28.378 -1.767 -4.493 1.00 93.69 384 LEU A O 1
ATOM 2863 N N . THR A 1 385 ? -29.664 0.031 -4.687 1.00 92.25 385 THR A N 1
ATOM 2864 C CA . THR A 1 385 ? -29.506 0.159 -6.151 1.00 92.25 385 THR A CA 1
ATOM 2865 C C . THR A 1 385 ? -29.173 1.603 -6.498 1.00 92.25 385 THR A C 1
ATOM 2867 O O . THR A 1 385 ? -29.480 2.479 -5.702 1.00 92.25 385 THR A O 1
ATOM 2870 N N . ALA A 1 386 ? -28.538 1.866 -7.640 1.00 92.12 386 ALA A N 1
ATOM 2871 C CA . ALA A 1 386 ? -28.229 3.231 -8.070 1.00 92.12 386 ALA A CA 1
ATOM 2872 C C . ALA A 1 386 ? -29.420 3.848 -8.826 1.00 92.12 386 ALA A C 1
ATOM 2874 O O . ALA A 1 386 ? -29.946 3.223 -9.750 1.00 92.12 386 ALA A O 1
ATOM 2875 N N . SER A 1 387 ? -29.854 5.055 -8.458 1.00 90.50 387 SER A N 1
ATOM 2876 C CA . SER A 1 387 ? -30.866 5.832 -9.189 1.00 90.50 387 SER A CA 1
ATOM 2877 C C . SER A 1 387 ? -30.921 7.283 -8.721 1.00 90.50 387 SER A C 1
ATOM 2879 O O . SER A 1 387 ? -30.715 7.539 -7.542 1.00 90.50 387 SER A O 1
ATOM 2881 N N . GLY A 1 388 ? -31.396 8.182 -9.582 1.00 90.62 388 GLY A N 1
ATOM 2882 C CA . GLY A 1 388 ? -31.802 9.523 -9.157 1.00 90.62 388 GLY A CA 1
ATOM 2883 C C . GLY A 1 388 ? -30.650 10.519 -9.061 1.00 90.62 388 GLY A C 1
ATOM 2884 O O . GLY A 1 388 ? -29.583 10.311 -9.646 1.00 90.62 388 GLY A O 1
ATOM 2885 N N . PHE A 1 389 ? -30.918 11.615 -8.364 1.00 90.81 389 PHE A N 1
ATOM 2886 C CA . PHE A 1 389 ? -30.016 12.744 -8.140 1.00 90.81 389 PHE A CA 1
ATOM 2887 C C . PHE A 1 389 ? -29.233 12.573 -6.825 1.00 90.81 389 PHE A C 1
ATOM 2889 O O . PHE A 1 389 ? -29.270 11.501 -6.221 1.00 90.81 389 PHE A O 1
ATOM 2896 N N . THR A 1 390 ? -28.498 13.604 -6.399 1.00 91.75 390 THR A N 1
ATOM 2897 C CA . THR A 1 390 ? -27.596 13.541 -5.235 1.00 91.75 390 THR A CA 1
ATOM 2898 C C . THR A 1 390 ? -27.852 14.712 -4.283 1.00 91.75 390 THR A C 1
ATOM 2900 O O . THR A 1 390 ? -27.576 15.860 -4.633 1.00 91.75 390 THR A O 1
ATOM 2903 N N . SER A 1 391 ? -28.355 14.424 -3.082 1.00 94.94 391 SER A N 1
ATOM 2904 C CA . SER A 1 391 ? -28.551 15.351 -1.962 1.00 94.94 391 SER A CA 1
ATOM 2905 C C . SER A 1 391 ? -27.726 14.878 -0.764 1.00 94.94 391 SER A C 1
ATOM 2907 O O . SER A 1 391 ? -28.170 14.081 0.060 1.00 94.94 391 SER A O 1
ATOM 2909 N N . ILE A 1 392 ? -26.486 15.368 -0.671 1.00 93.25 392 ILE A N 1
ATOM 2910 C CA . ILE A 1 392 ? -25.601 15.058 0.465 1.00 93.25 392 ILE A CA 1
ATOM 2911 C C . ILE A 1 392 ? -26.179 15.630 1.771 1.00 93.25 392 ILE A C 1
ATOM 2913 O O . ILE A 1 392 ? -25.971 15.053 2.838 1.00 93.25 392 ILE A O 1
ATOM 2917 N N . GLY A 1 393 ? -26.941 16.729 1.682 1.00 94.50 393 GLY A N 1
ATOM 2918 C CA . GLY A 1 393 ? -27.619 17.342 2.819 1.00 94.50 393 GLY A CA 1
ATOM 2919 C C . GLY A 1 393 ? -28.595 16.388 3.503 1.00 94.50 393 GLY A C 1
ATOM 2920 O O . GLY A 1 393 ? -28.404 16.098 4.678 1.00 94.50 393 GLY A O 1
ATOM 2921 N N . ASP A 1 394 ? -29.568 15.833 2.772 1.00 94.69 394 ASP A N 1
ATOM 2922 C CA . ASP A 1 394 ? -30.583 14.936 3.352 1.00 94.69 394 ASP A CA 1
ATOM 2923 C C . ASP A 1 394 ? -29.958 13.668 3.965 1.00 94.69 394 ASP A C 1
ATOM 2925 O O . ASP A 1 394 ? -30.381 13.208 5.025 1.00 94.69 394 ASP A O 1
ATOM 2929 N N . GLY A 1 395 ? -28.904 13.124 3.341 1.00 95.69 395 GLY A N 1
ATOM 2930 C CA . GLY A 1 395 ? -28.175 11.971 3.878 1.00 95.69 395 GLY A CA 1
ATOM 2931 C C . GLY A 1 395 ? -27.437 12.256 5.195 1.00 95.69 395 GLY A C 1
ATOM 2932 O O . GLY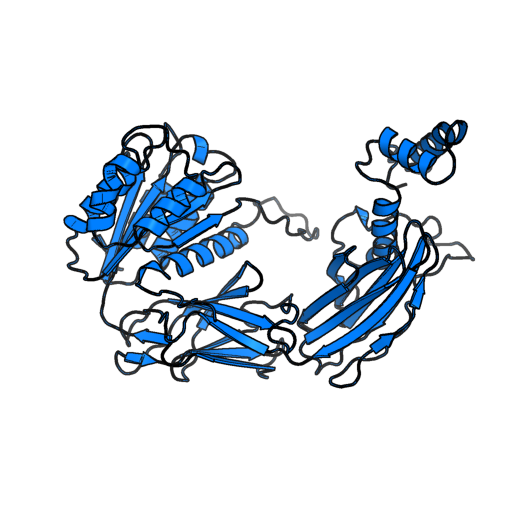 A 1 395 ? -27.348 11.373 6.050 1.00 95.69 395 GLY A O 1
ATOM 2933 N N . LEU A 1 396 ? -26.907 13.471 5.376 1.00 95.88 396 LEU A N 1
ATOM 2934 C CA . LEU A 1 396 ? -26.226 13.880 6.609 1.00 95.88 396 LEU A CA 1
ATOM 2935 C C . LEU A 1 396 ? -27.192 14.387 7.692 1.00 95.88 396 LEU A C 1
ATOM 2937 O O . LEU A 1 396 ? -26.907 14.190 8.871 1.00 95.88 396 LEU A O 1
ATOM 2941 N N . ASP A 1 397 ? -28.321 14.990 7.319 1.00 96.31 397 ASP A N 1
ATOM 2942 C CA . ASP A 1 397 ? -29.376 15.430 8.246 1.00 96.31 397 ASP A CA 1
ATOM 2943 C C . ASP A 1 397 ? -29.999 14.221 8.966 1.00 96.31 397 ASP A C 1
ATOM 2945 O O . ASP A 1 397 ? -29.988 14.135 10.194 1.00 96.31 397 ASP A O 1
ATOM 2949 N N . GLU A 1 398 ? -30.380 13.185 8.210 1.00 97.31 398 GLU A N 1
ATOM 2950 C CA . GLU A 1 398 ? -30.834 11.909 8.780 1.00 97.31 398 GLU A CA 1
ATOM 2951 C C . GLU A 1 398 ? -29.748 11.250 9.652 1.00 97.31 398 GLU A C 1
ATOM 2953 O O . GLU A 1 398 ? -30.060 10.629 10.665 1.00 97.31 398 GLU A O 1
ATOM 2958 N N . ALA A 1 399 ? -28.457 11.412 9.335 1.00 95.62 399 ALA A N 1
ATOM 2959 C CA . ALA A 1 399 ? -27.391 10.901 10.199 1.00 95.62 399 ALA A CA 1
ATOM 2960 C C . ALA A 1 399 ? -27.349 11.603 11.572 1.00 95.62 399 ALA A C 1
ATOM 2962 O O . ALA A 1 399 ? -27.090 10.948 12.589 1.00 95.62 399 ALA A O 1
ATOM 2963 N N . VAL A 1 400 ? -27.656 12.906 11.620 1.00 95.75 400 VAL A N 1
ATOM 2964 C CA . VAL A 1 400 ? -27.823 13.664 12.871 1.00 95.75 400 VAL A CA 1
ATOM 2965 C C . VAL A 1 400 ? -29.052 13.192 13.642 1.00 95.75 400 VAL A C 1
ATOM 2967 O O . VAL A 1 400 ? -28.965 13.050 14.865 1.00 95.75 400 VAL A O 1
ATOM 2970 N N . ASP A 1 401 ? -30.160 12.882 12.968 1.00 96.19 401 ASP A N 1
ATOM 2971 C CA . ASP A 1 401 ? -31.361 12.335 13.610 1.00 96.19 401 ASP A CA 1
ATOM 2972 C C . ASP A 1 401 ? -31.112 10.929 14.184 1.00 96.19 401 ASP A C 1
ATOM 2974 O O . ASP A 1 401 ? -31.386 10.688 15.363 1.00 96.19 401 ASP A O 1
ATOM 2978 N N . GLN A 1 402 ? -30.478 10.028 13.426 1.00 96.12 402 GLN A N 1
ATOM 2979 C CA . GLN A 1 402 ? -30.096 8.682 13.885 1.00 96.12 402 GLN A CA 1
ATOM 2980 C C . GLN A 1 402 ? -29.160 8.717 15.105 1.00 96.12 402 GLN A C 1
ATOM 2982 O O . GLN A 1 402 ? -29.248 7.857 15.988 1.00 96.12 402 GLN A O 1
ATOM 2987 N N . ARG A 1 403 ? -28.288 9.729 15.212 1.00 93.44 403 ARG A N 1
ATOM 2988 C CA . ARG A 1 403 ? -27.473 9.961 16.414 1.00 93.44 403 ARG A CA 1
ATOM 2989 C C . ARG A 1 403 ? -28.284 10.561 17.561 1.00 93.44 403 ARG A C 1
ATOM 2991 O O . ARG A 1 403 ? -28.189 10.080 18.688 1.00 93.44 403 ARG A O 1
ATOM 2998 N N . THR A 1 404 ? -29.057 11.610 17.297 1.00 92.38 404 THR A N 1
ATOM 2999 C CA . THR A 1 404 ? -29.835 12.353 18.306 1.00 92.38 404 THR A CA 1
ATOM 3000 C C . THR A 1 404 ? -30.898 11.478 18.968 1.00 92.38 404 THR A C 1
ATOM 3002 O O . THR A 1 404 ? -31.152 11.602 20.167 1.00 92.38 404 THR A O 1
ATOM 3005 N N . LEU A 1 405 ? -31.488 10.559 18.204 1.00 92.56 405 LEU A N 1
ATOM 3006 C CA . LEU A 1 405 ? -32.500 9.603 18.648 1.00 92.56 405 LEU A CA 1
ATOM 3007 C C . LEU A 1 405 ? -31.908 8.247 19.080 1.00 92.56 405 LEU A C 1
ATOM 3009 O O . LEU A 1 405 ? -32.667 7.328 19.399 1.00 92.56 405 LEU A O 1
ATOM 3013 N N . SER A 1 406 ? -30.575 8.113 19.118 1.00 91.88 406 SER A N 1
ATOM 3014 C CA . SER A 1 406 ? -29.887 6.844 19.380 1.00 91.88 406 SER A CA 1
ATOM 3015 C C . SER A 1 406 ? -30.308 6.196 20.711 1.00 91.88 406 SER A C 1
ATOM 3017 O O . SER A 1 406 ? -30.172 6.806 21.780 1.00 91.88 406 SER A O 1
ATOM 3019 N N . PRO A 1 407 ? -30.760 4.925 20.702 1.00 90.56 407 PRO A N 1
ATOM 3020 C CA . PRO A 1 407 ? -31.152 4.209 21.912 1.00 90.56 407 PRO A CA 1
ATOM 3021 C C . PRO A 1 407 ? -29.963 3.624 22.695 1.00 90.56 407 PRO A C 1
ATOM 3023 O O . PRO A 1 407 ? -30.179 3.007 23.740 1.00 90.56 407 PRO A O 1
ATOM 3026 N N . THR A 1 408 ? -28.723 3.751 22.205 1.00 87.62 408 THR A N 1
ATOM 3027 C CA . THR A 1 408 ? -27.545 3.086 22.796 1.00 87.62 408 THR A CA 1
ATOM 3028 C C . THR A 1 408 ? -27.027 3.789 24.051 1.00 87.62 408 THR A C 1
ATOM 3030 O O . THR A 1 408 ? -26.532 3.134 24.967 1.00 87.62 408 THR A O 1
ATOM 3033 N N . GLY A 1 409 ? -27.145 5.121 24.106 1.00 83.06 409 GLY A N 1
ATOM 3034 C CA . GLY A 1 409 ? -26.517 5.954 25.135 1.00 83.06 409 GLY A CA 1
ATOM 3035 C C . GLY A 1 409 ? -24.993 6.092 24.995 1.00 83.06 409 GLY A C 1
ATOM 3036 O O . GLY A 1 409 ? -24.340 6.528 25.945 1.00 83.06 409 GLY A O 1
ATOM 3037 N N . ASN A 1 410 ? -24.418 5.724 23.845 1.00 86.38 410 ASN A N 1
ATOM 3038 C CA . ASN A 1 410 ? -22.971 5.731 23.633 1.00 86.38 410 ASN A CA 1
ATOM 3039 C C . ASN A 1 410 ? -22.391 7.163 23.638 1.00 86.38 410 ASN A C 1
ATOM 3041 O O . ASN A 1 410 ? -22.946 8.060 22.990 1.00 86.38 410 ASN A O 1
ATOM 3045 N N . PRO A 1 411 ? -21.270 7.416 24.343 1.00 82.50 411 PRO A N 1
ATOM 3046 C CA . PRO A 1 411 ? -20.712 8.762 24.484 1.00 82.50 411 PRO A CA 1
ATOM 3047 C C . PRO A 1 411 ? -19.977 9.263 23.233 1.00 82.50 411 PRO A C 1
ATOM 3049 O O . PRO A 1 411 ? -19.862 10.472 23.057 1.00 82.50 411 PRO A O 1
ATOM 3052 N N . ILE A 1 412 ? -19.498 8.360 22.373 1.00 84.62 412 ILE A N 1
ATOM 3053 C CA . ILE A 1 412 ? -18.711 8.661 21.166 1.00 84.62 412 ILE A CA 1
ATOM 3054 C C . ILE A 1 412 ? -19.564 8.352 19.926 1.00 84.62 412 ILE A C 1
ATOM 3056 O O . ILE A 1 412 ? -20.423 7.470 19.974 1.00 84.62 412 ILE A O 1
ATOM 3060 N N . CYS A 1 413 ? -19.335 9.058 18.820 1.00 86.69 413 CYS A N 1
ATOM 3061 C CA . CYS A 1 413 ? -19.990 8.807 17.537 1.00 86.69 413 CYS A CA 1
ATOM 3062 C C . CYS A 1 413 ? -19.067 9.068 16.342 1.00 86.69 413 CYS A C 1
ATOM 3064 O O . CYS A 1 413 ? -18.082 9.790 16.462 1.00 86.69 413 CYS A O 1
ATOM 3066 N N . SER A 1 414 ? -19.407 8.480 15.196 1.00 86.88 414 SER A N 1
ATOM 3067 C CA . SER A 1 414 ? -18.649 8.552 13.944 1.00 86.88 414 SER A CA 1
ATOM 3068 C C . SER A 1 414 ? -19.599 8.470 12.749 1.00 86.88 414 SER A C 1
ATOM 3070 O O . SER A 1 414 ? -20.451 7.577 12.699 1.00 86.88 414 SER A O 1
ATOM 3072 N N . TYR A 1 415 ? -19.457 9.382 11.785 1.00 89.62 415 TYR A N 1
ATOM 3073 C CA . TYR A 1 415 ? -20.194 9.342 10.519 1.00 89.62 415 TYR A CA 1
ATOM 3074 C C . TYR A 1 415 ? -19.246 8.987 9.370 1.00 89.62 415 TYR A C 1
ATOM 3076 O O . TYR A 1 415 ? -18.118 9.480 9.307 1.00 89.62 415 TYR A O 1
ATOM 3084 N N . VAL A 1 416 ? -19.705 8.163 8.427 1.00 89.62 416 VAL A N 1
ATOM 3085 C CA . VAL A 1 416 ? -18.931 7.790 7.234 1.00 89.62 416 VAL A CA 1
ATOM 3086 C C . VAL A 1 416 ? -19.763 8.029 5.981 1.00 89.62 416 VAL A C 1
ATOM 3088 O O . VAL A 1 416 ? -20.711 7.295 5.711 1.00 89.62 416 VAL A O 1
ATOM 3091 N N . LEU A 1 417 ? -19.388 9.057 5.223 1.00 91.62 417 LEU A N 1
ATOM 3092 C CA . LEU A 1 417 ? -20.039 9.503 3.998 1.00 91.62 417 LEU A CA 1
ATOM 3093 C C . LEU A 1 417 ? -19.366 8.887 2.768 1.00 91.62 417 LEU A C 1
ATOM 3095 O O . LEU A 1 417 ? -18.201 9.167 2.482 1.00 91.62 417 LEU A O 1
ATOM 3099 N N . LEU A 1 418 ? -20.121 8.077 2.026 1.00 91.06 418 LEU A N 1
ATOM 3100 C CA . LEU A 1 418 ? -19.691 7.405 0.799 1.00 91.06 418 LEU A CA 1
ATOM 3101 C C . LEU A 1 418 ? -20.408 8.023 -0.382 1.00 91.06 418 LEU A C 1
ATOM 3103 O O . LEU A 1 418 ? -21.617 7.861 -0.477 1.00 91.06 418 LEU A O 1
ATOM 3107 N N . SER A 1 419 ? -19.690 8.724 -1.255 1.00 89.88 419 SER A N 1
ATOM 3108 C CA . SER A 1 419 ? -20.279 9.464 -2.378 1.00 89.88 419 SER A CA 1
ATOM 3109 C C . SER A 1 419 ? -19.251 9.686 -3.485 1.00 89.88 419 SER A C 1
ATOM 3111 O O . SER A 1 419 ? -18.052 9.554 -3.251 1.00 89.88 419 SER A O 1
ATOM 3113 N N . ASP A 1 420 ? -19.685 10.053 -4.689 1.00 81.75 420 ASP A N 1
ATOM 3114 C CA . ASP A 1 420 ? -18.804 10.722 -5.653 1.00 81.75 420 ASP A CA 1
ATOM 3115 C C . ASP A 1 420 ? -18.869 12.260 -5.555 1.00 81.75 420 ASP A C 1
ATOM 3117 O O . ASP A 1 420 ? -18.308 12.969 -6.380 1.00 81.75 420 ASP A O 1
ATOM 3121 N N . GLY A 1 421 ? -19.483 12.803 -4.502 1.00 74.38 421 GLY A N 1
ATOM 3122 C CA . GLY A 1 421 ? -19.435 14.222 -4.147 1.00 74.38 421 GLY A CA 1
ATOM 3123 C C . GLY A 1 421 ? -20.263 15.138 -5.050 1.00 74.38 421 GLY A C 1
ATOM 3124 O O . GLY A 1 421 ? -20.327 16.334 -4.793 1.00 74.38 421 GLY A O 1
ATOM 3125 N N . MET A 1 422 ? -20.911 14.624 -6.098 1.00 82.38 422 MET A N 1
ATOM 3126 C CA . MET A 1 422 ? -21.598 15.454 -7.090 1.00 82.38 422 MET A CA 1
ATOM 3127 C C . MET A 1 422 ? -22.982 15.928 -6.613 1.00 82.38 422 MET A C 1
ATOM 3129 O O . MET A 1 422 ? -23.983 15.604 -7.247 1.00 82.38 422 MET A O 1
ATOM 3133 N N . GLU A 1 423 ? -23.073 16.693 -5.518 1.00 87.94 423 GLU A N 1
ATOM 3134 C CA . GLU A 1 423 ? -24.359 17.222 -5.035 1.00 87.94 423 GLU A CA 1
ATOM 3135 C C . GLU A 1 423 ? -25.071 18.067 -6.111 1.00 87.94 423 GLU A C 1
ATOM 3137 O O . GLU A 1 423 ? -24.492 18.943 -6.754 1.00 87.94 423 GLU A O 1
ATOM 3142 N N . ASN A 1 424 ? -26.341 17.753 -6.367 1.00 89.69 424 ASN A N 1
ATOM 3143 C CA . ASN A 1 424 ? -27.115 18.327 -7.472 1.00 89.69 424 ASN A CA 1
ATOM 3144 C C . ASN A 1 424 ? -28.630 18.439 -7.186 1.00 89.69 424 ASN A C 1
ATOM 3146 O O . ASN A 1 424 ? -29.362 19.001 -8.004 1.00 89.69 424 ASN A O 1
ATOM 3150 N N . SER A 1 425 ? -29.085 17.990 -6.011 1.00 92.06 425 SER A N 1
ATOM 3151 C CA . SER A 1 425 ? -30.419 18.237 -5.455 1.00 92.06 425 SER A CA 1
ATOM 3152 C C . SER A 1 425 ? -30.305 18.789 -4.034 1.00 92.06 425 SER A C 1
ATOM 3154 O O . SER A 1 425 ? -29.432 18.375 -3.277 1.00 92.06 425 SER A O 1
ATOM 3156 N N . SER A 1 426 ? -31.213 19.693 -3.662 1.00 87.75 426 SER A N 1
ATOM 3157 C CA . SER A 1 426 ? -31.386 20.120 -2.269 1.00 87.75 426 SER A CA 1
ATOM 3158 C C . SER A 1 426 ? -31.989 18.983 -1.426 1.00 87.75 426 SER A C 1
ATOM 3160 O O . SER A 1 426 ? -32.851 18.287 -1.959 1.00 87.75 426 SER A O 1
ATOM 3162 N N . GLN A 1 427 ? -31.657 18.843 -0.139 1.00 92.44 427 GLN A N 1
ATOM 3163 C CA . GLN A 1 427 ? -30.761 19.729 0.629 1.00 92.44 427 GLN A CA 1
ATOM 3164 C C . GLN A 1 427 ? -29.276 19.548 0.272 1.00 92.44 427 GLN A C 1
ATOM 3166 O O . GLN A 1 427 ? -28.817 18.449 -0.042 1.00 92.44 427 GLN A O 1
ATOM 3171 N N . PHE A 1 428 ? -28.522 20.643 0.304 1.00 92.81 428 PHE A N 1
ATOM 3172 C CA . PHE A 1 428 ? -27.081 20.648 0.051 1.00 92.81 428 PHE A CA 1
ATOM 3173 C C . PHE A 1 428 ? -26.301 20.618 1.368 1.00 92.81 428 PHE A C 1
ATOM 3175 O O . PHE A 1 428 ? -26.834 20.954 2.428 1.00 92.81 428 PHE A O 1
ATOM 3182 N N . TRP A 1 429 ? -25.008 20.294 1.313 1.00 93.56 429 TRP A N 1
ATOM 3183 C CA . TRP A 1 429 ? -24.125 20.378 2.484 1.00 93.56 429 TRP A CA 1
ATOM 3184 C C . TRP A 1 429 ? -24.205 21.746 3.185 1.00 93.56 429 TRP A C 1
ATOM 3186 O O . TRP A 1 429 ? -24.259 21.823 4.413 1.00 93.56 429 TRP A O 1
ATOM 3196 N N . ALA A 1 430 ? -24.262 22.830 2.406 1.00 93.25 430 ALA A N 1
ATOM 3197 C CA . ALA A 1 430 ? -24.331 24.197 2.922 1.00 93.25 430 ALA A CA 1
ATOM 3198 C C . ALA A 1 430 ? -25.598 24.497 3.749 1.00 93.25 430 ALA A C 1
ATOM 3200 O O . ALA A 1 430 ? -25.570 25.415 4.570 1.00 93.25 430 ALA A O 1
ATOM 3201 N N . ASP A 1 431 ? -26.683 23.741 3.548 1.00 93.56 431 ASP A N 1
ATOM 3202 C CA . ASP A 1 431 ? -27.935 23.905 4.292 1.00 93.56 431 ASP A CA 1
ATOM 3203 C C . ASP A 1 431 ? -27.846 23.235 5.679 1.00 93.56 431 ASP A C 1
ATOM 3205 O O . ASP A 1 431 ? -28.282 23.816 6.672 1.00 93.56 431 ASP A O 1
ATOM 3209 N N . VAL A 1 432 ? -27.212 22.055 5.761 1.00 94.25 432 VAL A N 1
ATOM 3210 C CA . VAL A 1 432 ? -27.187 21.193 6.965 1.00 94.25 432 VAL A CA 1
ATOM 3211 C C . VAL A 1 432 ? -25.901 21.297 7.798 1.00 94.25 432 VAL A C 1
ATOM 3213 O O . VAL A 1 432 ? -25.846 20.809 8.927 1.00 94.25 432 VAL A O 1
ATOM 3216 N N . GLN A 1 433 ? -24.852 21.949 7.275 1.00 93.19 433 GLN A N 1
ATOM 3217 C CA . GLN A 1 433 ? -23.514 22.024 7.885 1.00 93.19 433 GLN A CA 1
ATOM 3218 C C . GLN A 1 433 ? -23.528 22.361 9.385 1.00 93.19 433 GLN A C 1
ATOM 3220 O O . GLN A 1 433 ? -22.734 21.814 10.151 1.00 93.19 433 GLN A O 1
ATOM 3225 N N . THR A 1 434 ? -24.403 23.276 9.809 1.00 93.25 434 THR A N 1
ATOM 3226 C CA . THR A 1 434 ? -24.466 23.721 11.209 1.00 93.25 434 THR A CA 1
ATOM 3227 C C . THR A 1 434 ? -24.874 22.585 12.144 1.00 93.25 434 THR A C 1
ATOM 3229 O O . THR A 1 434 ? -24.245 22.405 13.186 1.00 93.25 434 THR A O 1
ATOM 3232 N N . ASP A 1 435 ? -25.878 21.795 11.774 1.00 92.25 435 ASP A N 1
ATOM 3233 C CA . ASP A 1 435 ? -26.436 20.760 12.644 1.00 92.25 435 ASP A CA 1
ATOM 3234 C C . ASP A 1 435 ? -25.567 19.497 12.653 1.00 92.25 435 ASP A C 1
ATOM 3236 O O . ASP A 1 435 ? -25.318 18.926 13.719 1.00 92.25 435 ASP A O 1
ATOM 3240 N N . VAL A 1 436 ? -24.947 19.162 11.514 1.00 91.19 436 VAL A N 1
ATOM 3241 C CA . VAL A 1 436 ? -23.918 18.111 11.436 1.00 91.19 436 VAL A CA 1
ATOM 3242 C C . VAL A 1 436 ? -22.726 18.441 12.340 1.00 91.19 436 VAL A C 1
ATOM 3244 O O . VAL A 1 436 ? -22.311 17.594 13.131 1.00 91.19 436 VAL A O 1
ATOM 3247 N N . VAL A 1 437 ? -22.211 19.676 12.312 1.00 88.50 437 VAL A N 1
ATOM 3248 C CA . VAL A 1 437 ? -21.116 20.106 13.206 1.00 88.50 437 VAL A CA 1
ATOM 3249 C C . VAL A 1 437 ? -21.562 20.138 14.675 1.00 88.50 437 VAL A C 1
ATOM 3251 O O . VAL A 1 437 ? -20.817 19.696 15.551 1.00 88.50 437 VAL A O 1
ATOM 3254 N N . ASN A 1 438 ? -22.783 20.598 14.966 1.00 89.56 438 ASN A N 1
ATOM 3255 C CA . ASN A 1 438 ? -23.327 20.629 16.329 1.00 89.56 438 ASN A CA 1
ATOM 3256 C C . ASN A 1 438 ? -23.553 19.231 16.931 1.00 89.56 438 ASN A C 1
ATOM 3258 O O . ASN A 1 438 ? -23.547 19.105 18.157 1.00 89.56 438 ASN A O 1
ATOM 3262 N N . SER A 1 439 ? -23.714 18.187 16.108 1.00 87.19 439 SER A N 1
ATOM 3263 C CA . SER A 1 439 ? -23.813 16.799 16.586 1.00 87.19 439 SER A CA 1
ATOM 3264 C C . SER A 1 439 ? -22.547 16.316 17.311 1.00 87.19 439 SER A C 1
ATOM 3266 O O . SER A 1 439 ? -22.608 15.382 18.112 1.00 87.19 439 SER A O 1
ATOM 3268 N N . GLY A 1 440 ? -21.399 16.960 17.054 1.00 81.62 440 GLY A N 1
ATOM 3269 C CA . GLY A 1 440 ? -20.099 16.590 17.613 1.00 81.62 440 GLY A CA 1
ATOM 3270 C C . GLY A 1 440 ? -19.505 15.303 17.033 1.00 81.62 440 GLY A C 1
ATOM 3271 O O . GLY A 1 440 ? -18.471 14.852 17.523 1.00 81.62 440 GLY A O 1
ATOM 3272 N N . CYS A 1 441 ? -20.136 14.715 16.013 1.00 82.62 441 CYS A N 1
ATOM 3273 C CA . CYS A 1 441 ? -19.665 13.510 15.344 1.00 82.62 441 CYS A CA 1
ATOM 3274 C C . CYS A 1 441 ? -18.815 13.889 14.116 1.00 82.62 441 CYS A C 1
ATOM 3276 O O . CYS A 1 441 ? -19.341 14.504 13.184 1.00 82.62 441 CYS A O 1
ATOM 3278 N N . PRO A 1 442 ? -17.519 13.535 14.074 1.00 83.31 442 PRO A N 1
ATOM 3279 C CA . PRO A 1 442 ? -16.690 13.777 12.898 1.00 83.31 442 PRO A CA 1
ATOM 3280 C C . PRO A 1 442 ? -17.167 12.946 11.698 1.00 83.31 442 PRO A C 1
ATOM 3282 O O . PRO A 1 442 ? -17.433 11.745 11.820 1.00 83.31 442 PRO A O 1
ATOM 3285 N N . VAL A 1 443 ? -17.246 13.588 10.527 1.00 83.25 443 VAL A N 1
ATOM 3286 C CA . VAL A 1 443 ? -17.574 12.936 9.252 1.00 83.25 443 VAL A CA 1
ATOM 3287 C C . VAL A 1 443 ? -16.290 12.532 8.553 1.00 83.25 443 VAL A C 1
ATOM 3289 O O . VAL A 1 443 ? -15.460 13.372 8.209 1.00 83.25 443 VAL A O 1
ATOM 3292 N N . THR A 1 444 ? -16.161 11.243 8.266 1.00 83.81 444 THR A N 1
ATOM 3293 C CA . THR A 1 444 ? -15.201 10.771 7.275 1.00 83.81 444 THR A CA 1
ATOM 3294 C C . THR A 1 444 ? -15.839 10.746 5.894 1.00 83.81 444 THR A C 1
ATOM 3296 O O . THR A 1 444 ? -16.785 9.996 5.672 1.00 83.81 444 THR A O 1
ATOM 3299 N N . ALA A 1 445 ? -15.305 11.524 4.958 1.00 84.25 445 ALA A N 1
ATOM 3300 C CA . ALA A 1 445 ? -15.770 11.578 3.578 1.00 84.25 445 ALA A CA 1
ATOM 3301 C C . ALA A 1 445 ? -14.857 10.743 2.666 1.00 84.25 445 ALA A C 1
ATOM 3303 O O . ALA A 1 445 ? -13.645 10.957 2.627 1.00 84.25 445 ALA A O 1
ATOM 3304 N N . ILE A 1 446 ? -15.438 9.794 1.927 1.00 83.81 446 ILE A N 1
ATOM 3305 C CA . ILE A 1 446 ? -14.724 8.926 0.982 1.00 83.81 446 ILE A CA 1
ATOM 3306 C C . ILE A 1 446 ? -15.318 9.132 -0.413 1.00 83.81 446 ILE A C 1
ATOM 3308 O O . ILE A 1 446 ? -16.469 8.769 -0.665 1.00 83.81 446 ILE A O 1
ATOM 3312 N N . ALA A 1 447 ? -14.519 9.733 -1.295 1.00 84.12 447 ALA A N 1
ATOM 3313 C CA . ALA A 1 447 ? -14.862 10.041 -2.678 1.00 84.12 447 ALA A CA 1
ATOM 3314 C C . ALA A 1 447 ? -14.550 8.867 -3.625 1.00 84.12 447 ALA A C 1
ATOM 3316 O O . ALA A 1 447 ? -13.492 8.245 -3.508 1.00 84.12 447 ALA A O 1
ATOM 3317 N N . PHE A 1 448 ? -15.449 8.571 -4.572 1.00 81.12 448 PHE A N 1
ATOM 3318 C CA . PHE A 1 448 ? -15.307 7.455 -5.520 1.00 81.12 448 PHE A CA 1
ATOM 3319 C C . PHE A 1 448 ? -15.135 7.897 -6.989 1.00 81.12 448 PHE A C 1
ATOM 3321 O O . PHE A 1 448 ? -16.101 8.253 -7.675 1.00 81.12 448 PHE A O 1
ATOM 3328 N N . GLY A 1 449 ? -13.912 7.722 -7.501 1.00 72.69 449 GLY A N 1
ATOM 3329 C CA . GLY A 1 449 ? -13.547 7.814 -8.922 1.00 72.69 449 GLY A CA 1
ATOM 3330 C C . GLY A 1 449 ? -13.264 9.228 -9.442 1.00 72.69 449 GLY A C 1
ATOM 3331 O O . GLY A 1 449 ? -13.726 10.212 -8.878 1.00 72.69 449 GLY A O 1
ATOM 3332 N N . GLU A 1 450 ? -12.549 9.308 -10.570 1.00 69.94 450 GLU A N 1
ATOM 3333 C CA . GLU A 1 450 ? -11.895 10.525 -11.106 1.00 69.94 450 GLU A CA 1
ATOM 3334 C C . GLU A 1 450 ? -12.804 11.738 -11.353 1.00 69.94 450 GLU A C 1
ATOM 3336 O O . GLU A 1 450 ? -12.327 12.863 -11.491 1.00 69.94 450 GLU A O 1
ATOM 3341 N N . SER A 1 451 ? -14.118 11.524 -11.413 1.00 71.56 451 SER A N 1
ATOM 3342 C CA . SER A 1 451 ? -15.119 12.569 -11.613 1.00 71.56 451 SER A CA 1
ATOM 3343 C C . SER A 1 451 ? -15.623 13.205 -10.312 1.00 71.56 451 SER A C 1
ATOM 3345 O O . SER A 1 451 ? -16.587 13.967 -10.370 1.00 71.56 451 SER A O 1
ATOM 3347 N N . SER A 1 452 ? -15.085 12.829 -9.147 1.00 79.69 452 SER A N 1
ATOM 3348 C CA . SER A 1 452 ? -15.676 13.201 -7.861 1.00 79.69 452 SER A CA 1
ATOM 3349 C C . SER A 1 452 ? -15.397 14.643 -7.439 1.00 79.69 452 SER A C 1
ATOM 3351 O O . SER A 1 452 ? -14.289 15.136 -7.654 1.00 79.69 452 SER A O 1
ATOM 3353 N N . ASP A 1 453 ? -16.340 15.293 -6.746 1.00 84.06 453 ASP A N 1
ATOM 3354 C CA . ASP A 1 453 ? -16.067 16.591 -6.105 1.00 84.06 453 ASP A CA 1
ATOM 3355 C C . ASP A 1 453 ? -15.262 16.403 -4.807 1.00 84.06 453 ASP A C 1
ATOM 3357 O O . ASP A 1 453 ? -15.773 16.424 -3.683 1.00 84.06 453 ASP A O 1
ATOM 3361 N N . GLU A 1 454 ? -13.956 16.211 -4.987 1.00 83.50 454 GLU A N 1
ATOM 3362 C CA . GLU A 1 454 ? -12.980 16.117 -3.902 1.00 83.50 454 GLU A CA 1
ATOM 3363 C C . GLU A 1 454 ? -13.003 17.352 -2.989 1.00 83.50 454 GLU A C 1
ATOM 3365 O O . GLU A 1 454 ? -12.764 17.242 -1.787 1.00 83.50 454 GLU A O 1
ATOM 3370 N N . THR A 1 455 ? -13.311 18.533 -3.538 1.00 84.62 455 THR A N 1
ATOM 3371 C CA . THR A 1 455 ? -13.295 19.794 -2.785 1.00 84.62 455 THR A CA 1
ATOM 3372 C C . THR A 1 455 ? -14.457 19.843 -1.801 1.00 84.62 455 THR A C 1
ATOM 3374 O O . THR A 1 455 ? -14.256 20.170 -0.631 1.00 84.62 455 THR A O 1
ATOM 3377 N N . LEU A 1 456 ? -15.667 19.482 -2.234 1.00 89.31 456 LEU A N 1
ATOM 3378 C CA . LEU A 1 456 ? -16.823 19.375 -1.349 1.00 89.31 456 LEU A CA 1
ATOM 3379 C C . LEU A 1 456 ? -16.598 18.313 -0.265 1.00 89.31 456 LEU A C 1
ATOM 3381 O O . LEU A 1 456 ? -16.775 18.598 0.920 1.00 89.31 456 LEU A O 1
ATOM 3385 N N . MET A 1 457 ? -16.141 17.123 -0.655 1.00 87.25 457 MET A N 1
ATOM 3386 C CA . MET A 1 457 ? -15.892 16.017 0.273 1.00 87.25 457 MET A CA 1
ATOM 3387 C C . MET A 1 457 ? -14.817 16.375 1.317 1.00 87.25 457 MET A C 1
ATOM 3389 O O . MET A 1 457 ? -14.992 16.110 2.509 1.00 87.25 457 MET A O 1
ATOM 3393 N N . GLN A 1 458 ? -13.750 17.073 0.911 1.00 82.06 458 GLN A N 1
ATOM 3394 C CA . GLN A 1 458 ? -12.732 17.590 1.828 1.00 82.06 458 GLN A CA 1
ATOM 3395 C C . GLN A 1 458 ? -13.270 18.691 2.755 1.00 82.06 458 GLN A C 1
ATOM 3397 O O . GLN A 1 458 ? -12.905 18.728 3.935 1.00 82.06 458 GLN A O 1
ATOM 3402 N N . ASN A 1 459 ? -14.155 19.564 2.265 1.00 87.12 459 ASN A N 1
ATOM 3403 C CA . ASN A 1 459 ? -14.790 20.607 3.075 1.00 87.12 459 ASN A CA 1
ATOM 3404 C C . ASN A 1 459 ? -15.697 20.016 4.168 1.00 87.12 459 ASN A C 1
ATOM 3406 O O . ASN A 1 459 ? -15.641 20.485 5.306 1.00 87.12 459 ASN A O 1
ATOM 3410 N N . ILE A 1 460 ? -16.485 18.979 3.854 1.00 87.50 460 ILE A N 1
ATOM 3411 C CA . ILE A 1 460 ? -17.360 18.275 4.813 1.00 87.50 460 ILE A CA 1
ATOM 3412 C C . ILE A 1 460 ? -16.535 17.670 5.957 1.00 87.50 460 ILE A C 1
ATOM 3414 O O . ILE A 1 460 ? -16.809 17.915 7.137 1.00 87.50 460 ILE A O 1
ATOM 3418 N N . ALA A 1 461 ? -15.484 16.923 5.609 1.00 80.50 461 ALA A N 1
ATOM 3419 C CA . ALA A 1 461 ? -14.577 16.322 6.581 1.00 80.50 461 ALA A CA 1
ATOM 3420 C C . ALA A 1 461 ? -13.908 17.387 7.468 1.00 80.50 461 ALA A C 1
ATOM 3422 O O . ALA A 1 461 ? -14.009 17.348 8.695 1.00 80.50 461 ALA A O 1
ATOM 3423 N N . THR A 1 462 ? -13.310 18.408 6.845 1.00 73.12 462 THR A N 1
ATOM 3424 C CA . THR A 1 462 ? -12.583 19.475 7.553 1.00 73.12 462 THR A CA 1
ATOM 3425 C C . THR A 1 462 ? -13.488 20.255 8.511 1.00 73.12 462 THR A C 1
ATOM 3427 O O . THR A 1 462 ? -13.076 20.575 9.624 1.00 73.12 462 THR A O 1
ATOM 3430 N N . ALA A 1 463 ? -14.726 20.556 8.109 1.00 78.75 463 ALA A N 1
ATOM 3431 C CA . ALA A 1 463 ? -15.669 21.318 8.926 1.00 78.75 463 ALA A CA 1
ATOM 3432 C C . ALA A 1 463 ? -16.140 20.567 10.182 1.00 78.75 463 ALA A C 1
ATOM 3434 O O . ALA A 1 463 ? -16.415 21.199 11.200 1.00 78.75 463 ALA A O 1
ATOM 3435 N N . THR A 1 464 ? -16.234 19.238 10.106 1.00 78.75 464 THR A N 1
ATOM 3436 C CA . THR A 1 464 ? -16.677 18.368 11.209 1.00 78.75 464 THR A CA 1
ATOM 3437 C C . THR A 1 464 ? -15.519 17.837 12.058 1.00 78.75 464 THR A C 1
ATOM 3439 O O . THR A 1 464 ? -15.751 17.196 13.079 1.00 78.75 464 THR A O 1
ATOM 3442 N N . GLY A 1 465 ? -14.271 18.120 11.667 1.00 68.12 465 GLY A N 1
ATOM 3443 C CA . GLY A 1 465 ? -13.076 17.608 12.336 1.00 68.12 465 GLY A CA 1
ATOM 3444 C C . GLY A 1 465 ? -12.796 16.127 12.061 1.00 68.12 465 GLY A C 1
ATOM 3445 O O . GLY A 1 465 ? -12.119 15.499 12.869 1.00 68.12 465 GLY A O 1
ATOM 3446 N N . GLY A 1 466 ? -13.334 15.581 10.964 1.00 67.69 466 GLY A N 1
ATOM 3447 C CA . GLY A 1 466 ? -13.006 14.252 10.446 1.00 67.69 466 GLY A CA 1
ATOM 3448 C C . GLY A 1 466 ? -12.077 14.306 9.228 1.00 67.69 466 GLY A C 1
ATOM 3449 O O . GLY A 1 466 ? -11.493 15.344 8.905 1.00 67.69 466 GLY A O 1
ATOM 3450 N N . ALA A 1 467 ? -11.955 13.178 8.523 1.00 70.69 467 ALA A N 1
ATOM 3451 C CA . ALA A 1 467 ? -10.953 12.986 7.475 1.00 70.69 467 ALA A CA 1
ATOM 3452 C C . ALA A 1 467 ? -11.531 12.776 6.064 1.00 70.69 467 ALA A C 1
ATOM 3454 O O . ALA A 1 467 ? -12.661 12.326 5.884 1.00 70.69 467 ALA A O 1
ATOM 3455 N N . TYR A 1 468 ? -10.721 13.092 5.052 1.00 74.62 468 TYR A N 1
ATOM 3456 C CA . TYR A 1 468 ? -11.057 12.956 3.635 1.00 74.62 468 TYR A CA 1
ATOM 3457 C C . TYR A 1 468 ? -10.174 11.912 2.943 1.00 74.62 468 TYR A C 1
ATOM 3459 O O . TYR A 1 468 ? -8.955 11.909 3.135 1.00 74.62 468 TYR A O 1
ATOM 3467 N N . PHE A 1 469 ? -10.781 11.079 2.093 1.00 73.25 469 PHE A N 1
ATOM 3468 C CA . PHE A 1 469 ? -10.086 10.102 1.257 1.00 73.25 469 PHE A CA 1
ATOM 3469 C C . PHE A 1 469 ? -10.623 10.104 -0.162 1.00 73.25 469 PHE A C 1
ATOM 3471 O O . PHE A 1 469 ? -11.830 10.068 -0.387 1.00 73.25 469 PHE A O 1
ATOM 3478 N N . TYR A 1 470 ? -9.695 10.024 -1.105 1.00 73.50 470 TYR A N 1
ATOM 3479 C CA . TYR A 1 470 ? -9.983 9.727 -2.493 1.00 73.50 470 TYR A CA 1
ATOM 3480 C C . TYR A 1 470 ? -9.747 8.236 -2.763 1.00 73.50 470 TYR A C 1
ATOM 3482 O O . TYR A 1 470 ? -8.672 7.709 -2.459 1.00 73.50 470 TYR A O 1
ATOM 3490 N N . ASN A 1 471 ? -10.742 7.558 -3.334 1.00 67.19 471 ASN A N 1
ATOM 3491 C CA . ASN A 1 471 ? -10.618 6.202 -3.851 1.00 67.19 471 ASN A CA 1
ATOM 3492 C C . ASN A 1 471 ? -10.764 6.215 -5.375 1.00 67.19 471 ASN A C 1
ATOM 3494 O O . ASN A 1 471 ? -11.870 6.234 -5.924 1.00 67.19 471 ASN A O 1
ATOM 3498 N N . ASP A 1 472 ? -9.619 6.146 -6.042 1.00 56.06 472 ASP A N 1
ATOM 3499 C CA . ASP A 1 472 ? -9.523 5.926 -7.477 1.00 56.06 472 ASP A CA 1
ATOM 3500 C C . ASP A 1 472 ? -9.991 4.492 -7.775 1.00 56.06 472 ASP A C 1
ATOM 3502 O O . ASP A 1 472 ? -9.296 3.530 -7.448 1.00 56.06 472 ASP A O 1
ATOM 3506 N N . VAL A 1 473 ? -11.186 4.313 -8.353 1.00 56.31 473 VAL A N 1
ATOM 3507 C CA . VAL A 1 473 ? -11.834 2.984 -8.504 1.00 56.31 473 VAL A CA 1
ATOM 3508 C C . VAL A 1 473 ? -11.162 2.119 -9.592 1.00 56.31 473 VAL A C 1
ATOM 3510 O O . VAL A 1 473 ? -11.714 1.127 -10.064 1.00 56.31 473 VAL A O 1
ATOM 3513 N N . PHE A 1 474 ? -9.928 2.447 -9.982 1.00 40.66 474 PHE A N 1
ATOM 3514 C CA . PHE A 1 474 ? -9.141 1.631 -10.889 1.00 40.66 474 PHE A CA 1
ATOM 3515 C C . PHE A 1 474 ? -8.903 0.240 -10.307 1.00 40.66 474 PHE A C 1
ATOM 3517 O O . PHE A 1 474 ? -8.182 0.033 -9.327 1.00 40.66 474 PHE A O 1
ATOM 3524 N N . VAL A 1 475 ? -9.442 -0.746 -11.022 1.00 32.88 475 VAL A N 1
ATOM 3525 C CA . VAL A 1 475 ? -8.901 -2.099 -11.055 1.00 32.88 475 VAL A CA 1
ATOM 3526 C C . VAL A 1 475 ? -7.384 -2.027 -11.198 1.00 32.88 475 VAL A C 1
ATOM 3528 O O . VAL A 1 475 ? -6.855 -1.688 -12.255 1.00 32.88 475 VAL A O 1
ATOM 3531 N N . SER A 1 476 ? -6.671 -2.384 -10.127 1.00 25.69 476 SER A N 1
ATOM 3532 C CA . SER A 1 476 ? -5.245 -2.661 -10.223 1.00 25.69 476 SER A CA 1
ATOM 3533 C C . SER A 1 476 ? -5.065 -3.741 -11.285 1.00 25.69 476 SER A C 1
ATOM 3535 O O . SER A 1 476 ? -5.499 -4.884 -11.099 1.00 25.69 476 SER A O 1
ATOM 3537 N N . SER A 1 477 ? -4.433 -3.370 -12.400 1.00 24.11 477 SER A N 1
ATOM 3538 C CA . SER A 1 477 ? -4.005 -4.275 -13.462 1.00 24.11 477 SER A CA 1
ATOM 3539 C C . SER A 1 477 ? -2.853 -5.142 -12.953 1.00 24.11 477 SER A C 1
ATOM 3541 O O . SER A 1 477 ? -1.704 -5.031 -13.380 1.00 24.11 477 SER A O 1
ATOM 3543 N N . THR A 1 478 ? -3.175 -5.991 -11.980 1.00 25.09 478 THR A N 1
ATOM 3544 C CA . THR A 1 478 ? -2.338 -7.095 -11.539 1.00 25.09 478 THR A CA 1
ATOM 3545 C C . THR A 1 478 ? -2.146 -8.027 -12.723 1.00 25.09 478 THR A C 1
ATOM 3547 O O . THR A 1 478 ? -3.105 -8.476 -13.351 1.00 25.09 478 THR A O 1
ATOM 3550 N N . VAL A 1 479 ? -0.881 -8.272 -13.058 1.00 26.52 479 VAL A N 1
ATOM 3551 C CA . VAL A 1 479 ? -0.488 -9.119 -14.184 1.00 26.52 479 VAL A CA 1
ATOM 3552 C C . VAL A 1 479 ? -0.917 -10.551 -13.861 1.00 26.52 479 VAL A C 1
ATOM 3554 O O . VAL A 1 479 ? -0.251 -11.262 -13.107 1.00 26.52 479 VAL A O 1
ATOM 3557 N N . ALA A 1 480 ? -2.084 -10.952 -14.363 1.00 24.14 480 ALA A N 1
ATOM 3558 C CA . ALA A 1 480 ? -2.661 -12.255 -14.078 1.00 24.14 480 ALA A CA 1
ATOM 3559 C C . ALA A 1 480 ? -1.829 -13.354 -14.754 1.00 24.14 480 ALA A C 1
ATOM 3561 O O . ALA A 1 480 ? -1.704 -13.397 -15.978 1.00 24.14 480 ALA A O 1
ATOM 3562 N N . ALA A 1 481 ? -1.268 -14.256 -13.948 1.00 25.64 481 ALA A N 1
ATOM 3563 C CA . ALA A 1 481 ? -0.494 -15.387 -14.439 1.00 25.64 481 ALA A CA 1
ATOM 3564 C C . ALA A 1 481 ? -1.369 -16.319 -15.299 1.00 25.64 481 ALA A C 1
ATOM 3566 O O . ALA A 1 481 ? -2.305 -16.948 -14.800 1.00 25.64 481 ALA A O 1
ATOM 3567 N N . ALA A 1 482 ? -1.047 -16.440 -16.587 1.00 24.52 482 ALA A N 1
ATOM 3568 C CA . ALA A 1 482 ? -1.692 -17.391 -17.486 1.00 24.52 482 ALA A CA 1
ATOM 3569 C C . ALA A 1 482 ? -1.071 -18.787 -17.306 1.00 24.52 482 ALA A C 1
ATOM 3571 O O . ALA A 1 482 ? 0.121 -18.966 -17.554 1.00 24.52 482 ALA A O 1
ATOM 3572 N N . GLY A 1 483 ? -1.859 -19.781 -16.867 1.00 23.30 483 GLY A N 1
ATOM 3573 C CA . GLY A 1 483 ? -1.273 -21.087 -16.536 1.00 23.30 483 GLY A CA 1
ATOM 3574 C C . GLY A 1 483 ? -2.168 -22.272 -16.153 1.00 23.30 483 GLY A C 1
ATOM 3575 O O . GLY A 1 483 ? -1.609 -23.225 -15.623 1.00 23.30 483 GLY A O 1
ATOM 3576 N N . ALA A 1 484 ? -3.489 -22.272 -16.392 1.00 24.27 484 ALA A N 1
ATOM 3577 C CA . ALA A 1 484 ? -4.307 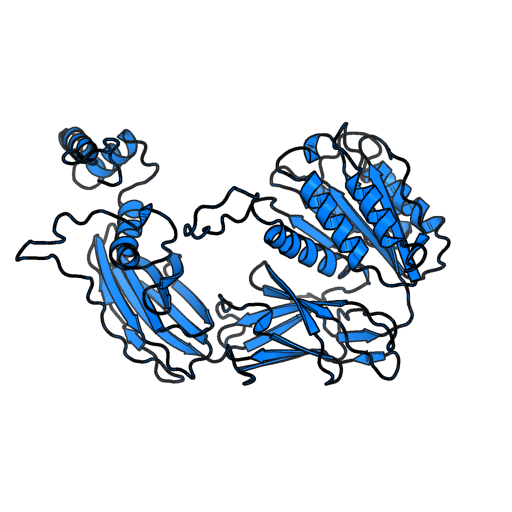-23.500 -16.517 1.00 24.27 484 ALA A CA 1
ATOM 3578 C C . ALA A 1 484 ? -5.756 -23.192 -16.952 1.00 24.27 484 ALA A C 1
ATOM 3580 O O . ALA A 1 484 ? -6.377 -22.265 -16.443 1.00 24.27 484 ALA A O 1
ATOM 3581 N N . ASP A 1 485 ? -6.297 -24.004 -17.862 1.00 26.95 485 ASP A N 1
ATOM 3582 C CA . ASP A 1 485 ? -7.622 -23.851 -18.482 1.00 26.95 485 ASP A CA 1
ATOM 3583 C C . ASP A 1 485 ? -8.771 -24.395 -17.601 1.00 26.95 485 ASP A C 1
ATOM 3585 O O . ASP A 1 485 ? -9.009 -25.603 -17.571 1.00 26.95 485 ASP A O 1
ATOM 3589 N N . ILE A 1 486 ? -9.479 -23.509 -16.880 1.00 24.00 486 ILE A N 1
ATOM 3590 C CA . ILE A 1 486 ? -10.825 -23.723 -16.301 1.00 24.00 486 ILE A CA 1
ATOM 3591 C C . ILE A 1 486 ? -11.606 -22.391 -16.363 1.00 24.00 486 ILE A C 1
ATOM 3593 O O . ILE A 1 486 ? -11.017 -21.320 -16.239 1.00 24.00 486 ILE A O 1
ATOM 3597 N N . LEU A 1 487 ? -12.933 -22.470 -16.549 1.00 22.62 487 LEU A N 1
ATOM 3598 C CA . LEU A 1 487 ? -13.884 -21.353 -16.684 1.00 22.62 487 LEU A CA 1
ATOM 3599 C C . LEU A 1 487 ? -13.609 -20.138 -15.775 1.00 22.62 487 LEU A C 1
ATOM 3601 O O . LEU A 1 487 ? -13.387 -20.286 -14.576 1.00 22.62 487 LEU A O 1
ATOM 3605 N N . ILE A 1 488 ? -13.795 -18.946 -16.354 1.00 27.58 488 ILE A N 1
ATOM 3606 C CA . ILE A 1 488 ? -13.787 -17.625 -15.703 1.00 27.58 488 ILE A CA 1
ATOM 3607 C C . ILE A 1 488 ? -14.623 -17.615 -14.408 1.00 27.58 488 ILE A C 1
ATOM 3609 O O . ILE A 1 488 ? -15.829 -17.875 -14.447 1.00 27.58 488 ILE A O 1
ATOM 3613 N N . PRO A 1 489 ? -14.035 -17.141 -13.300 1.00 24.61 489 PRO A N 1
ATOM 3614 C CA . PRO A 1 489 ? -14.665 -16.123 -12.470 1.00 24.61 489 PRO A CA 1
ATOM 3615 C C . PRO A 1 489 ? -13.932 -14.778 -12.611 1.00 24.61 489 PRO A C 1
ATOM 3617 O O . PRO A 1 489 ? -12.750 -14.722 -12.946 1.00 24.61 489 PRO A O 1
ATOM 3620 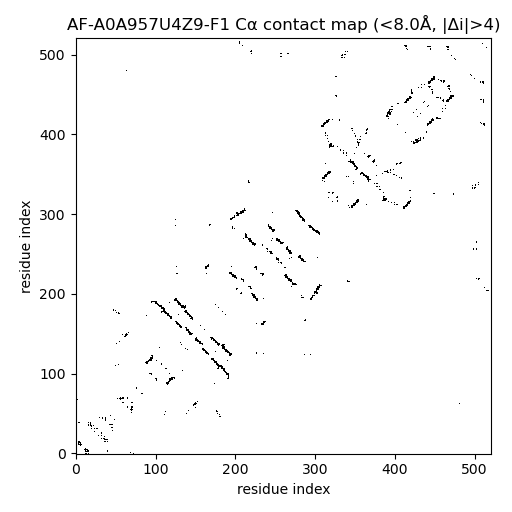N N . ALA A 1 490 ? -14.665 -13.691 -12.363 1.00 23.61 490 ALA A N 1
ATOM 3621 C CA . ALA A 1 490 ? -14.175 -12.311 -12.387 1.00 23.61 490 ALA A CA 1
ATOM 3622 C C . ALA A 1 490 ? -12.944 -12.089 -11.473 1.00 23.61 490 ALA A C 1
ATOM 3624 O O . ALA A 1 490 ? -12.748 -12.870 -10.532 1.00 23.61 490 ALA A O 1
ATOM 3625 N N . PRO A 1 491 ? -12.137 -11.024 -11.695 1.00 30.48 491 PRO A N 1
ATOM 3626 C CA . PRO A 1 491 ? -11.065 -10.645 -10.773 1.00 30.48 491 PRO A CA 1
ATOM 3627 C C . PRO A 1 491 ? -11.582 -10.613 -9.332 1.00 30.48 491 PRO A C 1
ATOM 3629 O O . PRO A 1 491 ? -12.611 -10.007 -9.032 1.00 30.48 491 PRO A O 1
ATOM 3632 N N . SER A 1 492 ? -10.890 -11.308 -8.428 1.00 32.66 492 SER A N 1
ATOM 3633 C CA . SER A 1 492 ? -11.364 -11.440 -7.053 1.00 32.66 492 SER A CA 1
ATOM 3634 C C . SER A 1 492 ? -11.368 -10.079 -6.360 1.00 32.66 492 SER A C 1
ATOM 3636 O O . SER A 1 492 ? -10.319 -9.435 -6.276 1.00 32.66 492 SER A O 1
ATOM 3638 N N . ALA A 1 493 ? -12.508 -9.704 -5.773 1.00 38.25 493 ALA A N 1
ATOM 3639 C CA . ALA A 1 493 ? -12.725 -8.453 -5.036 1.00 38.25 493 ALA A CA 1
ATOM 3640 C C . ALA A 1 493 ? -11.725 -8.187 -3.884 1.00 38.25 493 ALA A C 1
ATOM 3642 O O . ALA A 1 493 ? -11.737 -7.117 -3.290 1.00 38.25 493 ALA A O 1
ATOM 3643 N N . THR A 1 494 ? -10.852 -9.142 -3.556 1.00 36.25 494 THR A N 1
ATOM 3644 C CA . THR A 1 494 ? -9.832 -9.097 -2.503 1.00 36.25 494 THR A CA 1
ATOM 3645 C C . THR A 1 494 ? -8.920 -7.867 -2.570 1.00 36.25 494 THR A C 1
ATOM 3647 O O . THR A 1 494 ? -8.661 -7.268 -1.533 1.00 36.25 494 THR A O 1
ATOM 3650 N N . GLY A 1 495 ? -8.456 -7.454 -3.757 1.00 34.59 495 GLY A N 1
ATOM 3651 C CA . GLY A 1 495 ? -7.564 -6.290 -3.891 1.00 34.59 495 GLY A CA 1
ATOM 3652 C C . GLY A 1 495 ? -8.262 -4.971 -3.540 1.00 34.59 495 GLY A C 1
ATOM 3653 O O . GLY A 1 495 ? -7.776 -4.206 -2.709 1.00 34.59 495 GLY A O 1
ATOM 3654 N N . MET A 1 496 ? -9.454 -4.757 -4.105 1.00 37.22 496 MET A N 1
ATOM 3655 C CA . MET A 1 496 ? -10.282 -3.583 -3.820 1.00 37.22 496 MET A CA 1
ATOM 3656 C C . MET A 1 496 ? -10.787 -3.592 -2.368 1.00 37.22 496 MET A C 1
ATOM 3658 O O . MET A 1 496 ? -10.757 -2.563 -1.706 1.00 37.22 496 MET A O 1
ATOM 3662 N N . ARG A 1 497 ? -11.154 -4.758 -1.819 1.00 36.81 497 ARG A N 1
ATOM 3663 C CA . ARG A 1 497 ? -11.533 -4.924 -0.403 1.00 36.81 497 ARG A CA 1
ATOM 3664 C C . ARG A 1 497 ? -10.420 -4.564 0.577 1.00 36.81 497 ARG A C 1
ATOM 3666 O O . ARG A 1 497 ? -10.731 -4.061 1.649 1.00 36.81 497 ARG A O 1
ATOM 3673 N N . LEU A 1 498 ? -9.155 -4.808 0.231 1.00 40.56 498 LEU A N 1
ATOM 3674 C CA . LEU A 1 498 ? -8.015 -4.399 1.056 1.00 40.56 498 LEU A CA 1
ATOM 3675 C C . LEU A 1 498 ? -7.780 -2.885 0.974 1.00 40.56 498 LEU A C 1
ATOM 3677 O O . LEU A 1 498 ? -7.617 -2.251 2.011 1.00 40.56 498 LEU A O 1
ATOM 3681 N N . ALA A 1 499 ? -7.821 -2.294 -0.225 1.00 45.12 499 ALA A N 1
ATOM 3682 C CA . ALA A 1 499 ? -7.686 -0.845 -0.397 1.00 45.12 499 ALA A CA 1
ATOM 3683 C C . ALA A 1 499 ? -8.811 -0.074 0.317 1.00 45.12 499 ALA A C 1
ATOM 3685 O O . ALA A 1 499 ? -8.537 0.815 1.121 1.00 45.12 499 ALA A O 1
ATOM 3686 N N . LEU A 1 500 ? -10.064 -0.483 0.095 1.00 53.19 500 LEU A N 1
ATOM 3687 C CA . LEU A 1 500 ? -11.233 0.050 0.787 1.00 53.19 500 LEU A CA 1
ATOM 3688 C C . LEU A 1 500 ? -11.112 -0.167 2.294 1.00 53.19 500 LEU A C 1
ATOM 3690 O O . LEU A 1 500 ? -11.131 0.805 3.037 1.00 53.19 500 LEU A O 1
ATOM 3694 N N . GLY A 1 501 ? -10.956 -1.412 2.758 1.00 51.12 501 GLY A N 1
ATOM 3695 C CA . GLY A 1 501 ? -10.943 -1.737 4.187 1.00 51.12 501 GLY A CA 1
ATOM 3696 C C . GLY A 1 501 ? -9.907 -0.941 4.982 1.00 51.12 501 GLY A C 1
ATOM 3697 O O . GLY A 1 501 ? -10.209 -0.444 6.062 1.00 51.12 501 GLY A O 1
ATOM 3698 N N . ASN A 1 502 ? -8.731 -0.714 4.394 1.00 52.59 502 ASN A N 1
ATOM 3699 C CA . ASN A 1 502 ? -7.708 0.165 4.948 1.00 52.59 502 ASN A CA 1
ATOM 3700 C C . ASN A 1 502 ? -8.206 1.619 5.104 1.00 52.59 502 ASN A C 1
ATOM 3702 O O . ASN A 1 502 ? -8.064 2.192 6.184 1.00 52.59 502 ASN A O 1
ATOM 3706 N N . ILE A 1 503 ? -8.828 2.200 4.067 1.00 55.34 503 ILE A N 1
ATOM 3707 C CA . ILE A 1 503 ? -9.442 3.542 4.121 1.00 55.34 503 ILE A CA 1
ATOM 3708 C C . ILE A 1 503 ? -10.518 3.607 5.225 1.00 55.34 503 ILE A C 1
ATOM 3710 O O . ILE A 1 503 ? -10.521 4.554 6.007 1.00 55.34 503 ILE A O 1
ATOM 3714 N N . TYR A 1 504 ? -11.373 2.585 5.360 1.00 60.66 504 TYR A N 1
ATOM 3715 C CA . TYR A 1 504 ? -12.404 2.508 6.413 1.00 60.66 504 TYR A CA 1
ATOM 3716 C C . TYR A 1 504 ? -11.850 2.403 7.828 1.00 60.66 504 TYR A C 1
ATOM 3718 O O . TYR A 1 504 ? -12.390 3.007 8.752 1.00 60.66 504 TYR A O 1
ATOM 3726 N N . GLU A 1 505 ? -10.783 1.639 8.024 1.00 51.91 505 GLU A N 1
ATOM 3727 C CA . GLU A 1 505 ? -10.201 1.481 9.353 1.00 51.91 505 GLU A CA 1
ATOM 3728 C C . GLU A 1 505 ? -9.450 2.756 9.780 1.00 51.91 505 GLU A C 1
ATOM 3730 O O . GLU A 1 505 ? -9.490 3.129 10.955 1.00 51.91 505 GLU A O 1
ATOM 3735 N N . TYR A 1 506 ? -8.838 3.480 8.826 1.00 53.91 506 TYR A N 1
ATOM 3736 C CA . TYR A 1 506 ? -8.253 4.811 9.051 1.00 53.91 506 TYR A CA 1
ATOM 3737 C C . TYR A 1 506 ? -9.305 5.924 9.203 1.00 53.91 506 TYR A C 1
ATOM 3739 O O . TYR A 1 506 ? -9.047 6.916 9.882 1.00 53.91 506 TYR A O 1
ATOM 3747 N N . ALA A 1 507 ? -10.496 5.751 8.628 1.00 55.69 507 ALA A N 1
ATOM 3748 C CA . ALA A 1 507 ? -11.664 6.595 8.869 1.00 55.69 507 ALA A CA 1
ATOM 3749 C C . ALA A 1 507 ? -12.181 6.454 10.311 1.00 55.69 507 ALA A C 1
ATOM 3751 O O . ALA A 1 507 ? -12.267 7.438 11.045 1.00 55.69 507 ALA A O 1
ATOM 3752 N N . GLN A 1 508 ? -12.454 5.213 10.741 1.00 52.59 508 GLN A N 1
ATOM 3753 C CA . GLN A 1 508 ? -12.961 4.894 12.082 1.00 52.59 508 GLN A CA 1
ATOM 3754 C C . GLN A 1 508 ? -11.996 5.365 13.183 1.00 52.59 508 GLN A C 1
ATOM 3756 O O . GLN A 1 508 ? -12.345 6.261 13.943 1.00 52.59 508 GLN A O 1
ATOM 3761 N N . SER A 1 509 ? -10.747 4.888 13.159 1.00 52.22 509 SER A N 1
ATOM 3762 C CA . SER A 1 509 ? -9.690 5.821 12.757 1.00 52.22 509 SER A CA 1
ATOM 3763 C C . SER A 1 509 ? -9.705 7.224 13.360 1.00 52.22 509 SER A C 1
ATOM 3765 O O . SER A 1 509 ? -9.764 7.406 14.571 1.00 52.22 509 SER A O 1
ATOM 3767 N N . ASP A 1 510 ? -9.546 8.216 12.489 1.00 52.72 510 ASP A N 1
ATOM 3768 C CA . ASP A 1 510 ? -9.477 9.634 12.848 1.00 52.72 510 ASP A CA 1
ATOM 3769 C C . ASP A 1 510 ? -10.720 10.095 13.637 1.00 52.72 510 ASP A C 1
ATOM 3771 O O . ASP A 1 510 ? -10.605 10.873 14.588 1.00 52.72 510 ASP A O 1
ATOM 3775 N N . SER A 1 511 ? -11.888 9.517 13.315 1.00 50.94 511 SER A N 1
ATOM 3776 C CA . SER A 1 511 ? -13.186 9.849 13.916 1.00 50.94 511 SER A CA 1
ATOM 3777 C C . SER A 1 511 ? -13.294 9.567 15.423 1.00 50.94 511 SER A C 1
ATOM 3779 O O . SER A 1 511 ? -14.110 10.177 16.107 1.00 50.94 511 SER A O 1
ATOM 3781 N N . GLU A 1 512 ? -12.432 8.714 15.981 1.00 52.28 512 GLU A N 1
ATOM 3782 C CA . GLU A 1 512 ? -12.342 8.494 17.431 1.00 52.28 512 GLU A CA 1
ATOM 3783 C C . GLU A 1 512 ? -11.510 9.581 18.158 1.00 52.28 512 GLU A C 1
ATOM 3785 O O . GLU A 1 512 ? -11.175 9.433 19.331 1.00 52.28 512 GLU A O 1
ATOM 3790 N N . GLY A 1 513 ? -11.189 10.699 17.489 1.00 45.34 513 GLY A N 1
ATOM 3791 C CA . GLY A 1 513 ? -10.545 11.881 18.083 1.00 45.34 513 GLY A CA 1
ATOM 3792 C C . GLY A 1 513 ? -9.023 11.908 17.937 1.00 45.34 513 GLY A C 1
ATOM 3793 O O . GLY A 1 513 ? -8.312 12.408 18.809 1.00 45.34 513 GLY A O 1
ATOM 3794 N N . ARG A 1 514 ? -8.494 11.332 16.856 1.00 46.19 514 ARG A N 1
ATOM 3795 C CA . ARG A 1 514 ? -7.124 10.787 16.858 1.00 46.19 514 ARG A CA 1
ATOM 3796 C C . ARG A 1 514 ? -6.131 11.647 16.082 1.00 46.19 514 ARG A C 1
ATOM 3798 O O . ARG A 1 514 ? -5.333 11.155 15.286 1.00 46.19 514 ARG A O 1
ATOM 3805 N N . GLN A 1 515 ? -6.199 12.949 16.346 1.00 32.12 515 GLN A N 1
ATOM 3806 C CA . GLN A 1 515 ? -5.518 13.987 15.579 1.00 32.12 515 GLN A CA 1
ATOM 3807 C C . GLN A 1 515 ? -3.999 13.783 15.489 1.00 32.12 515 GLN A C 1
ATOM 3809 O O . GLN A 1 515 ? -3.272 13.781 16.485 1.00 32.12 515 GLN A O 1
ATOM 3814 N N . ARG A 1 516 ? -3.484 13.749 14.257 1.00 33.94 516 ARG A N 1
ATOM 3815 C CA . ARG A 1 516 ? -2.051 13.932 14.002 1.00 33.94 516 ARG A CA 1
ATOM 3816 C C . ARG A 1 516 ? -1.640 15.371 14.314 1.00 33.94 516 ARG A C 1
ATOM 3818 O O . ARG A 1 516 ? -1.939 16.286 13.551 1.00 33.94 516 ARG A O 1
ATOM 3825 N N . ILE A 1 517 ? -0.863 15.558 15.382 1.00 31.52 517 ILE A N 1
ATOM 3826 C CA . ILE A 1 517 ? -0.114 16.802 15.603 1.00 31.52 517 ILE A CA 1
ATOM 3827 C C . ILE A 1 517 ? 1.013 16.881 14.563 1.00 31.52 517 ILE A C 1
ATOM 3829 O O . ILE A 1 517 ? 2.131 16.429 14.798 1.00 31.52 517 ILE A O 1
ATOM 3833 N N . PHE A 1 518 ? 0.716 17.494 13.418 1.00 29.88 518 PHE A N 1
ATOM 3834 C CA . PHE A 1 518 ? 1.717 18.042 12.507 1.00 29.88 518 PHE A CA 1
ATOM 3835 C C . PHE A 1 518 ? 1.666 19.572 12.556 1.00 29.88 518 PHE A C 1
ATOM 3837 O O . PHE A 1 518 ? 1.106 20.229 11.683 1.00 29.88 518 PHE A O 1
ATOM 3844 N N . SER A 1 519 ? 2.273 20.143 13.598 1.00 25.56 519 SER A N 1
ATOM 3845 C CA . SER A 1 519 ? 2.767 21.521 13.549 1.00 25.56 519 SER A CA 1
ATOM 3846 C C . SER A 1 519 ? 4.249 21.490 13.180 1.00 25.56 519 SER A C 1
ATOM 3848 O O . SER A 1 519 ? 5.063 21.009 13.972 1.00 25.56 519 SER A O 1
ATOM 3850 N N . GLU A 1 520 ? 4.590 21.992 11.997 1.00 29.69 520 GLU A N 1
ATOM 3851 C CA . GLU A 1 520 ? 5.980 22.174 11.568 1.00 29.69 520 GLU A CA 1
ATOM 3852 C C . GLU A 1 520 ? 6.752 23.123 12.505 1.00 29.69 520 GLU A C 1
ATOM 3854 O O . GLU A 1 520 ? 6.205 24.113 13.000 1.00 29.69 520 GLU A O 1
ATOM 3859 N N . ASN A 1 521 ? 8.041 22.829 12.700 1.00 26.06 521 ASN A N 1
ATOM 3860 C CA . ASN A 1 521 ? 9.120 23.767 13.038 1.00 26.06 521 ASN A CA 1
ATOM 3861 C C . ASN A 1 521 ? 10.450 23.171 12.561 1.00 26.06 521 ASN A C 1
ATOM 3863 O O . ASN A 1 521 ? 10.656 21.964 12.824 1.00 26.06 521 ASN A O 1
#

Radius of gyration: 27.63 Å; Cα contacts (8 Å, |Δi|>4): 1245; chains: 1; bounding box: 68×48×81 Å

Solvent-accessible surface area (backbone atoms only — not comparable to full-atom values): 27354 Å² total; per-residue (Å²): 74,95,69,27,85,44,87,49,86,95,48,38,8,48,58,39,56,50,36,29,55,62,31,48,76,83,33,61,78,66,56,6,46,33,49,19,31,55,74,59,64,59,87,54,44,59,67,60,49,50,55,49,48,66,49,18,72,63,42,49,81,31,46,73,56,91,50,74,85,34,51,76,91,60,99,58,74,91,83,56,97,75,64,88,66,78,82,79,49,48,75,46,47,71,20,28,74,93,42,62,24,72,46,69,76,44,76,29,47,54,71,28,71,48,46,32,32,34,27,57,36,95,84,24,56,23,42,37,39,41,38,39,52,82,38,61,54,40,30,40,36,41,37,35,20,46,80,63,29,51,71,46,76,53,76,49,68,59,54,66,47,64,47,24,35,48,42,73,68,44,58,33,39,38,45,33,45,33,14,37,99,37,47,18,27,28,34,41,37,39,30,27,34,55,44,36,42,42,64,74,30,36,22,67,67,24,49,40,75,28,27,31,22,87,69,39,36,56,46,59,32,36,33,38,41,19,50,56,41,100,86,41,41,52,48,38,85,75,57,64,82,39,49,49,39,23,48,71,85,40,74,21,50,69,76,43,53,46,82,53,95,81,29,40,36,37,35,28,37,52,58,71,54,94,58,62,48,66,30,33,38,35,45,32,34,34,40,70,98,52,91,49,70,59,24,58,34,67,33,56,50,10,37,30,24,37,84,74,38,40,32,37,35,40,27,38,52,25,16,42,74,34,62,46,81,54,38,42,58,52,52,35,55,40,52,41,46,52,50,67,66,57,48,76,63,14,29,43,26,40,38,32,16,12,55,46,66,57,64,77,56,49,67,46,37,58,29,38,82,79,67,51,42,50,59,54,52,37,51,55,50,68,67,62,66,58,42,65,43,25,13,59,12,44,33,46,49,52,46,41,48,44,57,76,68,40,80,66,76,51,89,39,40,33,35,40,39,37,35,39,47,67,66,76,30,70,46,38,54,88,76,37,48,67,58,42,42,71,65,72,34,12,28,23,22,39,33,47,31,96,84,32,34,59,66,57,33,39,48,54,3,58,70,34,67,22,44,62,45,81,41,71,62,68,76,77,84,67,78,75,83,86,85,78,97,69,84,88,76,75,86,69,64,63,64,61,50,35,58,40,44,51,54,50,42,53,37,55,45,39,28,76,70,31,55,80,88,79,78,88,131

Mean predicted aligned error: 13.7 Å